Protein AF-0000000084525737 (afdb_homodimer)

InterPro domains:
  IPR001509 NAD-dependent epimerase/dehydratase [PF01370] (5-163)
  IPR036291 NAD(P)-binding domain superfamily [SSF51735] (1-234)

Radius of gyration: 24.28 Å; Cα contacts (8 Å, |Δi|>4): 1294; chains: 2; bounding box: 66×69×58 Å

Secondary structure (DSSP, 8-state):
-EEEEEEESTTSHHHHHHHHHHHHHEEEEEEEESSPPPS---TTEEEEE--TT-HHHHGGGGTT-SEEEE--S--S---HHHHIIIIIIHHHHHHHHHHHHT--EEEE---GGGGTTSBGGG-B-TTPPP---SHHHHHHHHHHHHHHHHHHHH--EEEEEEE-EE-SS--STTHHHHEE-HHHHHHHHHHHHHSS--SEEEEEE--S-TT-SB--GGGGGG-------GGGGHHHHHHHSPPPPTT-HHHHBTTTHHHHSPTTS-HHHHHHHHHHH-/-EEEEEEESTTSHHHHHHHHHHHHHEEEEEEEESSPPPS---TTEEEEE--TT-HHHHGGGGTT-SEEEE--S--S---HHHHIIIIIIHHHHHHHHHHHHT--EEEE---GGGGTTSBGGG-B-TTPPP---SHHHHHHHHHHHHHHHHHHHH--EEEEEEE-EE-SS--STTHHHHEE-HHHHHHHHHHHHHSS--SEEEEEE--S-TT-SB--GGGGGG-------GGGGHHHHHHHSPPPPTT-HHHHBTTTHHHHSPTTS-HHHHHHHHHHH-

Organism: NCBI:txid1123501

pLDDT: mean 96.66, std 5.97, range [50.12, 99.0]

Structure (mmCIF, N/CA/C/O backbone):
data_AF-0000000084525737-model_v1
#
loop_
_entity.id
_entity.type
_entity.pdbx_description
1 polymer 'Wenxma_13, whole genome shotgun sequence'
#
loop_
_atom_site.group_PDB
_atom_site.id
_atom_site.type_symbol
_atom_site.label_atom_id
_atom_site.label_alt_id
_atom_site.label_comp_id
_atom_site.label_asym_id
_atom_site.label_entity_id
_atom_site.label_seq_id
_atom_site.pdbx_PDB_ins_code
_atom_site.Cartn_x
_atom_site.Cartn_y
_atom_site.Cartn_z
_atom_site.occupancy
_atom_site.B_iso_or_equiv
_atom_site.auth_seq_id
_atom_site.auth_comp_id
_atom_site.auth_asym_id
_atom_site.auth_atom_id
_atom_site.pdbx_PDB_model_num
ATOM 1 N N . MET A 1 1 ? 12.781 29.469 13.562 1 92.62 1 MET A N 1
ATOM 2 C CA . MET A 1 1 ? 11.727 29.531 12.555 1 92.62 1 MET A CA 1
ATOM 3 C C . MET A 1 1 ? 12.133 28.781 11.289 1 92.62 1 MET A C 1
ATOM 5 O O . MET A 1 1 ? 13.273 28.906 10.828 1 92.62 1 MET A O 1
ATOM 9 N N . LEU A 1 2 ? 11.195 28 10.727 1 97.19 2 LEU A N 1
ATOM 10 C CA . LEU A 1 2 ? 11.484 27.234 9.523 1 97.19 2 LEU A CA 1
ATOM 11 C C . LEU A 1 2 ? 11.594 28.141 8.305 1 97.19 2 LEU A C 1
ATOM 13 O O . LEU A 1 2 ? 10.961 29.188 8.25 1 97.19 2 LEU A O 1
ATOM 17 N N . LYS A 1 3 ? 12.367 27.766 7.348 1 98.06 3 LYS A N 1
ATOM 18 C CA . LYS A 1 3 ? 12.633 28.641 6.203 1 98.06 3 LYS A CA 1
ATOM 19 C C . LYS A 1 3 ? 11.445 28.656 5.242 1 98.06 3 LYS A C 1
ATOM 21 O O . LYS A 1 3 ? 10.953 29.734 4.871 1 98.06 3 LYS A O 1
ATOM 26 N N . LYS A 1 4 ? 10.992 27.5 4.84 1 98.75 4 LYS A N 1
ATOM 27 C CA . LYS A 1 4 ? 9.891 27.422 3.883 1 98.75 4 LYS A CA 1
ATOM 28 C C . LYS A 1 4 ? 9.078 26.141 4.102 1 98.75 4 LYS A C 1
ATOM 30 O O . LYS A 1 4 ? 9.633 25.047 4.129 1 98.75 4 LYS A O 1
ATOM 35 N N . ILE A 1 5 ? 7.809 26.297 4.277 1 98.94 5 ILE A N 1
ATOM 36 C CA . ILE A 1 5 ? 6.855 25.188 4.332 1 98.94 5 ILE A CA 1
ATOM 37 C C . ILE A 1 5 ? 5.953 25.234 3.1 1 98.94 5 ILE A C 1
ATOM 39 O O . ILE A 1 5 ? 5.5 26.297 2.689 1 98.94 5 ILE A O 1
ATOM 43 N N . VAL A 1 6 ? 5.789 24.125 2.42 1 99 6 VAL A N 1
ATOM 44 C CA . VAL A 1 6 ? 4.781 23.984 1.373 1 99 6 VAL A CA 1
ATOM 45 C C . VAL A 1 6 ? 3.582 23.203 1.913 1 99 6 VAL A C 1
ATOM 47 O O . VAL A 1 6 ? 3.74 22.109 2.469 1 99 6 VAL A O 1
ATOM 50 N N . LEU A 1 7 ? 2.4 23.766 1.829 1 99 7 LEU A N 1
ATOM 51 C CA . LEU A 1 7 ? 1.149 23.141 2.24 1 99 7 LEU A CA 1
ATOM 52 C C . LEU A 1 7 ? 0.278 22.812 1.029 1 99 7 LEU A C 1
ATOM 54 O O . LEU A 1 7 ? -0.139 23.719 0.303 1 99 7 LEU A O 1
ATOM 58 N N . THR A 1 8 ? 0.069 21.531 0.752 1 98.94 8 THR A N 1
ATOM 59 C CA . THR A 1 8 ? -0.924 21.156 -0.249 1 98.94 8 THR A CA 1
ATOM 60 C C . THR A 1 8 ? -2.293 20.969 0.395 1 98.94 8 THR A C 1
ATOM 62 O O . THR A 1 8 ? -2.387 20.609 1.574 1 98.94 8 THR A O 1
ATOM 65 N N . GLY A 1 9 ? -3.365 21.109 -0.444 1 98.81 9 GLY A N 1
ATOM 66 C CA . GLY A 1 9 ? -4.707 21.031 0.108 1 98.81 9 GLY A CA 1
ATOM 67 C C . GLY A 1 9 ? -5.059 22.219 0.996 1 98.81 9 GLY A C 1
ATOM 68 O O . GLY A 1 9 ? -5.773 22.062 1.988 1 98.81 9 GLY A O 1
ATOM 69 N N . ALA A 1 10 ? -4.594 23.375 0.689 1 98.88 10 ALA A N 1
ATOM 70 C CA . ALA A 1 10 ? -4.656 24.547 1.548 1 98.88 10 ALA A CA 1
ATOM 71 C C . ALA A 1 10 ? -6.078 25.109 1.615 1 98.88 10 ALA A C 1
ATOM 73 O O . ALA A 1 10 ? -6.402 25.906 2.498 1 98.88 10 ALA A O 1
ATOM 74 N N . ARG A 1 11 ? -6.922 24.703 0.658 1 98.56 11 ARG A N 1
ATOM 75 C CA . ARG A 1 11 ? -8.289 25.219 0.625 1 98.56 11 ARG A CA 1
ATOM 76 C C . ARG A 1 11 ? -9.273 24.172 1.143 1 98.56 11 ARG A C 1
ATOM 78 O O . ARG A 1 11 ? -10.484 24.422 1.162 1 98.56 11 ARG A O 1
ATOM 85 N N . GLY A 1 12 ? -8.781 23.016 1.519 1 98 12 GLY A N 1
ATOM 86 C CA . GLY A 1 12 ? -9.641 22.047 2.193 1 98 12 GLY A CA 1
ATOM 87 C C . GLY A 1 12 ? -9.977 22.438 3.619 1 98 12 GLY A C 1
ATOM 88 O O . GLY A 1 12 ? -9.445 23.422 4.137 1 98 12 GLY A O 1
ATOM 89 N N . ALA A 1 13 ? -10.797 21.625 4.262 1 96.62 13 ALA A N 1
ATOM 90 C CA . ALA A 1 13 ? -11.25 21.922 5.617 1 96.62 13 ALA A CA 1
ATOM 91 C C . ALA A 1 13 ? -10.062 22.031 6.578 1 96.62 13 ALA A C 1
ATOM 93 O O . ALA A 1 13 ? -9.945 23.016 7.312 1 96.62 13 ALA A O 1
ATOM 94 N N . LEU A 1 14 ? -9.18 21.047 6.508 1 98.5 14 LEU A N 1
ATOM 95 C CA . LEU A 1 14 ? -8.07 21.031 7.461 1 98.5 14 LEU A CA 1
ATOM 96 C C . LEU A 1 14 ? -6.969 22 7.023 1 98.5 14 LEU A C 1
ATOM 98 O O . LEU A 1 14 ? -6.309 22.609 7.863 1 98.5 14 LEU A O 1
ATOM 102 N N . GLY A 1 15 ? -6.715 22.078 5.688 1 98.62 15 GLY A N 1
ATOM 103 C CA . GLY A 1 15 ? -5.75 23.047 5.191 1 98.62 15 GLY A CA 1
ATOM 104 C C . GLY A 1 15 ? -6.059 24.469 5.613 1 98.62 15 GLY A C 1
ATOM 105 O O . GLY A 1 15 ? -5.16 25.219 5.992 1 98.62 15 GLY A O 1
ATOM 106 N N . THR A 1 16 ? -7.34 24.797 5.535 1 98.19 16 THR A N 1
ATOM 107 C CA . THR A 1 16 ? -7.789 26.125 5.938 1 98.19 16 THR A CA 1
ATOM 108 C C . THR A 1 16 ? -7.445 26.391 7.402 1 98.19 16 THR A C 1
ATOM 110 O O . THR A 1 16 ? -6.988 27.484 7.75 1 98.19 16 THR A O 1
ATOM 113 N N . GLU A 1 17 ? -7.621 25.391 8.258 1 98.12 17 GLU A N 1
ATOM 114 C CA . GLU A 1 17 ? -7.355 25.531 9.68 1 98.12 17 GLU A CA 1
ATOM 115 C C . GLU A 1 17 ? -5.855 25.578 9.961 1 98.12 17 GLU A C 1
ATOM 117 O O . GLU A 1 17 ? -5.426 26.172 10.961 1 98.12 17 GLU A O 1
ATOM 122 N N . LEU A 1 18 ? -5.039 25.062 9.094 1 98.81 18 LEU A N 1
ATOM 123 C CA . LEU A 1 18 ? -3.607 24.922 9.328 1 98.81 18 LEU A CA 1
ATOM 124 C C . LEU A 1 18 ? -2.859 26.172 8.891 1 98.81 18 LEU A C 1
ATOM 126 O O . LEU A 1 18 ? -1.801 26.5 9.438 1 98.81 18 LEU A O 1
ATOM 130 N N . ARG A 1 19 ? -3.348 26.891 7.898 1 98.75 19 ARG A N 1
ATOM 131 C CA . ARG A 1 19 ? -2.633 27.969 7.219 1 98.75 19 ARG A CA 1
ATOM 132 C C . ARG A 1 19 ? -2.141 29.016 8.211 1 98.75 19 ARG A C 1
ATOM 134 O O . ARG A 1 19 ? -0.956 29.344 8.234 1 98.75 19 ARG A O 1
ATOM 141 N N . PRO A 1 20 ? -3.012 29.531 9.125 1 98.62 20 PRO A N 1
ATOM 142 C CA . PRO A 1 20 ? -2.52 30.562 10.047 1 98.62 20 PRO A CA 1
ATOM 143 C C . PRO A 1 20 ? -1.392 30.062 10.945 1 98.62 20 PRO A C 1
ATOM 145 O O . PRO A 1 20 ? -0.415 30.781 11.172 1 98.62 20 PRO A O 1
ATOM 148 N N . ALA A 1 21 ? -1.524 28.875 11.477 1 98.62 21 ALA A N 1
ATOM 149 C CA . ALA A 1 21 ? -0.503 28.312 12.352 1 98.62 21 ALA A CA 1
ATOM 150 C C . ALA A 1 21 ? 0.812 28.109 11.609 1 98.62 21 ALA A C 1
ATOM 152 O O . ALA A 1 21 ? 1.887 28.391 12.141 1 98.62 21 ALA A O 1
ATOM 153 N N . LEU A 1 22 ? 0.75 27.594 10.375 1 98.88 22 LEU A N 1
ATOM 154 C CA . LEU A 1 22 ? 1.946 27.344 9.578 1 98.88 22 LEU A CA 1
ATOM 155 C C . LEU A 1 22 ? 2.639 28.656 9.203 1 98.88 22 LEU A C 1
ATOM 157 O O . LEU A 1 22 ? 3.869 28.719 9.164 1 98.88 22 LEU A O 1
ATOM 161 N N . ALA A 1 23 ? 1.876 29.656 8.898 1 98.75 23 ALA A N 1
ATOM 162 C CA . ALA A 1 23 ? 2.441 30.953 8.562 1 98.75 23 ALA A CA 1
ATOM 163 C C . ALA A 1 23 ? 3.295 31.5 9.703 1 98.75 23 ALA A C 1
ATOM 165 O O . ALA A 1 23 ? 4.312 32.156 9.469 1 98.75 23 ALA A O 1
ATOM 166 N N . LYS A 1 24 ? 2.873 31.203 10.914 1 98.56 24 LYS A N 1
ATOM 167 C CA . LYS A 1 24 ? 3.605 31.672 12.086 1 98.56 24 LYS A CA 1
ATOM 168 C C . LYS A 1 24 ? 4.875 30.859 12.305 1 98.56 24 LYS A C 1
ATOM 170 O O . LYS A 1 24 ? 5.812 31.312 12.961 1 98.56 24 LYS A O 1
ATOM 175 N N . LEU A 1 25 ? 4.969 29.688 11.734 1 98.5 25 LEU A N 1
ATOM 176 C CA . LEU A 1 25 ? 6.043 28.734 12.023 1 98.5 25 LEU A CA 1
ATOM 177 C C . LEU A 1 25 ? 7.16 28.859 10.992 1 98.5 25 LEU A C 1
ATOM 179 O O . LEU A 1 25 ? 8.219 28.234 11.141 1 98.5 25 LEU A O 1
ATOM 183 N N . THR A 1 26 ? 6.969 29.641 9.922 1 98.81 26 THR A N 1
ATOM 184 C CA . THR A 1 26 ? 7.914 29.641 8.812 1 98.81 26 THR A CA 1
ATOM 185 C C . THR A 1 26 ? 8.172 31.047 8.297 1 98.81 26 THR A C 1
ATOM 187 O O . THR A 1 26 ? 7.371 31.953 8.547 1 98.81 26 THR A O 1
ATOM 190 N N . GLU A 1 27 ? 9.289 31.234 7.621 1 98.81 27 GLU A N 1
ATOM 191 C CA . GLU A 1 27 ? 9.586 32.5 6.961 1 98.81 27 GLU A CA 1
ATOM 192 C C . GLU A 1 27 ? 8.734 32.688 5.703 1 98.81 27 GLU A C 1
ATOM 194 O O . GLU A 1 27 ? 8.297 33.781 5.391 1 98.81 27 GLU A O 1
ATOM 199 N N . ALA A 1 28 ? 8.508 31.609 4.992 1 98.81 28 ALA A N 1
ATOM 200 C CA . ALA A 1 28 ? 7.727 31.625 3.76 1 98.81 28 ALA A CA 1
ATOM 201 C C . ALA A 1 28 ? 6.801 30.406 3.686 1 98.81 28 ALA A C 1
ATOM 203 O O . ALA A 1 28 ? 7.25 29.266 3.799 1 98.81 28 ALA A O 1
ATOM 204 N N . LEU A 1 29 ? 5.566 30.672 3.572 1 98.88 29 LEU A N 1
ATOM 205 C CA . LEU A 1 29 ? 4.57 29.609 3.383 1 98.88 29 LEU A CA 1
ATOM 206 C C . LEU A 1 29 ? 4.066 29.594 1.944 1 98.88 29 LEU A C 1
ATOM 208 O O . LEU A 1 29 ? 3.609 30.609 1.429 1 98.88 29 LEU A O 1
ATOM 212 N N . VAL A 1 30 ? 4.223 28.469 1.237 1 98.94 30 VAL A N 1
ATOM 213 C CA . VAL A 1 30 ? 3.594 28.266 -0.061 1 98.94 30 VAL A CA 1
ATOM 214 C C . VAL A 1 30 ? 2.396 27.328 0.094 1 98.94 30 VAL A C 1
ATOM 216 O O . VAL A 1 30 ? 2.551 26.172 0.5 1 98.94 30 VAL A O 1
ATOM 219 N N . SER A 1 31 ? 1.251 27.859 -0.165 1 98.94 31 SER A N 1
ATOM 220 C CA . SER A 1 31 ? 0.006 27.094 -0.122 1 98.94 31 SER A CA 1
ATOM 221 C C . SER A 1 31 ? -0.49 26.766 -1.526 1 98.94 31 SER A C 1
ATOM 223 O O . SER A 1 31 ? -0.359 27.578 -2.441 1 98.94 31 SER A O 1
ATOM 225 N N . THR A 1 32 ? -1.014 25.547 -1.711 1 98.94 32 THR A N 1
ATOM 226 C CA . THR A 1 32 ? -1.535 25.156 -3.016 1 98.94 32 THR A CA 1
ATOM 227 C C . THR A 1 32 ? -2.82 24.359 -2.867 1 98.94 32 THR A C 1
ATOM 229 O O . THR A 1 32 ? -3.039 23.703 -1.84 1 98.94 32 THR A O 1
ATOM 232 N N . ASP A 1 33 ? -3.641 24.453 -3.805 1 98.81 33 ASP A N 1
ATOM 233 C CA . ASP A 1 33 ? -4.879 23.688 -3.953 1 98.81 33 ASP A CA 1
ATOM 234 C C . ASP A 1 33 ? -5.328 23.656 -5.414 1 98.81 33 ASP A C 1
ATOM 236 O O . ASP A 1 33 ? -4.781 24.375 -6.254 1 98.81 33 ASP A O 1
ATOM 240 N N . ILE A 1 34 ? -6.277 22.719 -5.637 1 98.69 34 ILE A N 1
ATOM 241 C CA . ILE A 1 34 ? -6.805 22.594 -6.992 1 98.69 34 ILE A CA 1
ATOM 242 C C . ILE A 1 34 ? -7.762 23.75 -7.281 1 98.69 34 ILE A C 1
ATOM 244 O O . ILE A 1 34 ? -8 24.078 -8.445 1 98.69 34 ILE A O 1
ATOM 248 N N . VAL A 1 35 ? -8.266 24.453 -6.273 1 98.44 35 VAL A N 1
ATOM 249 C CA . VAL A 1 35 ? -9.195 25.562 -6.441 1 98.44 35 VAL A CA 1
ATOM 250 C C . VAL A 1 35 ? -8.469 26.891 -6.238 1 98.44 35 VAL A C 1
ATOM 252 O O . VAL A 1 35 ? -7.273 26.906 -5.926 1 98.44 35 VAL A O 1
ATOM 255 N N . ASP A 1 36 ? -9.164 27.984 -6.324 1 98.06 36 ASP A N 1
ATOM 256 C CA . ASP A 1 36 ? -8.578 29.312 -6.316 1 98.06 36 ASP A CA 1
ATOM 257 C C . ASP A 1 36 ? -8.148 29.719 -4.91 1 98.06 36 ASP A C 1
ATOM 259 O O . ASP A 1 36 ? -8.617 29.141 -3.924 1 98.06 36 ASP A O 1
ATOM 263 N N . ALA A 1 37 ? -7.344 30.734 -4.832 1 98.31 37 ALA A N 1
ATOM 264 C CA . ALA A 1 37 ? -6.781 31.25 -3.588 1 98.31 37 ALA A CA 1
ATOM 265 C C . ALA A 1 37 ? -7.875 31.781 -2.672 1 98.31 37 ALA A C 1
ATOM 267 O O . ALA A 1 37 ? -8.906 32.25 -3.145 1 98.31 37 ALA A O 1
ATOM 268 N N . PRO A 1 38 ? -7.633 31.656 -1.376 1 98 38 PRO A N 1
ATOM 269 C CA . PRO A 1 38 ? -8.516 32.375 -0.452 1 98 38 PRO A CA 1
ATOM 270 C C . PRO A 1 38 ? -8.242 33.875 -0.409 1 98 38 PRO A C 1
ATOM 272 O O . PRO A 1 38 ? -7.254 34.344 -0.98 1 98 38 PRO A O 1
ATOM 275 N N . ASP A 1 39 ? -9.07 34.594 0.275 1 96.94 39 ASP A N 1
ATOM 276 C CA . ASP A 1 39 ? -8.953 36.062 0.346 1 96.94 39 ASP A CA 1
ATOM 277 C C . ASP A 1 39 ? -8.078 36.469 1.521 1 96.94 39 ASP A C 1
ATOM 279 O O . ASP A 1 39 ? -7.676 37.656 1.616 1 96.94 39 ASP A O 1
ATOM 283 N N . ASP A 1 40 ? -7.688 35.562 2.352 1 97.69 40 ASP A N 1
ATOM 284 C CA . ASP A 1 40 ? -7.074 35.938 3.623 1 97.69 40 ASP A CA 1
ATOM 285 C C . ASP A 1 40 ? -5.641 35.438 3.715 1 97.69 40 ASP A C 1
ATOM 287 O O . ASP A 1 40 ? -5.227 34.906 4.758 1 97.69 40 ASP A O 1
ATOM 291 N N . LEU A 1 41 ? -4.871 35.594 2.707 1 98.5 41 LEU A N 1
ATOM 292 C CA . LEU A 1 41 ? -3.475 35.156 2.729 1 98.5 41 LEU A CA 1
ATOM 293 C C . LEU A 1 41 ? -2.67 35.969 3.729 1 98.5 41 LEU A C 1
ATOM 295 O O . LEU A 1 41 ? -2.846 37.188 3.824 1 98.5 41 LEU A O 1
ATOM 299 N N . ALA A 1 42 ? -1.827 35.312 4.516 1 98.69 42 ALA A N 1
ATOM 300 C CA . ALA A 1 42 ? -0.876 36 5.391 1 98.69 42 ALA A CA 1
ATOM 301 C C . ALA A 1 42 ? 0.189 36.719 4.574 1 98.69 42 ALA A C 1
ATOM 303 O O . ALA A 1 42 ? 0.402 36.406 3.4 1 98.69 42 ALA A O 1
ATOM 304 N N . PRO A 1 43 ? 0.902 37.75 5.16 1 98.5 43 PRO A N 1
ATOM 305 C CA . PRO A 1 43 ? 1.913 38.5 4.438 1 98.5 43 PRO A CA 1
ATOM 306 C C . PRO A 1 43 ? 3.035 37.656 3.877 1 98.5 43 PRO A C 1
ATOM 308 O O . PRO A 1 43 ? 3.602 37.969 2.828 1 98.5 43 PRO A O 1
ATOM 311 N N . ASN A 1 44 ? 3.355 36.594 4.578 1 98.75 44 ASN A N 1
ATOM 312 C CA . ASN A 1 44 ? 4.453 35.75 4.141 1 98.75 44 ASN A CA 1
ATOM 313 C C . ASN A 1 44 ? 3.941 34.5 3.412 1 98.75 44 ASN A C 1
ATOM 315 O O . ASN A 1 44 ? 4.668 33.531 3.264 1 98.75 44 ASN A O 1
ATOM 319 N N . GLU A 1 45 ? 2.652 34.469 3.027 1 98.81 45 GLU A N 1
ATOM 320 C CA . GLU A 1 45 ? 2.02 33.344 2.373 1 98.81 45 GLU A CA 1
ATOM 321 C C . GLU A 1 45 ? 1.792 33.594 0.889 1 98.81 45 GLU A C 1
ATOM 323 O O . GLU A 1 45 ? 1.242 34.656 0.52 1 98.81 45 GLU A O 1
ATOM 328 N N . THR A 1 46 ? 2.293 32.719 0.035 1 98.75 46 THR A N 1
ATOM 329 C CA . THR A 1 46 ? 1.992 32.719 -1.393 1 98.75 46 THR A CA 1
ATOM 330 C C . THR A 1 46 ? 1.097 31.531 -1.747 1 98.75 46 THR A C 1
ATOM 332 O O . THR A 1 46 ? 1.279 30.422 -1.227 1 98.75 46 THR A O 1
ATOM 335 N N . PHE A 1 47 ? 0.147 31.812 -2.629 1 98.75 47 PHE A N 1
ATOM 336 C CA . PHE A 1 47 ? -0.766 30.75 -3.061 1 98.75 47 PHE A CA 1
ATOM 337 C C . PHE A 1 47 ? -0.58 30.453 -4.543 1 98.75 47 PHE A C 1
ATOM 339 O O . PHE A 1 47 ? -0.508 31.359 -5.367 1 98.75 47 PHE A O 1
ATOM 346 N N . VAL A 1 48 ? -0.423 29.188 -4.895 1 98.81 48 VAL A N 1
ATOM 347 C CA . VAL A 1 48 ? -0.308 28.734 -6.277 1 98.81 48 VAL A CA 1
ATOM 348 C C . VAL A 1 48 ? -1.324 27.641 -6.547 1 98.81 48 VAL A C 1
ATOM 350 O O . VAL A 1 48 ? -1.288 26.578 -5.906 1 98.81 48 VAL A O 1
ATOM 353 N N . ARG A 1 49 ? -2.273 27.891 -7.43 1 98.75 49 ARG A N 1
ATOM 354 C CA . ARG A 1 49 ? -3.18 26.828 -7.832 1 98.75 49 ARG A CA 1
ATOM 355 C C . ARG A 1 49 ? -2.439 25.75 -8.617 1 98.75 49 ARG A C 1
ATOM 357 O O . ARG A 1 49 ? -1.688 26.047 -9.547 1 98.75 49 ARG A O 1
ATOM 364 N N . ALA A 1 50 ? -2.586 24.469 -8.227 1 98.81 50 ALA A N 1
ATOM 365 C CA . ALA A 1 50 ? -1.888 23.375 -8.906 1 98.81 50 ALA A CA 1
ATOM 366 C C . ALA A 1 50 ? -2.668 22.062 -8.789 1 98.81 50 ALA A C 1
ATOM 368 O O . ALA A 1 50 ? -3.443 21.891 -7.852 1 98.81 50 ALA A O 1
ATOM 369 N N . ASP A 1 51 ? -2.568 21.281 -9.766 1 98.88 51 ASP A N 1
ATOM 370 C CA . ASP A 1 51 ? -3.068 19.922 -9.781 1 98.88 51 ASP A CA 1
ATOM 371 C C . ASP A 1 51 ? -1.988 18.938 -9.336 1 98.88 51 ASP A C 1
ATOM 373 O O . ASP A 1 51 ? -0.998 18.734 -10.047 1 98.88 51 ASP A O 1
ATOM 377 N N . LEU A 1 52 ? -2.199 18.297 -8.219 1 98.81 52 LEU A N 1
ATOM 378 C CA . LEU A 1 52 ? -1.191 17.422 -7.641 1 98.81 52 LEU A CA 1
ATOM 379 C C . LEU A 1 52 ? -0.875 16.25 -8.578 1 98.81 52 LEU A C 1
ATOM 381 O O . LEU A 1 52 ? 0.165 15.609 -8.445 1 98.81 52 LEU A O 1
ATOM 385 N N . ALA A 1 53 ? -1.782 15.922 -9.523 1 98.75 53 ALA A N 1
ATOM 386 C CA . ALA A 1 53 ? -1.574 14.805 -10.445 1 98.75 53 ALA A CA 1
ATOM 387 C C . ALA A 1 53 ? -0.546 15.164 -11.516 1 98.75 53 ALA A C 1
ATOM 389 O O . ALA A 1 53 ? -0.125 14.305 -12.289 1 98.75 53 ALA A O 1
ATOM 390 N N . LYS A 1 54 ? -0.181 16.391 -11.547 1 98.81 54 LYS A N 1
ATOM 391 C CA . LYS A 1 54 ? 0.732 16.875 -12.578 1 98.81 54 LYS A CA 1
ATOM 392 C C . LYS A 1 54 ? 2.082 17.266 -11.977 1 98.81 54 LYS A C 1
ATOM 394 O O . LYS A 1 54 ? 2.215 18.328 -11.375 1 98.81 54 LYS A O 1
ATOM 399 N N . MET A 1 55 ? 3.105 16.5 -12.289 1 98.75 55 MET A N 1
ATOM 400 C CA . MET A 1 55 ? 4.438 16.719 -11.727 1 98.75 55 MET A CA 1
ATOM 401 C C . MET A 1 55 ? 4.961 18.109 -12.07 1 98.75 55 MET A C 1
ATOM 403 O O . MET A 1 55 ? 5.594 18.766 -11.242 1 98.75 55 MET A O 1
ATOM 407 N N . ASP A 1 56 ? 4.723 18.516 -13.266 1 98.75 56 ASP A N 1
ATOM 408 C CA . ASP A 1 56 ? 5.27 19.797 -13.727 1 98.75 56 ASP A CA 1
ATOM 409 C C . ASP A 1 56 ? 4.637 20.969 -12.984 1 98.75 56 ASP A C 1
ATOM 411 O O . ASP A 1 56 ? 5.188 22.062 -12.969 1 98.75 56 ASP A O 1
ATOM 415 N N . GLU A 1 57 ? 3.467 20.781 -12.352 1 98.88 57 GLU A N 1
ATOM 416 C CA . GLU A 1 57 ? 2.846 21.828 -11.539 1 98.88 57 GLU A CA 1
ATOM 417 C C . GLU A 1 57 ? 3.279 21.703 -10.078 1 98.88 57 GLU A C 1
ATOM 419 O O . GLU A 1 57 ? 3.299 22.703 -9.352 1 98.88 57 GLU A O 1
ATOM 424 N N . VAL A 1 58 ? 3.686 20.547 -9.633 1 98.88 58 VAL A N 1
ATOM 425 C CA . VAL A 1 58 ? 4.016 20.281 -8.234 1 98.88 58 VAL A CA 1
ATOM 426 C C . VAL A 1 58 ? 5.484 20.609 -7.98 1 98.88 58 VAL A C 1
ATOM 428 O O . VAL A 1 58 ? 5.824 21.219 -6.961 1 98.88 58 VAL A O 1
ATOM 431 N N . ALA A 1 59 ? 6.34 20.25 -8.914 1 98.81 59 ALA A N 1
ATOM 432 C CA . ALA A 1 59 ? 7.789 20.328 -8.719 1 98.81 59 ALA A CA 1
ATOM 433 C C . ALA A 1 59 ? 8.227 21.75 -8.391 1 98.81 59 ALA A C 1
ATOM 435 O O . ALA A 1 59 ? 8.977 21.969 -7.434 1 98.81 59 ALA A O 1
ATOM 436 N N . PRO A 1 60 ? 7.738 22.781 -9.109 1 98.81 60 PRO A N 1
ATOM 437 C CA . PRO A 1 60 ? 8.203 24.141 -8.805 1 98.81 60 PRO A CA 1
ATOM 438 C C . PRO A 1 60 ? 7.785 24.609 -7.414 1 98.81 60 PRO A C 1
ATOM 440 O O . PRO A 1 60 ? 8.461 25.453 -6.816 1 98.81 60 PRO A O 1
ATOM 443 N N . LEU A 1 61 ? 6.652 24.094 -6.883 1 98.75 61 LEU A N 1
ATOM 444 C CA . LEU A 1 61 ? 6.188 24.469 -5.551 1 98.75 61 LEU A CA 1
ATOM 445 C C . LEU A 1 61 ? 7.234 24.125 -4.496 1 98.75 61 LEU A C 1
ATOM 447 O O . LEU A 1 61 ? 7.309 24.781 -3.453 1 98.75 61 LEU A O 1
ATOM 451 N N . MET A 1 62 ? 8.07 23.109 -4.754 1 98.81 62 MET A N 1
ATOM 452 C CA . MET A 1 62 ? 8.93 22.5 -3.738 1 98.81 62 MET A CA 1
ATOM 453 C C . MET A 1 62 ? 10.289 23.188 -3.709 1 98.81 62 MET A C 1
ATOM 455 O O . MET A 1 62 ? 11.109 22.922 -2.822 1 98.81 62 MET A O 1
ATOM 459 N N . ASP A 1 63 ? 10.562 24.047 -4.699 1 98.44 63 ASP A N 1
ATOM 460 C CA . ASP A 1 63 ? 11.859 24.719 -4.738 1 98.44 63 ASP A CA 1
ATOM 461 C C . ASP A 1 63 ? 12.156 25.406 -3.41 1 98.44 63 ASP A C 1
ATOM 463 O O . ASP A 1 63 ? 11.406 26.281 -2.982 1 98.44 63 ASP A O 1
ATOM 467 N N . GLY A 1 64 ? 13.219 24.938 -2.695 1 98.31 64 GLY A N 1
ATOM 468 C CA . GLY A 1 64 ? 13.656 25.547 -1.448 1 98.31 64 GLY A CA 1
ATOM 469 C C . GLY A 1 64 ? 12.852 25.094 -0.247 1 98.31 64 GLY A C 1
ATOM 470 O O . GLY A 1 64 ? 13.055 25.578 0.868 1 98.31 64 GLY A O 1
ATOM 471 N N . ALA A 1 65 ? 11.945 24.188 -0.428 1 98.69 65 ALA A N 1
ATOM 472 C CA . ALA A 1 65 ? 11.109 23.703 0.673 1 98.69 65 ALA A CA 1
ATOM 473 C C . ALA A 1 65 ? 11.945 22.984 1.727 1 98.69 65 ALA A C 1
ATOM 475 O O . ALA A 1 65 ? 12.703 22.078 1.404 1 98.69 65 ALA A O 1
ATOM 476 N N . GLU A 1 66 ? 11.836 23.438 2.914 1 98.75 66 GLU A N 1
ATOM 477 C CA . GLU A 1 66 ? 12.43 22.719 4.035 1 98.75 66 GLU A CA 1
ATOM 478 C C . GLU A 1 66 ? 11.508 21.609 4.535 1 98.75 66 GLU A C 1
ATOM 480 O O . GLU A 1 66 ? 11.961 20.5 4.82 1 98.75 66 GLU A O 1
ATOM 485 N N . MET A 1 67 ? 10.242 21.906 4.668 1 98.88 67 MET A N 1
ATOM 486 C CA . MET A 1 67 ? 9.188 21 5.117 1 98.88 67 MET A CA 1
ATOM 487 C C . MET A 1 67 ? 7.996 21.031 4.168 1 98.88 67 MET A C 1
ATOM 489 O O . MET A 1 67 ? 7.711 22.062 3.559 1 98.88 67 MET A O 1
ATOM 493 N N . VAL A 1 68 ? 7.375 19.906 4.066 1 99 68 VAL A N 1
ATOM 494 C CA . VAL A 1 68 ? 6.141 19.812 3.293 1 99 68 VAL A CA 1
ATOM 495 C C . VAL A 1 68 ? 5.016 19.266 4.176 1 99 68 VAL A C 1
ATOM 497 O O . VAL A 1 68 ? 5.203 18.297 4.906 1 99 68 VAL A O 1
ATOM 500 N N . VAL A 1 69 ? 3.938 19.922 4.254 1 99 69 VAL A N 1
ATOM 501 C CA . VAL A 1 69 ? 2.688 19.469 4.852 1 99 69 VAL A CA 1
ATOM 502 C C . VAL A 1 69 ? 1.699 19.094 3.752 1 99 69 VAL A C 1
ATOM 504 O O . VAL A 1 69 ? 1.125 19.953 3.092 1 99 69 VAL A O 1
ATOM 507 N N . HIS A 1 70 ? 1.53 17.797 3.553 1 99 70 HIS A N 1
ATOM 508 C CA . HIS A 1 70 ? 0.747 17.281 2.436 1 99 70 HIS A CA 1
ATOM 509 C C . HIS A 1 70 ? -0.653 16.875 2.883 1 99 70 HIS A C 1
ATOM 511 O O . HIS A 1 70 ? -0.877 15.734 3.27 1 99 70 HIS A O 1
ATOM 517 N N . PHE A 1 71 ? -1.603 17.766 2.693 1 98.94 71 PHE A N 1
ATOM 518 C CA . PHE A 1 71 ? -2.992 17.547 3.074 1 98.94 71 PHE A CA 1
ATOM 519 C C . PHE A 1 71 ? -3.898 17.547 1.849 1 98.94 71 PHE A C 1
ATOM 521 O O . PHE A 1 71 ? -5.121 17.484 1.975 1 98.94 71 PHE A O 1
ATOM 528 N N . GLY A 1 72 ? -3.281 17.641 0.644 1 98.75 72 GLY A N 1
ATOM 529 C CA . GLY A 1 72 ? -4.047 17.641 -0.592 1 98.75 72 GLY A CA 1
ATOM 530 C C . GLY A 1 72 ? -4.43 16.25 -1.065 1 98.75 72 GLY A C 1
ATOM 531 O O . GLY A 1 72 ? -3.566 15.383 -1.206 1 98.75 72 GLY A O 1
ATOM 532 N N . ALA A 1 73 ? -5.684 16.078 -1.338 1 98.38 73 ALA A N 1
ATOM 533 C CA . ALA A 1 73 ? -6.285 14.859 -1.887 1 98.38 73 ALA A CA 1
ATOM 534 C C . ALA A 1 73 ? -7.793 15.031 -2.064 1 98.38 73 ALA A C 1
ATOM 536 O O . ALA A 1 73 ? -8.367 16.016 -1.604 1 98.38 73 ALA A O 1
ATOM 537 N N . ILE A 1 74 ? -8.453 14.141 -2.812 1 98.31 74 ILE A N 1
ATOM 538 C CA . ILE A 1 74 ? -9.891 13.945 -2.641 1 98.31 74 ILE A CA 1
ATOM 539 C C . ILE A 1 74 ? -10.156 13.195 -1.338 1 98.31 74 ILE A C 1
ATOM 541 O O . ILE A 1 74 ? -9.812 12.016 -1.21 1 98.31 74 ILE A O 1
ATOM 545 N N . PRO A 1 75 ? -10.656 13.883 -0.339 1 97 75 PRO A N 1
ATOM 546 C CA . PRO A 1 75 ? -10.82 13.281 0.987 1 97 75 PRO A CA 1
ATOM 547 C C . PRO A 1 75 ? -12.133 12.508 1.127 1 97 75 PRO A C 1
ATOM 549 O O . PRO A 1 75 ? -12.883 12.719 2.082 1 97 75 PRO A O 1
ATOM 552 N N . ASP A 1 76 ? -12.477 11.719 0.159 1 97.69 76 ASP A N 1
ATOM 553 C CA . ASP A 1 76 ? -13.68 10.883 0.115 1 97.69 76 ASP A CA 1
ATOM 554 C C . ASP A 1 76 ? -13.438 9.617 -0.708 1 97.69 76 ASP A C 1
ATOM 556 O O . ASP A 1 76 ? -12.414 9.492 -1.38 1 97.69 76 ASP A O 1
ATOM 560 N N . GLU A 1 77 ? -14.352 8.688 -0.468 1 98.19 77 GLU A N 1
ATOM 561 C CA . GLU A 1 77 ? -14.359 7.492 -1.307 1 98.19 77 GLU A CA 1
ATOM 562 C C . GLU A 1 77 ? -15.023 7.762 -2.65 1 98.19 77 GLU A C 1
ATOM 564 O O . GLU A 1 77 ? -15.953 8.57 -2.736 1 98.19 77 GLU A O 1
ATOM 569 N N . GLY A 1 78 ? -14.531 7.141 -3.646 1 98.12 78 GLY A N 1
ATOM 570 C CA . GLY A 1 78 ? -15.055 7.168 -5 1 98.12 78 GLY A CA 1
ATOM 571 C C . GLY A 1 78 ? -14.414 6.145 -5.914 1 98.12 78 GLY A C 1
ATOM 572 O O . GLY A 1 78 ? -13.586 5.344 -5.473 1 98.12 78 GLY A O 1
ATOM 573 N N . PRO A 1 79 ? -14.898 6.184 -7.191 1 98.38 79 PRO A N 1
ATOM 574 C CA . PRO A 1 79 ? -14.273 5.254 -8.133 1 98.38 79 PRO A CA 1
ATOM 575 C C . PRO A 1 79 ? -12.75 5.359 -8.148 1 98.38 79 PRO A C 1
ATOM 577 O O . PRO A 1 79 ? -12.203 6.457 -8.031 1 98.38 79 PRO A O 1
ATOM 580 N N . PHE A 1 80 ? -12.062 4.211 -8.312 1 98.69 80 PHE A N 1
ATOM 581 C CA . PHE A 1 80 ? -10.609 4.148 -8.312 1 98.69 80 PHE A CA 1
ATOM 582 C C . PHE A 1 80 ? -10.023 5.152 -9.297 1 98.69 80 PHE A C 1
ATOM 584 O O . PHE A 1 80 ? -9.07 5.867 -8.977 1 98.69 80 PHE A O 1
ATOM 591 N N . GLU A 1 81 ? -10.617 5.258 -10.484 1 98.12 81 GLU A N 1
ATOM 592 C CA . GLU A 1 81 ? -10.125 6.109 -11.562 1 98.12 81 GLU A CA 1
ATOM 593 C C . GLU A 1 81 ? -10.148 7.582 -11.156 1 98.12 81 GLU A C 1
ATOM 595 O O . GLU A 1 81 ? -9.273 8.352 -11.555 1 98.12 81 GLU A O 1
ATOM 600 N N . THR A 1 82 ? -11.156 7.918 -10.367 1 98.38 82 THR A N 1
ATOM 601 C CA . THR A 1 82 ? -11.305 9.289 -9.898 1 98.38 82 THR A CA 1
ATOM 602 C C . THR A 1 82 ? -10.195 9.641 -8.914 1 98.38 82 THR A C 1
ATOM 604 O O . THR A 1 82 ? -9.695 10.773 -8.906 1 98.38 82 THR A O 1
ATOM 607 N N . LEU A 1 83 ? -9.773 8.703 -8.125 1 98.81 83 LEU A N 1
ATOM 608 C CA . LEU A 1 83 ? -8.812 8.938 -7.051 1 98.81 83 LEU A CA 1
ATOM 609 C C . LEU A 1 83 ? -7.387 8.742 -7.547 1 98.81 83 LEU A C 1
ATOM 611 O O . LEU A 1 83 ? -6.434 9.195 -6.902 1 98.81 83 LEU A O 1
ATOM 615 N N . LEU A 1 84 ? -7.172 8.086 -8.703 1 98.81 84 LEU A N 1
ATOM 616 C CA . LEU A 1 84 ? -5.852 7.723 -9.203 1 98.81 84 LEU A CA 1
ATOM 617 C C . LEU A 1 84 ? -4.957 8.953 -9.312 1 98.81 84 LEU A C 1
ATOM 619 O O . LEU A 1 84 ? -3.828 8.953 -8.82 1 98.81 84 LEU A O 1
ATOM 623 N N . GLY A 1 85 ? -5.414 9.969 -9.906 1 98.62 85 GLY A N 1
ATOM 624 C CA . GLY A 1 85 ? -4.637 11.18 -10.117 1 98.62 85 GLY A CA 1
ATOM 625 C C . GLY A 1 85 ? -4.336 11.93 -8.836 1 98.62 85 GLY A C 1
ATOM 626 O O . GLY A 1 85 ? -3.184 12.016 -8.406 1 98.62 85 GLY A O 1
ATOM 627 N N . PRO A 1 86 ? -5.348 12.375 -8.156 1 98.75 86 PRO A N 1
ATOM 628 C CA . PRO A 1 86 ? -5.129 13.266 -7.008 1 98.75 86 PRO A CA 1
ATOM 629 C C . PRO A 1 86 ? -4.527 12.539 -5.805 1 98.75 86 PRO A C 1
ATOM 631 O O . PRO A 1 86 ? -3.678 13.094 -5.105 1 98.75 86 PRO A O 1
ATOM 634 N N . ASN A 1 87 ? -4.902 11.297 -5.582 1 98.88 87 ASN A N 1
ATOM 635 C CA . ASN A 1 87 ? -4.555 10.656 -4.316 1 98.88 87 ASN A CA 1
ATOM 636 C C . ASN A 1 87 ? -3.326 9.766 -4.461 1 98.88 87 ASN A C 1
ATOM 638 O O . ASN A 1 87 ? -2.521 9.648 -3.537 1 98.88 87 ASN A O 1
ATOM 642 N N . TYR A 1 88 ? -3.176 9.016 -5.617 1 98.88 88 TYR A N 1
ATOM 643 C CA . TYR A 1 88 ? -2.068 8.086 -5.809 1 98.88 88 TYR A CA 1
ATOM 644 C C . TYR A 1 88 ? -0.897 8.766 -6.508 1 98.88 88 TYR A C 1
ATOM 646 O O . TYR A 1 88 ? 0.152 8.992 -5.898 1 98.88 88 TYR A O 1
ATOM 654 N N . VAL A 1 89 ? -1.13 9.211 -7.727 1 98.88 89 VAL A N 1
ATOM 655 C CA . VAL A 1 89 ? -0.09 9.883 -8.5 1 98.88 89 VAL A CA 1
ATOM 656 C C . VAL A 1 89 ? 0.318 11.18 -7.805 1 98.88 89 VAL A C 1
ATOM 658 O O . VAL A 1 89 ? 1.501 11.523 -7.762 1 98.88 89 VAL A O 1
ATOM 661 N N . GLY A 1 90 ? -0.675 11.898 -7.281 1 98.94 90 GLY A N 1
ATOM 662 C CA . GLY A 1 90 ? -0.402 13.125 -6.555 1 98.94 90 GLY A CA 1
ATOM 663 C C . GLY A 1 90 ? 0.525 12.922 -5.371 1 98.94 90 GLY A C 1
ATOM 664 O O . GLY A 1 90 ? 1.414 13.742 -5.125 1 98.94 90 GLY A O 1
ATOM 665 N N . ALA A 1 91 ? 0.323 11.844 -4.594 1 98.88 91 ALA A N 1
ATOM 666 C CA . ALA A 1 91 ? 1.223 11.531 -3.486 1 98.88 91 ALA A CA 1
ATOM 667 C C . ALA A 1 91 ? 2.646 11.305 -3.984 1 98.88 91 ALA A C 1
ATOM 669 O O . ALA A 1 91 ? 3.6 11.867 -3.438 1 98.88 91 ALA A O 1
ATOM 670 N N . TYR A 1 92 ? 2.781 10.477 -5.043 1 98.94 92 TYR A N 1
ATOM 671 C CA . TYR A 1 92 ? 4.102 10.25 -5.621 1 98.94 92 TYR A CA 1
ATOM 672 C C . TYR A 1 92 ? 4.754 11.562 -6.027 1 98.94 92 TYR A C 1
ATOM 674 O O . TYR A 1 92 ? 5.926 11.805 -5.727 1 98.94 92 TYR A O 1
ATOM 682 N N . ASN A 1 93 ? 4.004 12.406 -6.73 1 98.94 93 ASN A N 1
ATOM 683 C CA . ASN A 1 93 ? 4.539 13.68 -7.211 1 98.94 93 ASN A CA 1
ATOM 684 C C . ASN A 1 93 ? 5.062 14.531 -6.059 1 98.94 93 ASN A C 1
ATOM 686 O O . ASN A 1 93 ? 6.133 15.133 -6.164 1 98.94 93 ASN A O 1
ATOM 690 N N . VAL A 1 94 ? 4.328 14.578 -4.996 1 98.94 94 VAL A N 1
ATOM 691 C CA . VAL A 1 94 ? 4.719 15.391 -3.85 1 98.94 94 VAL A CA 1
ATOM 692 C C . VAL A 1 94 ? 5.996 14.828 -3.23 1 98.94 94 VAL A C 1
ATOM 694 O O . VAL A 1 94 ? 6.949 15.57 -2.977 1 98.94 94 VAL A O 1
ATOM 697 N N . TRP A 1 95 ? 6.066 13.508 -2.99 1 98.94 95 TRP A N 1
ATOM 698 C CA . TRP A 1 95 ? 7.242 12.898 -2.375 1 98.94 95 TRP A CA 1
ATOM 699 C C . TRP A 1 95 ? 8.469 13.078 -3.258 1 98.94 95 TRP A C 1
ATOM 701 O O . TRP A 1 95 ? 9.539 13.469 -2.777 1 98.94 95 TRP A O 1
ATOM 711 N N . GLU A 1 96 ? 8.273 12.773 -4.551 1 98.88 96 GLU A N 1
ATOM 712 C CA . GLU A 1 96 ? 9.414 12.844 -5.465 1 98.88 96 GLU A CA 1
ATOM 713 C C . GLU A 1 96 ? 9.906 14.281 -5.625 1 98.88 96 GLU A C 1
ATOM 715 O O . GLU A 1 96 ? 11.117 14.531 -5.586 1 98.88 96 GLU A O 1
ATOM 720 N N . ALA A 1 97 ? 8.984 15.211 -5.793 1 98.94 97 ALA A N 1
ATOM 721 C CA . ALA A 1 97 ? 9.359 16.609 -5.934 1 98.94 97 ALA A CA 1
ATOM 722 C C . ALA A 1 97 ? 10.055 17.125 -4.672 1 98.94 97 ALA A C 1
ATOM 724 O O . ALA A 1 97 ? 11.039 17.859 -4.754 1 98.94 97 ALA A O 1
ATOM 725 N N . ALA A 1 98 ? 9.5 16.797 -3.49 1 98.94 98 ALA A N 1
ATOM 726 C CA . ALA A 1 98 ? 10.102 17.188 -2.221 1 98.94 98 ALA A CA 1
ATOM 727 C C . ALA A 1 98 ? 11.523 16.656 -2.105 1 98.94 98 ALA A C 1
ATOM 729 O O . ALA A 1 98 ? 12.445 17.391 -1.731 1 98.94 98 ALA A O 1
ATOM 730 N N . TYR A 1 99 ? 11.695 15.367 -2.443 1 98.81 99 TYR A N 1
ATOM 731 C CA . TYR A 1 99 ? 13.016 14.75 -2.406 1 98.81 99 TYR A CA 1
ATOM 732 C C . TYR A 1 99 ? 13.992 15.492 -3.307 1 98.81 99 TYR A C 1
ATOM 734 O O . TYR A 1 99 ? 15.094 15.844 -2.881 1 98.81 99 TYR A O 1
ATOM 742 N N . ARG A 1 100 ? 13.539 15.75 -4.543 1 98.69 100 ARG A N 1
ATOM 743 C CA . ARG A 1 100 ? 14.398 16.422 -5.516 1 98.69 100 ARG A CA 1
ATOM 744 C C . ARG A 1 100 ? 14.797 17.812 -5.035 1 98.69 100 ARG A C 1
ATOM 746 O O . ARG A 1 100 ? 15.891 18.281 -5.328 1 98.69 100 ARG A O 1
ATOM 753 N N . ALA A 1 101 ? 13.945 18.406 -4.289 1 98.75 101 ALA A N 1
ATOM 754 C CA . ALA A 1 101 ? 14.164 19.766 -3.818 1 98.75 101 ALA A CA 1
ATOM 755 C C . ALA A 1 101 ? 15.016 19.781 -2.549 1 98.75 101 ALA A C 1
ATOM 757 O O . ALA A 1 101 ? 15.422 20.844 -2.078 1 98.75 101 ALA A O 1
ATOM 758 N N . GLY A 1 102 ? 15.219 18.609 -1.951 1 98.69 102 GLY A N 1
ATOM 759 C CA . GLY A 1 102 ? 16.062 18.516 -0.764 1 98.69 102 GLY A CA 1
ATOM 760 C C . GLY A 1 102 ? 15.289 18.75 0.523 1 98.69 102 GLY A C 1
ATOM 761 O O . GLY A 1 102 ? 15.883 19.125 1.54 1 98.69 102 GLY A O 1
ATOM 762 N N . ALA A 1 103 ? 13.977 18.656 0.49 1 98.88 103 ALA A N 1
ATOM 763 C CA . ALA A 1 103 ? 13.18 18.797 1.706 1 98.88 103 ALA A CA 1
ATOM 764 C C . ALA A 1 103 ? 13.625 17.797 2.773 1 98.88 103 ALA A C 1
ATOM 766 O O . ALA A 1 103 ? 14.094 16.703 2.455 1 98.88 103 ALA A O 1
ATOM 767 N N . ARG A 1 104 ? 13.43 18.172 3.965 1 98.69 104 ARG A N 1
ATOM 768 C CA . ARG A 1 104 ? 13.836 17.359 5.098 1 98.69 104 ARG A CA 1
ATOM 769 C C . ARG A 1 104 ? 12.742 16.359 5.477 1 98.69 104 ARG A C 1
ATOM 771 O O . ARG A 1 104 ? 13.031 15.234 5.879 1 98.69 104 ARG A O 1
ATOM 778 N N . ARG A 1 105 ? 11.461 16.828 5.418 1 98.94 105 ARG A N 1
ATOM 779 C CA . ARG A 1 105 ? 10.383 16.016 5.996 1 98.94 105 ARG A CA 1
ATOM 780 C C . ARG A 1 105 ? 9.047 16.344 5.344 1 98.94 105 ARG A C 1
ATOM 782 O O . ARG A 1 105 ? 8.781 17.5 5.012 1 98.94 105 ARG A O 1
ATOM 789 N N . ILE A 1 106 ? 8.266 15.305 5.188 1 98.94 106 ILE A N 1
ATOM 790 C CA . ILE A 1 106 ? 6.867 15.469 4.809 1 98.94 106 ILE A CA 1
ATOM 791 C C . ILE A 1 106 ? 5.969 15.07 5.977 1 98.94 106 ILE A C 1
ATOM 793 O O . ILE A 1 106 ? 6.105 13.984 6.535 1 98.94 106 ILE A O 1
ATOM 797 N N . VAL A 1 107 ? 5.141 15.953 6.453 1 99 107 VAL A N 1
ATOM 798 C CA . VAL A 1 107 ? 4.012 15.625 7.316 1 99 107 VAL A CA 1
ATOM 799 C C . VAL A 1 107 ? 2.768 15.375 6.465 1 99 107 VAL A C 1
ATOM 801 O O . VAL A 1 107 ? 2.281 16.281 5.789 1 99 107 VAL A O 1
ATOM 804 N N . TYR A 1 108 ? 2.27 14.172 6.5 1 98.94 108 TYR A N 1
ATOM 805 C CA . TYR A 1 108 ? 1.261 13.695 5.562 1 98.94 108 TYR A CA 1
ATOM 806 C C . TYR A 1 108 ? -0.059 13.422 6.273 1 98.94 108 TYR A C 1
ATOM 808 O O . TYR A 1 108 ? -0.088 12.727 7.297 1 98.94 108 TYR A O 1
ATOM 816 N N . ALA A 1 109 ? -1.115 14.039 5.699 1 98.88 109 ALA A N 1
ATOM 817 C CA . ALA A 1 109 ? -2.453 13.68 6.164 1 98.88 109 ALA A CA 1
ATOM 818 C C . ALA A 1 109 ? -2.844 12.281 5.684 1 98.88 109 ALA A C 1
ATOM 820 O O . ALA A 1 109 ? -3.584 12.141 4.711 1 98.88 109 ALA A O 1
ATOM 821 N N . SER A 1 110 ? -2.33 11.297 6.387 1 98.81 110 SER A N 1
ATOM 822 C CA . SER A 1 110 ? -2.904 9.977 6.16 1 98.81 110 SER A CA 1
ATOM 823 C C . SER A 1 110 ? -4.355 9.914 6.625 1 98.81 110 SER A C 1
ATOM 825 O O . SER A 1 110 ? -5.113 10.875 6.441 1 98.81 110 SER A O 1
ATOM 827 N N . SER A 1 111 ? -4.832 8.805 7.008 1 98.75 111 SER A N 1
ATOM 828 C CA . SER A 1 111 ? -6.227 8.641 7.41 1 98.75 111 SER A CA 1
ATOM 829 C C . SER A 1 111 ? -6.43 7.332 8.172 1 98.75 111 SER A C 1
ATOM 831 O O . SER A 1 111 ? -5.75 6.34 7.91 1 98.75 111 SER A O 1
ATOM 833 N N . ILE A 1 112 ? -7.43 7.391 9.094 1 98.62 112 ILE A N 1
ATOM 834 C CA . ILE A 1 112 ? -7.793 6.156 9.781 1 98.62 112 ILE A CA 1
ATOM 835 C C . ILE A 1 112 ? -8.273 5.125 8.758 1 98.62 112 ILE A C 1
ATOM 837 O O . ILE A 1 112 ? -8.297 3.926 9.039 1 98.62 112 ILE A O 1
ATOM 841 N N . HIS A 1 113 ? -8.609 5.551 7.562 1 98.69 113 HIS A N 1
ATOM 842 C CA . HIS A 1 113 ? -9.125 4.66 6.531 1 98.69 113 HIS A CA 1
ATOM 843 C C . HIS A 1 113 ? -8.016 3.77 5.973 1 98.69 113 HIS A C 1
ATOM 845 O O . HIS A 1 113 ? -8.297 2.773 5.301 1 98.69 113 HIS A O 1
ATOM 851 N N . ALA A 1 114 ? -6.73 4.07 6.238 1 98.81 114 ALA A N 1
ATOM 852 C CA . ALA A 1 114 ? -5.652 3.121 5.98 1 98.81 114 ALA A CA 1
ATOM 853 C C . ALA A 1 114 ? -5.793 1.88 6.855 1 98.81 114 ALA A C 1
ATOM 855 O O . ALA A 1 114 ? -5.234 0.826 6.543 1 98.81 114 ALA A O 1
ATOM 856 N N . LEU A 1 115 ? -6.531 2.027 7.898 1 98.69 115 LEU A N 1
ATOM 857 C CA . LEU A 1 115 ? -6.832 0.975 8.867 1 98.69 115 LEU A CA 1
ATOM 858 C C . LEU A 1 115 ? -8.336 0.878 9.117 1 98.69 115 LEU A C 1
ATOM 860 O O . LEU A 1 115 ? -8.766 0.53 10.219 1 98.69 115 LEU A O 1
ATOM 864 N N . GLY A 1 116 ? -9.078 1.231 8.18 1 98.62 116 GLY A N 1
ATOM 865 C CA . GLY A 1 116 ? -10.516 1.418 8.336 1 98.62 116 GLY A CA 1
ATOM 866 C C . GLY A 1 116 ? -11.234 0.151 8.75 1 98.62 116 GLY A C 1
ATOM 867 O O . GLY A 1 116 ? -12.273 0.211 9.422 1 98.62 116 GLY A O 1
ATOM 868 N N . LEU A 1 117 ? -10.773 -1.034 8.375 1 98.62 117 LEU A N 1
ATOM 869 C CA . LEU A 1 117 ? -11.461 -2.281 8.711 1 98.62 117 LEU A CA 1
ATOM 870 C C . LEU A 1 117 ? -10.898 -2.883 9.992 1 98.62 117 LEU A C 1
ATOM 872 O O . LEU A 1 117 ? -11.297 -3.975 10.398 1 98.62 117 LEU A O 1
ATOM 876 N N . GLY A 1 118 ? -9.914 -2.227 10.602 1 98.31 118 GLY A N 1
ATOM 877 C CA . GLY A 1 118 ? -9.5 -2.637 11.938 1 98.31 118 GLY A CA 1
ATOM 878 C C . GLY A 1 118 ? -10.625 -2.564 12.953 1 98.31 118 GLY A C 1
ATOM 879 O O . GLY A 1 118 ? -11.516 -1.716 12.852 1 98.31 118 GLY A O 1
ATOM 880 N N . GLU A 1 119 ? -10.5 -3.369 13.961 1 97.69 119 GLU A N 1
ATOM 881 C CA . GLU A 1 119 ? -11.539 -3.414 14.984 1 97.69 119 GLU A CA 1
ATOM 882 C C . GLU A 1 119 ? -11.391 -2.26 15.969 1 97.69 119 GLU A C 1
ATOM 884 O O . GLU A 1 119 ? -10.312 -2.029 16.5 1 97.69 119 GLU A O 1
ATOM 889 N N . THR A 1 120 ? -12.484 -1.59 16.203 1 96.38 120 THR A N 1
ATOM 890 C CA . THR A 1 120 ? -12.516 -0.44 17.109 1 96.38 120 THR A CA 1
ATOM 891 C C . THR A 1 120 ? -12.094 -0.844 18.516 1 96.38 120 THR A C 1
ATOM 893 O O . THR A 1 120 ? -11.359 -0.111 19.188 1 96.38 120 THR A O 1
ATOM 896 N N . ALA A 1 121 ? -12.453 -2.008 18.984 1 95.81 121 ALA A N 1
ATOM 897 C CA . ALA A 1 121 ? -12.242 -2.422 20.359 1 95.81 121 ALA A CA 1
ATOM 898 C C . ALA A 1 121 ? -10.906 -3.141 20.531 1 95.81 121 ALA A C 1
ATOM 900 O O . ALA A 1 121 ? -10.609 -3.682 21.594 1 95.81 121 ALA A O 1
ATOM 901 N N . ALA A 1 122 ? -10.07 -3.158 19.516 1 96.56 122 ALA A N 1
ATOM 902 C CA . ALA A 1 122 ? -8.828 -3.932 19.562 1 96.56 122 ALA A CA 1
ATOM 903 C C . ALA A 1 122 ? -7.723 -3.158 20.281 1 96.56 122 ALA A C 1
ATOM 905 O O . ALA A 1 122 ? -6.68 -3.723 20.625 1 96.56 122 ALA A O 1
ATOM 906 N N . GLY A 1 123 ? -7.973 -1.871 20.562 1 96.12 123 GLY A N 1
ATOM 907 C CA . GLY A 1 123 ? -6.949 -1.074 21.219 1 96.12 123 GLY A CA 1
ATOM 908 C C . GLY A 1 123 ? -5.66 -0.984 20.422 1 96.12 123 GLY A C 1
ATOM 909 O O . GLY A 1 123 ? -4.57 -1.183 20.953 1 96.12 123 GLY A O 1
ATOM 910 N N . LEU A 1 124 ? -5.73 -0.653 19.141 1 97.38 124 LEU A N 1
ATOM 911 C CA . LEU A 1 124 ? -4.609 -0.701 18.219 1 97.38 124 LEU A CA 1
ATOM 912 C C . LEU A 1 124 ? -3.648 0.457 18.453 1 97.38 124 LEU A C 1
ATOM 914 O O . LEU A 1 124 ? -4.078 1.581 18.734 1 97.38 124 LEU A O 1
ATOM 918 N N . ASP A 1 125 ? -2.393 0.131 18.438 1 98 125 ASP A N 1
ATOM 919 C CA . ASP A 1 125 ? -1.329 1.13 18.484 1 98 125 ASP A CA 1
ATOM 920 C C . ASP A 1 125 ? -0.779 1.405 17.078 1 98 125 ASP A C 1
ATOM 922 O O . ASP A 1 125 ? -1.319 0.915 16.094 1 98 125 ASP A O 1
ATOM 926 N N . THR A 1 126 ? 0.249 2.254 16.969 1 97.81 126 THR A N 1
ATOM 927 C CA . THR A 1 126 ? 0.698 2.781 15.695 1 97.81 126 THR A CA 1
ATOM 928 C C . THR A 1 126 ? 1.451 1.713 14.906 1 97.81 126 THR A C 1
ATOM 930 O O . THR A 1 126 ? 1.767 1.908 13.727 1 97.81 126 THR A O 1
ATOM 933 N N . ASP A 1 127 ? 1.68 0.524 15.445 1 95.19 127 ASP A N 1
ATOM 934 C CA . ASP A 1 127 ? 2.33 -0.568 14.727 1 95.19 127 ASP A CA 1
ATOM 935 C C . ASP A 1 127 ? 1.309 -1.42 13.977 1 95.19 127 ASP A C 1
ATOM 937 O O . ASP A 1 127 ? 1.674 -2.377 13.297 1 95.19 127 ASP A O 1
ATOM 941 N N . ALA A 1 128 ? 0.02 -1.071 14.172 1 96.56 128 ALA A N 1
ATOM 942 C CA . ALA A 1 128 ? -1.021 -1.804 13.453 1 96.56 128 ALA A CA 1
ATOM 943 C C . ALA A 1 128 ? -0.807 -1.723 11.945 1 96.56 128 ALA A C 1
ATOM 945 O O . ALA A 1 128 ? -0.551 -0.644 11.406 1 96.56 128 ALA A O 1
ATOM 946 N N . GLY A 1 129 ? -0.889 -2.857 11.281 1 96.75 129 GLY A N 1
ATOM 947 C CA . GLY A 1 129 ? -0.697 -2.914 9.836 1 96.75 129 GLY A CA 1
ATOM 948 C C . GLY A 1 129 ? -1.872 -2.359 9.055 1 96.75 129 GLY A C 1
ATOM 949 O O . GLY A 1 129 ? -2.904 -2.016 9.633 1 96.75 129 GLY A O 1
ATOM 950 N N . HIS A 1 130 ? -1.686 -2.242 7.785 1 98.62 130 HIS A N 1
ATOM 951 C CA . HIS A 1 130 ? -2.705 -1.744 6.867 1 98.62 130 HIS A CA 1
ATOM 952 C C . HIS A 1 130 ? -3.926 -2.656 6.852 1 98.62 130 HIS A C 1
ATOM 954 O O . HIS A 1 130 ? -3.793 -3.879 6.938 1 98.62 130 HIS A O 1
ATOM 960 N N . ARG A 1 131 ? -5.043 -2.107 6.75 1 98.75 131 ARG A N 1
ATOM 961 C CA . ARG A 1 131 ? -6.316 -2.785 6.527 1 98.75 131 ARG A CA 1
ATOM 962 C C . ARG A 1 131 ? -7.352 -1.829 5.945 1 98.75 131 ARG A C 1
ATOM 964 O O . ARG A 1 131 ? -8.352 -1.514 6.594 1 98.75 131 ARG A O 1
ATOM 971 N N . PRO A 1 132 ? -7.109 -1.311 4.723 1 98.88 132 PRO A N 1
ATOM 972 C CA . PRO A 1 132 ? -7.922 -0.242 4.137 1 98.88 132 PRO A CA 1
ATOM 973 C C . PRO A 1 132 ? -9.375 -0.661 3.916 1 98.88 132 PRO A C 1
ATOM 975 O O . PRO A 1 132 ? -9.648 -1.827 3.619 1 98.88 132 PRO A O 1
ATOM 978 N N . ASP A 1 133 ? -10.289 0.335 3.92 1 98.69 133 ASP A N 1
ATOM 979 C CA . ASP A 1 133 ? -11.719 0.037 3.822 1 98.69 133 ASP A CA 1
ATOM 980 C C . ASP A 1 133 ? -12.297 0.568 2.514 1 98.69 133 ASP A C 1
ATOM 982 O O . ASP A 1 133 ? -13.453 0.289 2.184 1 98.69 133 ASP A O 1
ATOM 986 N N . THR A 1 134 ? -11.586 1.363 1.78 1 98.69 134 THR A N 1
ATOM 987 C CA . THR A 1 134 ? -12.023 2.033 0.559 1 98.69 134 THR A CA 1
ATOM 988 C C . THR A 1 134 ? -10.844 2.254 -0.384 1 98.69 134 THR A C 1
ATOM 990 O O . THR A 1 134 ? -9.688 2.072 0.006 1 98.69 134 THR A O 1
ATOM 993 N N . PHE A 1 135 ? -11.133 2.658 -1.656 1 98.88 135 PHE A N 1
ATOM 994 C CA . PHE A 1 135 ? -10.062 3.074 -2.559 1 98.88 135 PHE A CA 1
ATOM 995 C C . PHE A 1 135 ? -9.336 4.293 -2.008 1 98.88 135 PHE A C 1
ATOM 997 O O . PHE A 1 135 ? -8.133 4.445 -2.207 1 98.88 135 PHE A O 1
ATOM 1004 N N . TYR A 1 136 ? -10.055 5.129 -1.332 1 98.75 136 TYR A N 1
ATOM 1005 C CA . TYR A 1 136 ? -9.445 6.254 -0.629 1 98.75 136 TYR A CA 1
ATOM 1006 C C . TYR A 1 136 ? -8.469 5.766 0.432 1 98.75 136 TYR A C 1
ATOM 1008 O O . TYR A 1 136 ? -7.305 6.18 0.448 1 98.75 136 TYR A O 1
ATOM 1016 N N . GLY A 1 137 ? -8.914 4.852 1.351 1 98.88 137 GLY A N 1
ATOM 1017 C CA . GLY A 1 137 ? -8.023 4.266 2.344 1 98.88 137 GLY A CA 1
ATOM 1018 C C . GLY A 1 137 ? -6.832 3.561 1.734 1 98.88 137 GLY A C 1
ATOM 1019 O O . GLY A 1 137 ? -5.723 3.631 2.268 1 98.88 137 GLY A O 1
ATOM 1020 N N . LEU A 1 138 ? -7.039 2.902 0.627 1 98.94 138 LEU A N 1
ATOM 1021 C CA . LEU A 1 138 ? -5.973 2.223 -0.098 1 98.94 138 LEU A CA 1
ATOM 1022 C C . LEU A 1 138 ? -4.914 3.217 -0.569 1 98.94 138 LEU A C 1
ATOM 1024 O O . LEU A 1 138 ? -3.719 2.92 -0.534 1 98.94 138 LEU A O 1
ATOM 1028 N N . SER A 1 139 ? -5.332 4.398 -1.02 1 98.94 139 SER A N 1
ATOM 1029 C CA . SER A 1 139 ? -4.383 5.43 -1.436 1 98.94 139 SER A CA 1
ATOM 1030 C C . SER A 1 139 ? -3.514 5.883 -0.269 1 98.94 139 SER A C 1
ATOM 1032 O O . SER A 1 139 ? -2.34 6.211 -0.453 1 98.94 139 SER A O 1
ATOM 1034 N N . LYS A 1 140 ? -4.121 5.93 0.892 1 98.94 140 LYS A N 1
ATOM 1035 C CA . LYS A 1 140 ? -3.354 6.305 2.074 1 98.94 140 LYS A CA 1
ATOM 1036 C C . LYS A 1 140 ? -2.35 5.219 2.445 1 98.94 140 LYS A C 1
ATOM 1038 O O . LYS A 1 140 ? -1.213 5.516 2.818 1 98.94 140 LYS A O 1
ATOM 1043 N N . CYS A 1 141 ? -2.732 3.93 2.35 1 98.94 141 CYS A N 1
ATOM 1044 C CA . CYS A 1 141 ? -1.798 2.826 2.541 1 98.94 141 CYS A CA 1
ATOM 1045 C C . CYS A 1 141 ? -0.623 2.932 1.576 1 98.94 141 CYS A C 1
ATOM 1047 O O . CYS A 1 141 ? 0.532 2.785 1.979 1 98.94 141 CYS A O 1
ATOM 1049 N N . PHE A 1 142 ? -0.924 3.229 0.336 1 98.94 142 PHE A N 1
ATOM 1050 C CA . PHE A 1 142 ? 0.089 3.4 -0.699 1 98.94 142 PHE A CA 1
ATOM 1051 C C . PHE A 1 142 ? 1.08 4.492 -0.312 1 98.94 142 PHE A C 1
ATOM 1053 O O . PHE A 1 142 ? 2.293 4.285 -0.376 1 98.94 142 PHE A O 1
ATOM 1060 N N . ALA A 1 143 ? 0.604 5.602 0.097 1 98.94 143 ALA A N 1
ATOM 1061 C CA . ALA A 1 143 ? 1.454 6.738 0.438 1 98.94 143 ALA A CA 1
ATOM 1062 C C . ALA A 1 143 ? 2.293 6.441 1.679 1 98.94 143 ALA A C 1
ATOM 1064 O O . ALA A 1 143 ? 3.443 6.875 1.774 1 98.94 143 ALA A O 1
ATOM 1065 N N . GLU A 1 144 ? 1.731 5.738 2.66 1 98.94 144 GLU A N 1
ATOM 1066 C CA . GLU A 1 144 ? 2.502 5.355 3.84 1 98.94 144 GLU A CA 1
ATOM 1067 C C . GLU A 1 144 ? 3.666 4.441 3.463 1 98.94 144 GLU A C 1
ATOM 1069 O O . GLU A 1 144 ? 4.801 4.668 3.883 1 98.94 144 GLU A O 1
ATOM 1074 N N . ASP A 1 145 ? 3.365 3.383 2.652 1 98.94 145 ASP A N 1
ATOM 1075 C CA . ASP A 1 145 ? 4.43 2.49 2.205 1 98.94 145 ASP A CA 1
ATOM 1076 C C . ASP A 1 145 ? 5.5 3.258 1.429 1 98.94 145 ASP A C 1
ATOM 1078 O O . ASP A 1 145 ? 6.695 3.006 1.592 1 98.94 145 ASP A O 1
ATOM 1082 N N . MET A 1 146 ? 5.059 4.176 0.615 1 98.94 146 MET A N 1
ATOM 1083 C CA . MET A 1 146 ? 5.977 5.008 -0.157 1 98.94 146 MET A CA 1
ATOM 1084 C C . MET A 1 146 ? 6.824 5.879 0.764 1 98.94 146 MET A C 1
ATOM 1086 O O . MET A 1 146 ? 8.031 6.016 0.558 1 98.94 146 MET A O 1
ATOM 1090 N N . GLY A 1 147 ? 6.184 6.5 1.755 1 98.94 147 GLY A N 1
ATOM 1091 C CA . GLY A 1 147 ? 6.926 7.305 2.713 1 98.94 147 GLY A CA 1
ATOM 1092 C C . GLY A 1 147 ? 8.023 6.531 3.418 1 98.94 147 GLY A C 1
ATOM 1093 O O . GLY A 1 147 ? 9.141 7.035 3.58 1 98.94 147 GLY A O 1
ATOM 1094 N N . ARG A 1 148 ? 7.703 5.336 3.855 1 98.81 148 ARG A N 1
ATOM 1095 C CA . ARG A 1 148 ? 8.719 4.492 4.48 1 98.81 148 ARG A CA 1
ATOM 1096 C C . ARG A 1 148 ? 9.875 4.23 3.525 1 98.81 148 ARG A C 1
ATOM 1098 O O . ARG A 1 148 ? 11.039 4.324 3.918 1 98.81 148 ARG A O 1
ATOM 1105 N N . MET A 1 149 ? 9.539 3.91 2.309 1 98.88 149 MET A N 1
ATOM 1106 C CA . MET A 1 149 ? 10.547 3.621 1.292 1 98.88 149 MET A CA 1
ATOM 1107 C C . MET A 1 149 ? 11.445 4.832 1.055 1 98.88 149 MET A C 1
ATOM 1109 O O . MET A 1 149 ? 12.672 4.699 0.987 1 98.88 149 MET A O 1
ATOM 1113 N N . TYR A 1 150 ? 10.875 6.031 0.929 1 98.88 150 TYR A N 1
ATOM 1114 C CA . TYR A 1 150 ? 11.656 7.238 0.685 1 98.88 150 TYR A CA 1
ATOM 1115 C C . TYR A 1 150 ? 12.57 7.543 1.868 1 98.88 150 TYR A C 1
ATOM 1117 O O . TYR A 1 150 ? 13.68 8.047 1.69 1 98.88 150 TYR A O 1
ATOM 1125 N N . TRP A 1 151 ? 12.102 7.27 3.068 1 98.81 151 TRP A N 1
ATOM 1126 C CA . TRP A 1 151 ? 12.961 7.438 4.234 1 98.81 151 TRP A CA 1
ATOM 1127 C C . TRP A 1 151 ? 14.164 6.504 4.16 1 98.81 151 TRP A C 1
ATOM 1129 O O . TRP A 1 151 ? 15.312 6.945 4.258 1 98.81 151 TRP A O 1
ATOM 1139 N N . GLU A 1 152 ? 13.898 5.277 3.895 1 98.31 152 GLU A N 1
ATOM 1140 C CA . GLU A 1 152 ? 14.945 4.262 4.008 1 98.31 152 GLU A CA 1
ATOM 1141 C C . GLU A 1 152 ? 15.875 4.289 2.797 1 98.31 152 GLU A C 1
ATOM 1143 O O . GLU A 1 152 ? 17.062 3.961 2.908 1 98.31 152 GLU A O 1
ATOM 1148 N N 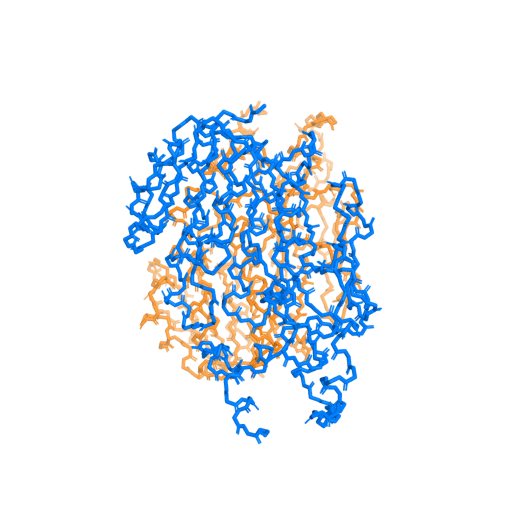. LYS A 1 153 ? 15.312 4.734 1.63 1 98.25 153 LYS A N 1
ATOM 1149 C CA . LYS A 1 153 ? 16.094 4.688 0.401 1 98.25 153 LYS A CA 1
ATOM 1150 C C . LYS A 1 153 ? 16.688 6.055 0.081 1 98.25 153 LYS A C 1
ATOM 1152 O O . LYS A 1 153 ? 17.719 6.145 -0.603 1 98.25 153 LYS A O 1
ATOM 1157 N N . ARG A 1 154 ? 16.094 7.172 0.617 1 98.25 154 ARG A N 1
ATOM 1158 C CA . ARG A 1 154 ? 16.5 8.492 0.144 1 98.25 154 ARG A CA 1
ATOM 1159 C C . ARG A 1 154 ? 16.688 9.453 1.31 1 98.25 154 ARG A C 1
ATOM 1161 O O . ARG A 1 154 ? 17.062 10.609 1.109 1 98.25 154 ARG A O 1
ATOM 1168 N N . GLY A 1 155 ? 16.406 9.047 2.521 1 98.44 155 GLY A N 1
ATOM 1169 C CA . GLY A 1 155 ? 16.641 9.859 3.705 1 98.44 155 GLY A CA 1
ATOM 1170 C C . GLY A 1 155 ? 15.586 10.938 3.904 1 98.44 155 GLY A C 1
ATOM 1171 O O . GLY A 1 155 ? 15.781 11.859 4.695 1 98.44 155 GLY A O 1
ATOM 1172 N N . LEU A 1 156 ? 14.469 10.93 3.182 1 98.81 156 LEU A N 1
ATOM 1173 C CA . LEU A 1 156 ? 13.359 11.867 3.344 1 98.81 156 LEU A CA 1
ATOM 1174 C C . LEU A 1 156 ? 12.422 11.406 4.453 1 98.81 156 LEU A C 1
ATOM 1176 O O . LEU A 1 156 ? 11.727 10.398 4.309 1 98.81 156 LEU A O 1
ATOM 1180 N N . GLU A 1 157 ? 12.383 12.141 5.605 1 98.94 157 GLU A N 1
ATOM 1181 C CA . GLU A 1 157 ? 11.555 11.766 6.75 1 98.94 157 GLU A CA 1
ATOM 1182 C C . GLU A 1 157 ? 10.07 11.961 6.449 1 98.94 157 GLU A C 1
ATOM 1184 O O .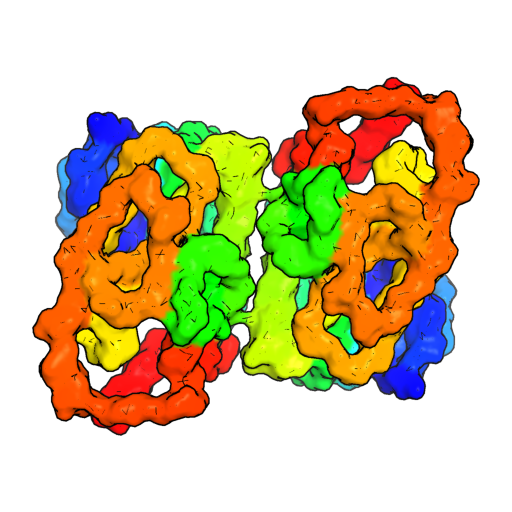 GLU A 1 157 ? 9.703 12.781 5.609 1 98.94 157 GLU A O 1
ATOM 1189 N N . ALA A 1 158 ? 9.281 11.203 7.145 1 98.94 158 ALA A N 1
ATOM 1190 C CA . ALA A 1 158 ? 7.836 11.352 7 1 98.94 158 ALA A CA 1
ATOM 1191 C C . ALA A 1 158 ? 7.125 11.094 8.328 1 98.94 158 ALA A C 1
ATOM 1193 O O . ALA A 1 158 ? 7.5 10.188 9.07 1 98.94 158 ALA A O 1
ATOM 1194 N N . VAL A 1 159 ? 6.199 11.883 8.656 1 98.94 159 VAL A N 1
ATOM 1195 C CA . VAL A 1 159 ? 5.203 11.602 9.688 1 98.94 159 VAL A CA 1
ATOM 1196 C C . VAL A 1 159 ? 3.828 11.438 9.039 1 98.94 159 VAL A C 1
ATOM 1198 O O . VAL A 1 159 ? 3.279 12.398 8.484 1 98.94 159 VAL A O 1
ATOM 1201 N N . CYS A 1 160 ? 3.309 10.242 9.039 1 98.94 160 CYS A N 1
ATOM 1202 C CA . CYS A 1 160 ? 1.985 9.938 8.516 1 98.94 160 CYS A CA 1
ATOM 1203 C C . CYS A 1 160 ? 0.93 10.008 9.609 1 98.94 160 CYS A C 1
ATOM 1205 O O . CYS A 1 160 ? 0.955 9.211 10.555 1 98.94 160 CYS A O 1
ATOM 1207 N N . LEU A 1 161 ? 0.019 10.945 9.477 1 98.94 161 LEU A N 1
ATOM 1208 C CA . LEU A 1 161 ? -1.021 11.148 10.484 1 98.94 161 LEU A CA 1
ATOM 1209 C C . LEU A 1 161 ? -2.303 10.422 10.094 1 98.94 161 LEU A C 1
ATOM 1211 O O . LEU A 1 161 ? -3.01 10.844 9.18 1 98.94 161 LEU A O 1
ATOM 1215 N N . ARG A 1 162 ? -2.566 9.305 10.734 1 98.94 162 ARG A N 1
ATOM 1216 C CA . ARG A 1 162 ? -3.854 8.641 10.562 1 98.94 162 ARG A CA 1
ATOM 1217 C C . ARG A 1 162 ? -4.953 9.375 11.32 1 98.94 162 ARG A C 1
ATOM 1219 O O . ARG A 1 162 ? -5.316 8.984 12.438 1 98.94 162 ARG A O 1
ATOM 1226 N N . ILE A 1 163 ? -5.465 10.367 10.656 1 98.88 163 ILE A N 1
ATOM 1227 C CA . ILE A 1 163 ? -6.449 11.25 11.266 1 98.88 163 ILE A CA 1
ATOM 1228 C C . ILE A 1 163 ? -7.805 10.547 11.336 1 98.88 163 ILE A C 1
ATOM 1230 O O . ILE A 1 163 ? -8.281 10.008 10.336 1 98.88 163 ILE A O 1
ATOM 1234 N N . LEU A 1 164 ? -8.391 10.57 12.484 1 98.25 164 LEU A N 1
ATOM 1235 C CA . LEU A 1 164 ? -9.727 9.984 12.633 1 98.25 164 LEU A CA 1
ATOM 1236 C C . LEU A 1 164 ? -10.805 10.992 12.25 1 98.25 164 LEU A C 1
ATOM 1238 O O . LEU A 1 164 ? -10.938 11.352 11.078 1 98.25 164 LEU A O 1
ATOM 1242 N N . SER A 1 165 ? -11.57 11.586 13.172 1 97.19 165 SER A N 1
ATOM 1243 C CA . SER A 1 165 ? -12.641 12.539 12.883 1 97.19 165 SER A CA 1
ATOM 1244 C C . SER A 1 165 ? -12.25 13.945 13.305 1 97.19 165 SER A C 1
ATOM 1246 O O . SER A 1 165 ? -12.43 14.328 14.461 1 97.19 165 SER A O 1
ATOM 1248 N N . CYS A 1 166 ? -11.797 14.727 12.359 1 98.38 166 CYS A N 1
ATOM 1249 C CA . CYS A 1 166 ? -11.406 16.094 12.688 1 98.38 166 CYS A CA 1
ATOM 1250 C C . CYS A 1 166 ? -12.516 17.078 12.336 1 98.38 166 CYS A C 1
ATOM 1252 O O . CYS A 1 166 ? -12.797 17.312 11.156 1 98.38 166 CYS A O 1
ATOM 1254 N N . THR A 1 167 ? -13.219 17.547 13.25 1 97.56 167 THR A N 1
ATOM 1255 C CA . THR A 1 167 ? -14.359 18.453 13.133 1 97.56 167 THR A CA 1
ATOM 1256 C C . THR A 1 167 ? -14.344 19.484 14.25 1 97.56 167 THR A C 1
ATOM 1258 O O . THR A 1 167 ? -13.617 19.344 15.234 1 97.56 167 THR A O 1
ATOM 1261 N N . PRO A 1 168 ? -15.086 20.547 14.039 1 97.31 168 PRO A N 1
ATOM 1262 C CA . PRO A 1 168 ? -15.109 21.562 15.094 1 97.31 168 PRO A CA 1
ATOM 1263 C C . PRO A 1 168 ? -15.578 21.016 16.438 1 97.31 168 PRO A C 1
ATOM 1265 O O . PRO A 1 168 ? -15.055 21.406 17.484 1 97.31 168 PRO A O 1
ATOM 1268 N N . GLU A 1 169 ? -16.594 20.188 16.422 1 97.19 169 GLU A N 1
ATOM 1269 C CA . GLU A 1 169 ? -17.125 19.469 17.594 1 97.19 169 GLU A CA 1
ATOM 1270 C C . GLU A 1 169 ? -17.469 18.031 17.234 1 97.19 169 GLU A C 1
ATOM 1272 O O . GLU A 1 169 ? -17.703 17.703 16.078 1 97.19 169 GLU A O 1
ATOM 1277 N N . PRO A 1 170 ? -17.344 17.188 18.312 1 97 170 PRO A N 1
ATOM 1278 C CA . PRO A 1 170 ? -17.797 15.828 18.031 1 97 170 PRO A CA 1
ATOM 1279 C C . PRO A 1 170 ? -19.266 15.758 17.641 1 97 170 PRO A C 1
ATOM 1281 O O . PRO A 1 170 ? -20.094 16.438 18.234 1 97 170 PRO A O 1
ATOM 1284 N N . GLN A 1 171 ? -19.578 14.883 16.672 1 90.62 171 GLN A N 1
ATOM 1285 C CA . GLN A 1 171 ? -20.875 15.008 16.031 1 90.62 171 GLN A CA 1
ATOM 1286 C C . GLN A 1 171 ? -21.75 13.789 16.312 1 90.62 171 GLN A C 1
ATOM 1288 O O . GLN A 1 171 ? -22.953 13.805 16.047 1 90.62 171 GLN A O 1
ATOM 1293 N N . ASN A 1 172 ? -21.281 12.711 16.859 1 91.5 172 ASN A N 1
ATOM 1294 C CA . ASN A 1 172 ? -22.016 11.477 17.094 1 91.5 172 ASN A CA 1
ATOM 1295 C C . ASN A 1 172 ? -21.312 10.594 18.125 1 91.5 172 ASN A C 1
ATOM 1297 O O . ASN A 1 172 ? -20.266 10.977 18.656 1 91.5 172 ASN A O 1
ATOM 1301 N N . VAL A 1 173 ? -21.906 9.492 18.422 1 92.75 173 VAL A N 1
ATOM 1302 C CA . VAL A 1 173 ? -21.406 8.617 19.469 1 92.75 173 VAL A CA 1
ATOM 1303 C C . VAL A 1 173 ? -20.016 8.086 19.094 1 92.75 173 VAL A C 1
ATOM 1305 O O . VAL A 1 173 ? -19.141 7.945 19.953 1 92.75 173 VAL A O 1
ATOM 1308 N N . ARG A 1 174 ? -19.766 7.801 17.906 1 93.19 174 ARG A N 1
ATOM 1309 C CA . ARG A 1 174 ? -18.453 7.359 17.453 1 93.19 174 ARG A CA 1
ATOM 1310 C C . ARG A 1 174 ? -17.391 8.422 17.719 1 93.19 174 ARG A C 1
ATOM 1312 O O . ARG A 1 174 ? -16.266 8.109 18.125 1 93.19 174 ARG A O 1
ATOM 1319 N N . ALA A 1 175 ? -17.75 9.609 17.547 1 95.25 175 ALA A N 1
ATOM 1320 C CA . ALA A 1 175 ? -16.828 10.734 17.672 1 95.25 175 ALA A CA 1
ATOM 1321 C C . ALA A 1 175 ? -16.422 10.93 19.125 1 95.25 175 ALA A C 1
ATOM 1323 O O . ALA A 1 175 ? -15.422 11.609 19.406 1 95.25 175 ALA A O 1
ATOM 1324 N N . LEU A 1 176 ? -17.141 10.328 20.078 1 96.75 176 LEU A N 1
ATOM 1325 C CA . LEU A 1 176 ? -16.719 10.406 21.484 1 96.75 176 LEU A CA 1
ATOM 1326 C C . LEU A 1 176 ? -15.352 9.758 21.672 1 96.75 176 LEU A C 1
ATOM 1328 O O . LEU A 1 176 ? -14.609 10.117 22.594 1 96.75 176 LEU A O 1
ATOM 1332 N N . GLY A 1 177 ? -15.016 8.875 20.797 1 97.56 177 GLY A N 1
ATOM 1333 C CA . GLY A 1 177 ? -13.703 8.242 20.828 1 97.56 177 GLY A CA 1
ATOM 1334 C C . GLY A 1 177 ? -12.773 8.758 19.75 1 97.56 177 GLY A C 1
ATOM 1335 O O . GLY A 1 177 ? -11.555 8.836 19.953 1 97.56 177 GLY A O 1
ATOM 1336 N N . THR A 1 178 ? -13.281 9.188 18.625 1 98.25 178 THR A N 1
ATOM 1337 C CA . THR A 1 178 ? -12.453 9.375 17.438 1 98.25 178 THR A CA 1
ATOM 1338 C C . THR A 1 178 ? -12.188 10.859 17.188 1 98.25 178 THR A C 1
ATOM 1340 O O . THR A 1 178 ? -11.391 11.219 16.328 1 98.25 178 THR A O 1
ATOM 1343 N N . TRP A 1 179 ? -12.703 11.734 17.938 1 98.75 179 TRP A N 1
ATOM 1344 C CA . TRP A 1 179 ? -12.688 13.164 17.656 1 98.75 179 TRP A CA 1
ATOM 1345 C C . TRP A 1 179 ? -11.266 13.719 17.734 1 98.75 179 TRP A C 1
ATOM 1347 O O . TRP A 1 179 ? -10.492 13.344 18.625 1 98.75 179 TRP A O 1
ATOM 1357 N N . LEU A 1 180 ? -10.922 14.523 16.781 1 98.88 180 LEU A N 1
ATOM 1358 C CA . LEU A 1 180 ? -9.75 15.383 16.766 1 98.88 180 LEU A CA 1
ATOM 1359 C C . LEU A 1 180 ? -10.148 16.859 16.641 1 98.88 180 LEU A C 1
ATOM 1361 O O . LEU A 1 180 ? -10.695 17.25 15.609 1 98.88 180 LEU A O 1
ATOM 1365 N N . SER A 1 181 ? -9.875 17.609 17.703 1 98.88 181 SER A N 1
ATOM 1366 C CA . SER A 1 181 ? -10.18 19.031 17.625 1 98.88 181 SER A CA 1
ATOM 1367 C C . SER A 1 181 ? -9.219 19.75 16.688 1 98.88 181 SER A C 1
ATOM 1369 O O . SER A 1 181 ? -8.102 19.281 16.453 1 98.88 181 SER A O 1
ATOM 1371 N N . TYR A 1 182 ? -9.633 20.891 16.156 1 98.69 182 TYR A N 1
ATOM 1372 C CA . TYR A 1 182 ? -8.75 21.703 15.312 1 98.69 182 TYR A CA 1
ATOM 1373 C C . TYR A 1 182 ? -7.5 22.125 16.078 1 98.69 182 TYR A C 1
ATOM 1375 O O . TYR A 1 182 ? -6.395 22.109 15.523 1 98.69 182 TYR A O 1
ATOM 1383 N N . ARG A 1 183 ? -7.699 22.484 17.328 1 98.5 183 ARG A N 1
ATOM 1384 C CA . ARG A 1 183 ? -6.555 22.875 18.156 1 98.5 183 ARG A CA 1
ATOM 1385 C C . ARG A 1 183 ? -5.543 21.75 18.25 1 98.5 183 ARG A C 1
ATOM 1387 O O . ARG A 1 183 ? -4.34 21.953 18.078 1 98.5 183 ARG A O 1
ATOM 1394 N N . ASP A 1 184 ? -6.023 20.562 18.594 1 98.88 184 ASP A N 1
ATOM 1395 C CA . ASP A 1 184 ? -5.141 19.422 18.75 1 98.88 184 ASP A CA 1
ATOM 1396 C C . ASP A 1 184 ? -4.531 19.016 17.406 1 98.88 184 ASP A C 1
ATOM 1398 O O . ASP A 1 184 ? -3.387 18.562 17.344 1 98.88 184 ASP A O 1
ATOM 1402 N N . MET A 1 185 ? -5.281 19.141 16.328 1 98.88 185 MET A N 1
ATOM 1403 C CA . MET A 1 185 ? -4.754 18.875 14.984 1 98.88 185 MET A CA 1
ATOM 1404 C C . MET A 1 185 ? -3.582 19.797 14.664 1 98.88 185 MET A C 1
ATOM 1406 O O . MET A 1 185 ? -2.543 19.328 14.188 1 98.88 185 MET A O 1
ATOM 1410 N N . VAL A 1 186 ? -3.74 21.031 14.969 1 98.88 186 VAL A N 1
ATOM 1411 C CA . VAL A 1 186 ? -2.68 22 14.719 1 98.88 186 VAL A CA 1
ATOM 1412 C C . VAL A 1 186 ? -1.454 21.656 15.562 1 98.88 186 VAL A C 1
ATOM 1414 O O . VAL A 1 186 ? -0.328 21.656 15.055 1 98.88 186 VAL A O 1
ATOM 1417 N N . GLN A 1 187 ? -1.665 21.312 16.844 1 98.88 187 GLN A N 1
ATOM 1418 C CA . GLN A 1 187 ? -0.545 20.938 17.688 1 98.88 187 GLN A CA 1
ATOM 1419 C C . GLN A 1 187 ? 0.182 19.719 17.125 1 98.88 187 GLN A C 1
ATOM 1421 O O . GLN A 1 187 ? 1.414 19.672 17.125 1 98.88 187 GLN A O 1
ATOM 1426 N N . LEU A 1 188 ? -0.617 18.719 16.719 1 98.94 188 LEU A N 1
ATOM 1427 C CA . LEU A 1 188 ? -0.038 17.484 16.188 1 98.94 188 LEU A CA 1
ATOM 1428 C C . LEU A 1 188 ? 0.838 17.781 14.969 1 98.94 188 LEU A C 1
ATOM 1430 O O . LEU A 1 188 ? 1.945 17.25 14.859 1 98.94 188 LEU A O 1
ATOM 1434 N N . VAL A 1 189 ? 0.4 18.609 14.039 1 98.94 189 VAL A N 1
ATOM 1435 C CA . VAL A 1 189 ? 1.163 18.969 12.852 1 98.94 189 VAL A CA 1
ATOM 1436 C C . VAL A 1 189 ? 2.414 19.734 13.258 1 98.94 189 VAL A C 1
ATOM 1438 O O . VAL A 1 189 ? 3.512 19.453 12.766 1 98.94 189 VAL A O 1
ATOM 1441 N N . GLU A 1 190 ? 2.262 20.688 14.18 1 98.88 190 GLU A N 1
ATOM 1442 C CA . GLU A 1 190 ? 3.404 21.469 14.648 1 98.88 190 GLU A CA 1
ATOM 1443 C C . GLU A 1 190 ? 4.469 20.562 15.266 1 98.88 190 GLU A C 1
ATOM 1445 O O . GLU A 1 190 ? 5.66 20.719 14.984 1 98.88 190 GLU A O 1
ATOM 1450 N N . ARG A 1 191 ? 4.031 19.672 16.125 1 98.81 191 ARG A N 1
ATOM 1451 C CA . ARG A 1 191 ? 4.969 18.75 16.766 1 98.81 191 ARG A CA 1
ATOM 1452 C C . ARG A 1 191 ? 5.648 17.859 15.727 1 98.81 191 ARG A C 1
ATOM 1454 O O . ARG A 1 191 ? 6.836 17.547 15.844 1 98.81 191 ARG A O 1
ATOM 1461 N N . SER A 1 192 ? 4.895 17.438 14.727 1 98.88 192 SER A N 1
ATOM 1462 C CA . SER A 1 192 ? 5.449 16.625 13.664 1 98.88 192 SER A CA 1
ATOM 1463 C C . SER A 1 192 ? 6.5 17.375 12.867 1 98.88 192 SER A C 1
ATOM 1465 O O . SER A 1 192 ? 7.457 16.781 12.359 1 98.88 192 SER A O 1
ATOM 1467 N N . LEU A 1 193 ? 6.34 18.656 12.742 1 98.81 193 LEU A N 1
ATOM 1468 C CA . LEU A 1 193 ? 7.277 19.5 12 1 98.81 193 LEU A CA 1
ATOM 1469 C C . LEU A 1 193 ? 8.523 19.797 12.828 1 98.81 193 LEU A C 1
ATOM 1471 O O . LEU A 1 193 ? 9.633 19.828 12.289 1 98.81 193 LEU A O 1
ATOM 1475 N N . LEU A 1 194 ? 8.367 19.891 14.141 1 98.31 194 LEU A N 1
ATOM 1476 C CA . LEU A 1 194 ? 9.406 20.531 14.938 1 98.31 194 LEU A CA 1
ATOM 1477 C C . LEU A 1 194 ? 10.242 19.484 15.672 1 98.31 194 LEU A C 1
ATOM 1479 O O . LEU A 1 194 ? 11.32 19.797 16.188 1 98.31 194 LEU A O 1
ATOM 1483 N N . THR A 1 195 ? 9.711 18.266 15.828 1 98.19 195 THR A N 1
ATOM 1484 C CA . THR A 1 195 ? 10.523 17.219 16.422 1 98.19 195 THR A CA 1
ATOM 1485 C C . THR A 1 195 ? 11.82 17.031 15.633 1 98.19 195 THR A C 1
ATOM 1487 O O . THR A 1 195 ? 11.812 17.016 14.406 1 98.19 195 THR A O 1
ATOM 1490 N N . ALA A 1 196 ? 12.969 16.906 16.25 1 96.88 196 ALA A N 1
ATOM 1491 C CA . ALA A 1 196 ? 14.297 16.969 15.648 1 96.88 196 ALA A CA 1
ATOM 1492 C C . ALA A 1 196 ? 14.484 15.844 14.633 1 96.88 196 ALA A C 1
ATOM 1494 O O . ALA A 1 196 ? 14.906 16.094 13.492 1 96.88 196 ALA A O 1
ATOM 1495 N N . VAL A 1 197 ? 14.25 14.609 15.023 1 96.94 197 VAL A N 1
ATOM 1496 C CA . VAL A 1 197 ? 14.375 13.453 14.148 1 96.94 197 VAL A CA 1
ATOM 1497 C C . VAL A 1 197 ? 13.148 12.555 14.305 1 96.94 197 VAL A C 1
ATOM 1499 O O . VAL A 1 197 ? 12.758 12.219 15.422 1 96.94 197 VAL A O 1
ATOM 1502 N N . VAL A 1 198 ? 12.547 12.203 13.164 1 98.44 198 VAL A N 1
ATOM 1503 C CA . VAL A 1 198 ? 11.32 11.422 13.281 1 98.44 198 VAL A CA 1
ATOM 1504 C C . VAL A 1 198 ? 11.438 10.141 12.461 1 98.44 198 VAL A C 1
ATOM 1506 O O . VAL A 1 198 ? 10.664 9.195 12.648 1 98.44 198 VAL A O 1
ATOM 1509 N N . GLY A 1 199 ? 12.516 10.031 11.461 1 98.44 199 GLY A N 1
ATOM 1510 C CA . GLY A 1 199 ? 12.531 8.906 10.539 1 98.44 199 GLY A CA 1
ATOM 1511 C C . GLY A 1 199 ? 11.219 8.727 9.797 1 98.44 199 GLY A C 1
ATOM 1512 O O . GLY A 1 199 ? 10.711 9.672 9.195 1 98.44 199 GLY A O 1
ATOM 1513 N N . PHE A 1 200 ? 10.773 7.57 9.703 1 98.81 200 PHE A N 1
ATOM 1514 C CA . PHE A 1 200 ? 9.414 7.266 9.273 1 98.81 200 PHE A CA 1
ATOM 1515 C C . PHE A 1 200 ? 8.523 6.973 10.469 1 98.81 200 PHE A C 1
ATOM 1517 O O . PHE A 1 200 ? 8.758 6.016 11.211 1 98.81 200 PHE A O 1
ATOM 1524 N N . THR A 1 201 ? 7.469 7.75 10.672 1 98.88 201 THR A N 1
ATOM 1525 C CA . THR A 1 201 ? 6.602 7.656 11.844 1 98.88 201 THR A CA 1
ATOM 1526 C C . THR A 1 201 ? 5.133 7.68 11.43 1 98.88 201 THR A C 1
ATOM 1528 O O . THR A 1 201 ? 4.738 8.461 10.562 1 98.88 201 THR A O 1
ATOM 1531 N N . VAL A 1 202 ? 4.352 6.797 11.961 1 98.81 202 VAL A N 1
ATOM 1532 C CA . VAL A 1 202 ? 2.896 6.84 11.883 1 98.81 202 VAL A CA 1
ATOM 1533 C C . VAL A 1 202 ? 2.318 7.27 13.234 1 98.81 202 VAL A C 1
ATOM 1535 O O . VAL A 1 202 ? 2.76 6.797 14.281 1 98.81 202 VAL A O 1
ATOM 1538 N N . ALA A 1 203 ? 1.4 8.172 13.258 1 98.94 203 ALA A N 1
ATOM 1539 C CA . ALA A 1 203 ? 0.698 8.617 14.453 1 98.94 203 ALA A CA 1
ATOM 1540 C C . ALA A 1 203 ? -0.801 8.742 14.195 1 98.94 203 ALA A C 1
ATOM 1542 O O . ALA A 1 203 ? -1.226 8.984 13.062 1 98.94 203 ALA A O 1
ATOM 1543 N N . TYR A 1 204 ? -1.56 8.609 15.227 1 98.94 204 TYR A N 1
ATOM 1544 C CA . TYR A 1 204 ? -3 8.812 15.117 1 98.94 204 TYR A CA 1
ATOM 1545 C C . TYR A 1 204 ? -3.373 10.266 15.391 1 98.94 204 TYR A C 1
ATOM 1547 O O . TYR A 1 204 ? -2.867 10.875 16.328 1 98.94 204 TYR A O 1
ATOM 1555 N N . GLY A 1 205 ? -4.145 10.867 14.492 1 98.88 205 GLY A N 1
ATOM 1556 C CA . GLY A 1 205 ? -4.781 12.148 14.766 1 98.88 205 GLY A CA 1
ATOM 1557 C C . GLY A 1 205 ? -6.059 12.016 15.57 1 98.88 205 GLY A C 1
ATOM 1558 O O . GLY A 1 205 ? -7.148 11.883 15.008 1 98.88 205 GLY A O 1
ATOM 1559 N N . VAL A 1 206 ? -5.965 12.125 16.812 1 98.88 206 VAL A N 1
ATOM 1560 C CA . VAL A 1 206 ? -7.055 11.945 17.766 1 98.88 206 VAL A CA 1
ATOM 1561 C C . VAL A 1 206 ? -6.809 12.812 19 1 98.88 206 VAL A C 1
ATOM 1563 O O . VAL A 1 206 ? -5.668 12.961 19.438 1 98.88 206 VAL A O 1
ATOM 1566 N N . SER A 1 207 ? -7.848 13.414 19.516 1 98.88 207 SER A N 1
ATOM 1567 C CA . SER A 1 207 ? -7.707 14.219 20.734 1 98.88 207 SER A CA 1
ATOM 1568 C C . SER A 1 207 ? -7.605 13.336 21.969 1 98.88 207 SER A C 1
ATOM 1570 O O . SER A 1 207 ? -7.508 12.109 21.859 1 98.88 207 SER A O 1
ATOM 1572 N N . ALA A 1 208 ? -7.492 13.977 23.172 1 98.69 208 ALA A N 1
ATOM 1573 C CA . ALA A 1 208 ? -7.348 13.258 24.438 1 98.69 208 ALA A CA 1
ATOM 1574 C C . ALA A 1 208 ? -8.68 12.656 24.875 1 98.69 208 ALA A C 1
ATOM 1576 O O . ALA A 1 208 ? -9.094 12.828 26.016 1 98.69 208 ALA A O 1
ATOM 1577 N N . ASN A 1 209 ? -9.305 11.961 23.984 1 98.75 209 ASN A N 1
ATOM 1578 C CA . ASN A 1 209 ? -10.617 11.391 24.25 1 98.75 209 ASN A CA 1
ATOM 1579 C C . ASN A 1 209 ? -10.539 10.258 25.281 1 98.75 209 ASN A C 1
ATOM 1581 O O . ASN A 1 209 ? -9.727 9.352 25.141 1 98.75 209 ASN A O 1
ATOM 1585 N N . THR A 1 210 ? -11.43 10.266 26.25 1 97.88 210 THR A N 1
ATOM 1586 C CA . THR A 1 210 ? -11.508 9.234 27.266 1 97.88 210 THR A CA 1
ATOM 1587 C C . THR A 1 210 ? -11.75 7.863 26.641 1 97.88 210 THR A C 1
ATOM 1589 O O . THR A 1 210 ? -11.258 6.852 27.141 1 97.88 210 THR A O 1
ATOM 1592 N N . ARG A 1 211 ? -12.445 7.867 25.516 1 96.75 211 ARG A N 1
ATOM 1593 C CA . ARG A 1 211 ? -12.906 6.633 24.891 1 96.75 211 ARG A CA 1
ATOM 1594 C C . ARG A 1 211 ? -12.133 6.34 23.625 1 96.75 211 ARG A C 1
ATOM 1596 O O . ARG A 1 211 ? -12.648 5.688 22.703 1 96.75 211 ARG A O 1
ATOM 1603 N N . ALA A 1 212 ? -10.922 6.938 23.469 1 98.31 212 ALA A N 1
ATOM 1604 C CA . ALA A 1 212 ? -10.164 6.75 22.234 1 98.31 212 ALA A CA 1
ATOM 1605 C C . ALA A 1 212 ? -9.906 5.273 21.969 1 98.31 212 ALA A C 1
ATOM 1607 O O . ALA A 1 212 ? -9.406 4.555 22.844 1 98.31 212 ALA A O 1
ATOM 1608 N N . PRO A 1 213 ? -10.18 4.797 20.734 1 98.38 213 PRO A N 1
ATOM 1609 C CA . PRO A 1 213 ? -10 3.377 20.422 1 98.38 213 PRO A CA 1
ATOM 1610 C C . PRO A 1 213 ? -8.57 3.047 19.984 1 98.38 213 PRO A C 1
ATOM 1612 O O . PRO A 1 213 ? -8.25 1.884 19.734 1 98.38 213 PRO A O 1
ATOM 1615 N N . VAL A 1 214 ? -7.684 4.035 19.906 1 98.69 214 VAL A N 1
ATOM 1616 C CA . VAL A 1 214 ? -6.316 3.867 19.422 1 98.69 214 VAL A CA 1
ATOM 1617 C C . VAL A 1 214 ? -5.34 4.516 20.406 1 98.69 214 VAL A C 1
ATOM 1619 O O . VAL A 1 214 ? -5.754 5.273 21.281 1 98.69 214 VAL A O 1
ATOM 1622 N N . SER A 1 215 ? -4.062 4.148 20.234 1 98.31 215 SER A N 1
ATOM 1623 C CA . SER A 1 215 ? -3.055 4.676 21.141 1 98.31 215 SER A CA 1
ATOM 1624 C C . SER A 1 215 ? -1.852 5.219 20.375 1 98.31 215 SER A C 1
ATOM 1626 O O . SER A 1 215 ? -1.428 4.637 19.375 1 98.31 215 SER A O 1
ATOM 1628 N N . ASN A 1 216 ? -1.302 6.336 20.828 1 98.5 216 ASN A N 1
ATOM 1629 C CA . ASN A 1 216 ? -0.059 6.922 20.344 1 98.5 216 ASN A CA 1
ATOM 1630 C C . ASN A 1 216 ? 1.099 6.672 21.297 1 98.5 216 ASN A C 1
ATOM 1632 O O . ASN A 1 216 ? 2.096 7.395 21.281 1 98.5 216 ASN A O 1
ATOM 1636 N N . ASP A 1 217 ? 1.012 5.68 22.078 1 97.94 217 ASP A N 1
ATOM 1637 C CA . ASP A 1 217 ? 2.021 5.418 23.094 1 97.94 217 ASP A CA 1
ATOM 1638 C C . ASP A 1 217 ? 3.393 5.184 22.469 1 97.94 217 ASP A C 1
ATOM 1640 O O . ASP A 1 217 ? 4.418 5.57 23.031 1 97.94 217 ASP A O 1
ATOM 1644 N N . ARG A 1 218 ? 3.43 4.629 21.344 1 97.69 218 ARG A N 1
ATOM 1645 C CA . ARG A 1 218 ? 4.688 4.273 20.703 1 97.69 218 ARG A CA 1
ATOM 1646 C C . ARG A 1 218 ? 5.355 5.504 20.094 1 97.69 218 ARG A C 1
ATOM 1648 O O . ARG A 1 218 ? 6.539 5.465 19.75 1 97.69 218 ARG A O 1
ATOM 1655 N N . VAL A 1 219 ? 4.629 6.605 20.016 1 98.38 219 VAL A N 1
ATOM 1656 C CA . VAL A 1 219 ? 5.199 7.758 19.328 1 98.38 219 VAL A CA 1
ATOM 1657 C C . VAL A 1 219 ? 5.145 8.984 20.234 1 98.38 219 VAL A C 1
ATOM 1659 O O . VAL A 1 219 ? 5.031 10.117 19.766 1 98.38 219 VAL A O 1
ATOM 1662 N N . ARG A 1 220 ? 5.277 8.758 21.484 1 97.88 220 ARG A N 1
ATOM 1663 C CA . ARG A 1 220 ? 5.273 9.828 22.484 1 97.88 220 ARG A CA 1
ATOM 1664 C C . ARG A 1 220 ? 6.402 10.82 22.219 1 97.88 220 ARG A C 1
ATOM 1666 O O . ARG A 1 220 ? 6.316 11.984 22.625 1 97.88 220 ARG A O 1
ATOM 1673 N N . PHE A 1 221 ? 7.422 10.406 21.562 1 98.38 221 PHE A N 1
ATOM 1674 C CA . PHE A 1 221 ? 8.594 11.234 21.312 1 98.38 221 PHE A CA 1
ATOM 1675 C C . PHE A 1 221 ? 8.242 12.438 20.453 1 98.38 221 PHE A C 1
ATOM 1677 O O . PHE A 1 221 ? 8.984 13.422 20.406 1 98.38 221 PHE A O 1
ATOM 1684 N N . LEU A 1 222 ? 7.133 12.43 19.75 1 98.5 222 LEU A N 1
ATOM 1685 C CA . LEU A 1 222 ? 6.711 13.547 18.922 1 98.5 222 LEU A CA 1
ATOM 1686 C C . LEU A 1 222 ? 6.336 14.75 19.781 1 98.5 222 LEU A C 1
ATOM 1688 O O . LEU A 1 222 ? 6.234 15.875 19.266 1 98.5 222 LEU A O 1
ATOM 1692 N N . GLY A 1 223 ? 6.035 14.5 21.078 1 98.56 223 GLY A N 1
ATOM 1693 C CA . GLY A 1 223 ? 5.656 15.57 21.969 1 98.56 223 GLY A CA 1
ATOM 1694 C C . GLY A 1 223 ? 4.223 16.031 21.797 1 98.56 223 GLY A C 1
ATOM 1695 O O . GLY A 1 223 ? 3.857 17.141 22.203 1 98.56 223 GLY A O 1
ATOM 1696 N N . TYR A 1 224 ? 3.438 15.258 21.109 1 98.69 224 TYR A N 1
ATOM 1697 C CA . TYR A 1 224 ? 2.012 15.539 20.969 1 98.69 224 TYR A CA 1
ATOM 1698 C C . TYR A 1 224 ? 1.275 15.305 22.281 1 98.69 224 TYR A C 1
ATOM 1700 O O . TYR A 1 224 ? 1.331 14.203 22.844 1 98.69 224 TYR A O 1
ATOM 1708 N N . ARG A 1 225 ? 0.676 16.344 22.797 1 98.44 225 ARG A N 1
ATOM 1709 C CA . ARG A 1 225 ? -0.066 16.328 24.062 1 98.44 225 ARG A CA 1
ATOM 1710 C C . ARG A 1 225 ? -1.453 16.938 23.891 1 98.44 225 ARG A C 1
ATOM 1712 O O . ARG A 1 225 ? -1.691 18.078 24.297 1 98.44 225 ARG A O 1
ATOM 1719 N N . PRO A 1 226 ? -2.334 16.094 23.266 1 98.62 226 PRO A N 1
ATOM 1720 C CA . PRO A 1 226 ? -3.668 16.656 23.016 1 98.62 226 PRO A CA 1
ATOM 1721 C C . PRO A 1 226 ? -4.352 17.125 24.297 1 98.62 226 PRO A C 1
ATOM 1723 O O . PRO A 1 226 ? -4.105 16.578 25.375 1 98.62 226 PRO A O 1
ATOM 1726 N N . GLN A 1 227 ? -5.207 18.156 24.109 1 98.25 227 GLN A N 1
ATOM 1727 C CA . GLN A 1 227 ? -5.773 18.812 25.297 1 98.25 227 GLN A CA 1
ATOM 1728 C C . GLN A 1 227 ? -7.293 18.656 25.328 1 98.25 227 GLN A C 1
ATOM 1730 O O . GLN A 1 227 ? -7.902 18.734 26.391 1 98.25 227 GLN A O 1
ATOM 1735 N N . ASP A 1 228 ? -7.898 18.469 24.203 1 98.75 228 ASP A N 1
ATOM 1736 C CA . ASP A 1 228 ? -9.352 18.438 24.125 1 98.75 228 ASP A CA 1
ATOM 1737 C C . ASP A 1 228 ? -9.891 17.031 24.297 1 98.75 228 ASP A C 1
ATOM 1739 O O . ASP A 1 228 ? -9.18 16.047 24.016 1 98.75 228 ASP A O 1
ATOM 1743 N N . ASN A 1 229 ? -11.102 16.922 24.828 1 98.81 229 ASN A N 1
ATOM 1744 C CA . ASN A 1 229 ? -11.75 15.648 25.109 1 98.81 229 ASN A CA 1
ATOM 1745 C C . ASN A 1 229 ? -13.227 15.68 24.734 1 98.81 229 ASN A C 1
ATOM 1747 O O . ASN A 1 229 ? -13.992 16.5 25.234 1 98.81 229 ASN A O 1
ATOM 1751 N N . ALA A 1 230 ? -13.633 14.766 23.906 1 98.69 230 ALA A N 1
ATOM 1752 C CA . ALA A 1 230 ? -15.008 14.695 23.422 1 98.69 230 ALA A CA 1
ATOM 1753 C C . ALA A 1 230 ? -15.977 14.391 24.547 1 98.69 230 ALA A C 1
ATOM 1755 O O . ALA A 1 230 ? -17.188 14.562 24.406 1 98.69 230 ALA A O 1
ATOM 1756 N N . GLU A 1 231 ? -15.492 13.961 25.719 1 98.12 231 GLU A N 1
ATOM 1757 C CA . GLU A 1 231 ? -16.344 13.633 26.859 1 98.12 231 GLU A CA 1
ATOM 1758 C C . GLU A 1 231 ? -17.172 14.836 27.297 1 98.12 231 GLU A C 1
ATOM 1760 O O . GLU A 1 231 ? -18.266 14.68 27.859 1 98.12 231 GLU A O 1
ATOM 1765 N N . ASP A 1 232 ? -16.688 16.016 26.969 1 97.88 232 ASP A N 1
ATOM 1766 C CA . ASP A 1 232 ? -17.406 17.25 27.281 1 97.88 232 ASP A CA 1
ATOM 1767 C C . ASP A 1 232 ? -18.75 17.297 26.578 1 97.88 232 ASP A C 1
ATOM 1769 O O . ASP A 1 232 ? -19.656 18.031 27 1 97.88 232 ASP A O 1
ATOM 1773 N N . TRP A 1 233 ? -18.906 16.516 25.531 1 97.44 233 TRP A N 1
ATOM 1774 C CA . TRP A 1 233 ? -20.156 16.5 24.75 1 97.44 233 TRP A CA 1
ATOM 1775 C C . TRP A 1 233 ? -20.906 15.195 24.969 1 97.44 233 TRP A C 1
ATOM 1777 O O . TRP A 1 233 ? -21.953 14.977 24.359 1 97.44 233 TRP A O 1
ATOM 1787 N N . ALA A 1 234 ? -20.484 14.305 25.812 1 96.94 234 ALA A N 1
ATOM 1788 C CA . ALA A 1 234 ? -20.969 12.938 25.906 1 96.94 234 ALA A CA 1
ATOM 1789 C C . ALA A 1 234 ? -22.453 12.906 26.281 1 96.94 234 ALA A C 1
ATOM 1791 O O . ALA A 1 234 ? -23.234 12.172 25.688 1 96.94 234 ALA A O 1
ATOM 1792 N N . GLU A 1 235 ? -22.828 13.672 27.281 1 96.5 235 GLU A N 1
ATOM 1793 C CA . GLU A 1 235 ? -24.219 13.672 27.75 1 96.5 235 GLU A CA 1
ATOM 1794 C C . GLU A 1 235 ? -25.156 14.117 26.641 1 96.5 235 GLU A C 1
ATOM 1796 O O . GLU A 1 235 ? -26.172 13.461 26.375 1 96.5 235 GLU A O 1
ATOM 1801 N N . ALA A 1 236 ? -24.781 15.234 26.016 1 95.75 236 ALA A N 1
ATOM 1802 C CA . ALA A 1 236 ? -25.641 15.781 24.969 1 95.75 236 ALA A CA 1
ATOM 1803 C C . ALA A 1 236 ? -25.75 14.805 23.797 1 95.75 236 ALA A C 1
ATOM 1805 O O . ALA A 1 236 ? -26.844 14.625 23.234 1 95.75 236 ALA A O 1
ATOM 1806 N N . ILE A 1 237 ? -24.703 14.133 23.391 1 94.81 237 ILE A N 1
ATOM 1807 C CA . ILE A 1 237 ? -24.672 13.227 22.25 1 94.81 237 ILE A CA 1
ATOM 1808 C C . ILE A 1 237 ? -25.453 11.953 22.562 1 94.81 237 ILE A C 1
ATOM 1810 O O . ILE A 1 237 ? -26.281 11.508 21.766 1 94.81 237 ILE A O 1
ATOM 1814 N N . THR A 1 238 ? -25.266 11.391 23.766 1 93.38 238 THR A N 1
ATOM 1815 C CA . THR A 1 238 ? -25.891 10.117 24.109 1 93.38 238 THR A CA 1
ATOM 1816 C C . THR A 1 238 ? -27.375 10.297 24.375 1 93.38 238 THR A C 1
ATOM 1818 O O . THR A 1 238 ? -28.156 9.359 24.234 1 93.38 238 THR A O 1
ATOM 1821 N N . ALA A 1 239 ? -27.797 11.438 24.734 1 92.94 239 ALA A N 1
ATOM 1822 C CA . ALA A 1 239 ? -29.219 11.734 24.953 1 92.94 239 ALA A CA 1
ATOM 1823 C C . ALA A 1 239 ? -29.984 11.719 23.641 1 92.94 239 ALA A C 1
ATOM 1825 O O . ALA A 1 239 ? -31.188 11.414 23.609 1 92.94 239 ALA A O 1
ATOM 1826 N N . LYS A 1 240 ? -29.328 12.016 22.594 1 88.31 240 LYS A N 1
ATOM 1827 C CA . LYS A 1 240 ? -30 12.195 21.312 1 88.31 240 LYS A CA 1
ATOM 1828 C C . LYS A 1 240 ? -29.891 10.938 20.453 1 88.31 240 LYS A C 1
ATOM 1830 O O . LYS A 1 240 ? -30.703 10.719 19.562 1 88.31 240 LYS A O 1
ATOM 1835 N N . GLU A 1 241 ? -28.859 10.141 20.719 1 84.5 241 GLU A N 1
ATOM 1836 C CA . GLU A 1 241 ? -28.578 9.039 19.812 1 84.5 241 GLU A CA 1
ATOM 1837 C C . GLU A 1 241 ? -28.906 7.695 20.453 1 84.5 241 GLU A C 1
ATOM 1839 O O . GLU A 1 241 ? -28.672 7.496 21.656 1 84.5 241 GLU A O 1
ATOM 1844 N N . ARG A 1 242 ? -29.469 6.855 19.641 1 79 242 ARG A N 1
ATOM 1845 C CA . ARG A 1 242 ? -29.734 5.484 20.062 1 79 242 ARG A CA 1
ATOM 1846 C C . ARG A 1 242 ? -28.453 4.68 20.156 1 79 242 ARG A C 1
ATOM 1848 O O . ARG A 1 242 ? -27.484 4.957 19.438 1 79 242 ARG A O 1
ATOM 1855 N N . THR A 1 243 ? -28.469 3.801 20.984 1 82.25 243 THR A N 1
ATOM 1856 C CA . THR A 1 243 ? -27.344 2.881 21.109 1 82.25 243 THR A CA 1
ATOM 1857 C C . THR A 1 243 ? -27.172 2.076 19.828 1 82.25 243 THR A C 1
ATOM 1859 O O . THR A 1 243 ? -28.109 1.447 19.344 1 82.25 243 THR A O 1
ATOM 1862 N N . PRO A 1 244 ? -25.953 2.209 19.312 1 85.31 244 PRO A N 1
ATOM 1863 C CA . PRO A 1 244 ? -25.734 1.438 18.094 1 85.31 244 PRO A CA 1
ATOM 1864 C C . PRO A 1 244 ? -25.859 -0.068 18.312 1 85.31 244 PRO A C 1
ATOM 1866 O O . PRO A 1 244 ? -25.609 -0.557 19.406 1 85.31 244 PRO A O 1
ATOM 1869 N N . ARG A 1 245 ? -26.266 -0.784 17.172 1 88.38 245 ARG A N 1
ATOM 1870 C CA . ARG A 1 245 ? -26.266 -2.242 17.219 1 88.38 245 ARG A CA 1
ATOM 1871 C C . ARG A 1 245 ? -24.844 -2.783 17.312 1 88.38 245 ARG A C 1
ATOM 1873 O O . ARG A 1 245 ? -23.922 -2.256 16.688 1 88.38 245 ARG A O 1
ATOM 1880 N N . ALA A 1 246 ? -24.797 -3.879 18.031 1 88.62 246 ALA A N 1
ATOM 1881 C CA . ALA A 1 246 ? -23.469 -4.457 18.297 1 88.62 246 ALA A CA 1
ATOM 1882 C C . ALA A 1 246 ? -22.859 -5.023 17.031 1 88.62 246 ALA A C 1
ATOM 1884 O O . ALA A 1 246 ? -21.641 -5.176 16.938 1 88.62 246 ALA A O 1
ATOM 1885 N N . ASP A 1 247 ? -23.656 -5.41 16.094 1 89 247 ASP A N 1
ATOM 1886 C CA . ASP A 1 247 ? -23.125 -6.043 14.898 1 89 247 ASP A CA 1
ATOM 1887 C C . ASP A 1 247 ? -23 -5.035 13.758 1 89 247 ASP A C 1
ATOM 1889 O O . ASP A 1 247 ? -22.719 -5.414 12.617 1 89 247 ASP A O 1
ATOM 1893 N N . ASP A 1 248 ? -23.188 -3.721 14.055 1 90.75 248 ASP A N 1
ATOM 1894 C CA . ASP A 1 248 ? -23.078 -2.674 13.039 1 90.75 248 ASP A CA 1
ATOM 1895 C C . ASP A 1 248 ? -21.609 -2.352 12.742 1 90.75 248 ASP A C 1
ATOM 1897 O O . ASP A 1 248 ? -20.922 -1.752 13.57 1 90.75 248 ASP A O 1
ATOM 1901 N N . MET A 1 249 ? -21.172 -2.689 11.516 1 90.38 249 MET A N 1
ATOM 1902 C CA . MET A 1 249 ? -19.797 -2.477 11.102 1 90.38 249 MET A CA 1
ATOM 1903 C C . MET A 1 249 ? -19.422 -1 11.188 1 90.38 249 MET A C 1
ATOM 1905 O O . MET A 1 249 ? -18.25 -0.66 11.391 1 90.38 249 MET A O 1
ATOM 1909 N N . GLY A 1 250 ? -20.391 -0.152 11.008 1 91.19 250 GLY A N 1
ATOM 1910 C CA . GLY A 1 250 ? -20.156 1.276 11.133 1 91.19 250 GLY A CA 1
ATOM 1911 C C . GLY A 1 250 ? -19.656 1.681 12.508 1 91.19 250 GLY A C 1
ATOM 1912 O O . GLY A 1 250 ? -19.062 2.75 12.664 1 91.19 250 GLY A O 1
ATOM 1913 N N . TYR A 1 251 ? -19.844 0.798 13.523 1 91.62 251 TYR A N 1
ATOM 1914 C CA . TYR A 1 251 ? -19.422 1.108 14.883 1 91.62 251 TYR A CA 1
ATOM 1915 C C . TYR A 1 251 ? -18.328 0.154 15.344 1 91.62 251 TYR A C 1
ATOM 1917 O O . TYR A 1 251 ? -17.547 0.479 16.234 1 91.62 251 TYR A O 1
ATOM 1925 N N . THR A 1 252 ? -18.234 -0.995 14.688 1 95.56 252 THR A N 1
ATOM 1926 C CA . THR A 1 252 ? -17.281 -1.998 15.164 1 95.56 252 THR A CA 1
ATOM 1927 C C . THR A 1 252 ? -15.953 -1.882 14.422 1 95.56 252 THR A C 1
ATOM 1929 O O . THR A 1 252 ? -14.953 -2.465 14.836 1 95.56 252 THR A O 1
ATOM 1932 N N . ARG A 1 253 ? -15.914 -1.16 13.328 1 97.62 253 ARG A N 1
ATOM 1933 C CA . ARG A 1 253 ? -14.688 -0.917 12.578 1 97.62 253 ARG A CA 1
ATOM 1934 C C . ARG A 1 253 ? -14.258 0.544 12.68 1 97.62 253 ARG A C 1
ATOM 1936 O O . ARG A 1 253 ? -15.109 1.44 12.719 1 97.62 253 ARG A O 1
ATOM 1943 N N . LEU A 1 254 ? -13 0.8 12.641 1 98.06 254 LEU A N 1
ATOM 1944 C CA . LEU A 1 254 ? -12.438 2.127 12.852 1 98.06 254 LEU A CA 1
ATOM 1945 C C . LEU A 1 254 ? -12.867 3.09 11.75 1 98.06 254 LEU A C 1
ATOM 1947 O O . LEU A 1 254 ? -12.984 4.293 11.984 1 98.06 254 LEU A O 1
ATOM 1951 N N . GLY A 1 255 ? -13.156 2.566 10.562 1 97.38 255 GLY A N 1
ATOM 1952 C CA . GLY A 1 255 ? -13.523 3.408 9.438 1 97.38 255 GLY A CA 1
ATOM 1953 C C . GLY A 1 255 ? -14.953 3.914 9.516 1 97.38 255 GLY A C 1
ATOM 1954 O O . GLY A 1 255 ? -15.359 4.762 8.719 1 97.38 255 GLY A O 1
ATOM 1955 N N . GLY A 1 256 ? -15.742 3.402 10.461 1 95.12 256 GLY A N 1
ATOM 1956 C CA . GLY A 1 256 ? -17.125 3.84 10.594 1 95.12 256 GLY A CA 1
ATOM 1957 C C . GLY A 1 256 ? -17.938 3.59 9.344 1 95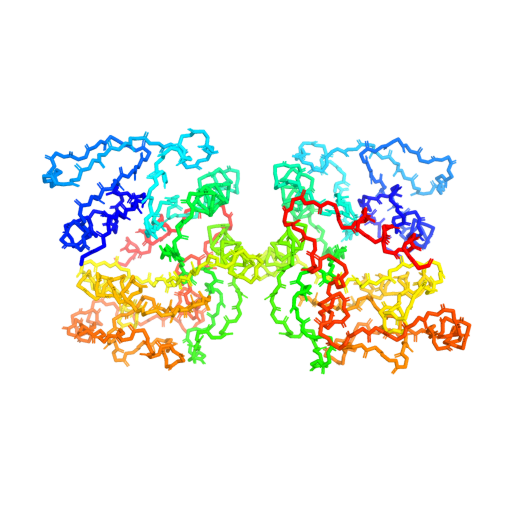.12 256 GLY A C 1
ATOM 1958 O O . GLY A 1 256 ? -17.922 2.486 8.789 1 95.12 256 GLY A O 1
ATOM 1959 N N . PRO A 1 257 ? -18.719 4.602 8.938 1 93.25 257 PRO A N 1
ATOM 1960 C CA . PRO A 1 257 ? -19.578 4.441 7.762 1 93.25 257 PRO A CA 1
ATOM 1961 C C . PRO A 1 257 ? -18.797 4.039 6.512 1 93.25 257 PRO A C 1
ATOM 1963 O O . PRO A 1 257 ? -19.328 3.336 5.648 1 93.25 257 PRO A O 1
ATOM 1966 N N . PHE A 1 258 ? -17.547 4.48 6.395 1 96.31 258 PHE A N 1
ATOM 1967 C CA . PHE A 1 258 ? -16.734 4.145 5.234 1 96.31 258 PHE A CA 1
ATOM 1968 C C . PHE A 1 258 ? -16.469 2.645 5.172 1 96.31 258 PHE A C 1
ATOM 1970 O O . PHE A 1 258 ? -16.328 2.08 4.086 1 96.31 258 PHE A O 1
ATOM 1977 N N . ALA A 1 259 ? -16.406 1.974 6.301 1 96.12 259 ALA A N 1
ATOM 1978 C CA . ALA A 1 259 ? -16.188 0.531 6.348 1 96.12 259 ALA A CA 1
ATOM 1979 C C . ALA A 1 259 ? -17.344 -0.224 5.711 1 96.12 259 ALA A C 1
ATOM 1981 O O . ALA A 1 259 ? -17.172 -1.319 5.176 1 96.12 259 ALA A O 1
ATOM 1982 N N . LYS A 1 260 ? -18.516 0.432 5.66 1 93.12 260 LYS A N 1
ATOM 1983 C CA . LYS A 1 260 ? -19.734 -0.234 5.227 1 93.12 260 LYS A CA 1
ATOM 1984 C C . LYS A 1 260 ? -20.078 0.123 3.779 1 93.12 260 LYS A C 1
ATOM 1986 O O . LYS A 1 260 ? -20.734 -0.647 3.082 1 93.12 260 LYS A O 1
ATOM 1991 N N . VAL A 1 261 ? -19.594 1.26 3.371 1 95.12 261 VAL A N 1
ATOM 1992 C CA . VAL A 1 261 ? -19.984 1.74 2.053 1 95.12 261 VAL A CA 1
ATOM 1993 C C . VAL A 1 261 ? -19.359 0.859 0.971 1 95.12 261 VAL A C 1
ATOM 1995 O O . VAL A 1 261 ? -18.219 0.422 1.102 1 95.12 261 VAL A O 1
ATOM 1998 N N . PRO A 1 262 ? -20.156 0.569 -0.09 1 96.19 262 PRO A N 1
ATOM 1999 C CA . PRO A 1 262 ? -19.547 -0.164 -1.199 1 96.19 262 PRO A CA 1
ATOM 2000 C C . PRO A 1 262 ? -18.359 0.572 -1.804 1 96.19 262 PRO A C 1
ATOM 2002 O O . PRO A 1 262 ? -18.359 1.803 -1.891 1 96.19 262 PRO A O 1
ATOM 2005 N N . LEU A 1 263 ? -17.359 -0.223 -2.23 1 97.94 263 LEU A N 1
ATOM 2006 C CA . LEU A 1 263 ? -16.203 0.386 -2.887 1 97.94 263 LEU A CA 1
ATOM 2007 C C . LEU A 1 263 ? -16.641 1.235 -4.074 1 97.94 263 LEU A C 1
ATOM 2009 O O . LEU A 1 263 ? -17.484 0.811 -4.871 1 97.94 263 LEU A O 1
ATOM 2013 N N . GLY A 1 264 ? -16.094 2.447 -4.129 1 97.5 264 GLY A N 1
ATOM 2014 C CA . GLY A 1 264 ? -16.391 3.342 -5.238 1 97.5 264 GLY A CA 1
ATOM 2015 C C . GLY A 1 264 ? -17.531 4.309 -4.934 1 97.5 264 GLY A C 1
ATOM 2016 O O . GLY A 1 264 ? -17.812 5.207 -5.727 1 97.5 264 GLY A O 1
ATOM 2017 N N . GLU A 1 265 ? -18.172 4.121 -3.799 1 96.44 265 GLU A N 1
ATOM 2018 C CA . GLU A 1 265 ? -19.266 4.988 -3.406 1 96.44 265 GLU A CA 1
ATOM 2019 C C . GLU A 1 265 ? -18.859 5.938 -2.285 1 96.44 265 GLU A C 1
ATOM 2021 O O . GLU A 1 265 ? -18.109 5.555 -1.388 1 96.44 265 GLU A O 1
ATOM 2026 N N . SER A 1 266 ? -19.438 7.066 -2.295 1 95.62 266 SER A N 1
ATOM 2027 C CA . SER A 1 266 ? -19.031 8.141 -1.388 1 95.62 266 SER A CA 1
ATOM 2028 C C . SER A 1 266 ? -19.312 7.766 0.064 1 95.62 266 SER A C 1
ATOM 2030 O O . SER A 1 266 ? -20.438 7.406 0.413 1 95.62 266 SER A O 1
ATOM 2032 N N . GLY A 1 267 ? -18.281 7.902 0.887 1 92.06 267 GLY A N 1
ATOM 2033 C CA . GLY A 1 267 ? -18.453 7.73 2.32 1 92.06 267 GLY A CA 1
ATOM 2034 C C . GLY A 1 267 ? -19.141 8.906 2.984 1 92.06 267 GLY A C 1
ATOM 2035 O O . GLY A 1 267 ? -19.953 8.727 3.904 1 92.06 267 GLY A O 1
ATOM 2036 N N . VAL A 1 268 ? -18.797 10.078 2.539 1 90.56 268 VAL A N 1
ATOM 2037 C CA . VAL A 1 268 ? -19.375 11.305 3.08 1 90.56 268 VAL A CA 1
ATOM 2038 C C . VAL A 1 268 ? -20.891 11.305 2.871 1 90.56 268 VAL A C 1
ATOM 2040 O O . VAL A 1 268 ? -21.641 11.672 3.773 1 90.56 268 VAL A O 1
ATOM 2043 N N . GLU A 1 269 ? -21.266 10.836 1.644 1 87.69 269 GLU A N 1
ATOM 2044 C CA . GLU A 1 269 ? -22.703 10.742 1.378 1 87.69 269 GLU A CA 1
ATOM 2045 C C . GLU A 1 269 ? -23.359 9.703 2.281 1 87.69 269 GLU A C 1
ATOM 2047 O O . GLU A 1 269 ? -24.5 9.891 2.713 1 87.69 269 GLU A O 1
ATOM 2052 N N . ALA A 1 270 ? -22.641 8.695 2.564 1 83.12 270 ALA A N 1
ATOM 2053 C CA . ALA A 1 270 ? -23.156 7.676 3.471 1 83.12 270 ALA A CA 1
ATOM 2054 C C . ALA A 1 270 ? -23.375 8.242 4.871 1 83.12 270 ALA A C 1
ATOM 2056 O O . ALA A 1 270 ? -24.359 7.938 5.531 1 83.12 270 ALA A O 1
ATOM 2057 N N . ILE A 1 271 ? -22.484 9.008 5.355 1 82.06 271 ILE A N 1
ATOM 2058 C CA . ILE A 1 271 ? -22.578 9.641 6.664 1 82.06 271 ILE A CA 1
ATOM 2059 C C . ILE A 1 271 ? -23.781 10.57 6.703 1 82.06 271 ILE A C 1
ATOM 2061 O O . ILE A 1 271 ? -24.547 10.562 7.672 1 82.06 271 ILE A O 1
ATOM 2065 N N . ARG A 1 272 ? -23.953 11.305 5.641 1 80.25 272 ARG A N 1
ATOM 2066 C CA . ARG A 1 272 ? -25.078 12.234 5.578 1 80.25 272 ARG A CA 1
ATOM 2067 C C . ARG A 1 272 ? -26.406 11.492 5.629 1 80.25 272 ARG A C 1
ATOM 2069 O O . ARG A 1 272 ? -27.359 11.945 6.277 1 80.25 272 ARG A O 1
ATOM 2076 N N . ARG A 1 273 ? -26.531 10.352 5.004 1 75.88 273 ARG A N 1
ATOM 2077 C CA . ARG A 1 273 ? -27.766 9.562 4.977 1 75.88 273 ARG A CA 1
ATOM 2078 C C . ARG A 1 273 ? -28.062 8.977 6.352 1 75.88 273 ARG A C 1
ATOM 2080 O O . ARG A 1 273 ? -29.234 8.898 6.758 1 75.88 273 ARG A O 1
ATOM 2087 N N . MET A 1 274 ? -27.031 8.617 7.016 1 69.31 274 MET A N 1
ATOM 2088 C CA . MET A 1 274 ? -27.188 8.07 8.359 1 69.31 274 MET A CA 1
ATOM 2089 C C . MET A 1 274 ? -27.703 9.125 9.328 1 69.31 274 MET A C 1
ATOM 2091 O O . MET A 1 274 ? -28.5 8.836 10.211 1 69.31 274 MET A O 1
ATOM 2095 N N . ALA A 1 275 ? -27.25 10.297 9.172 1 65.38 275 ALA A N 1
ATOM 2096 C CA . ALA A 1 275 ? -27.688 11.406 10.016 1 65.38 275 ALA A CA 1
ATOM 2097 C C . ALA A 1 275 ? -29.141 11.789 9.719 1 65.38 275 ALA A C 1
ATOM 2099 O O . ALA A 1 275 ? -29.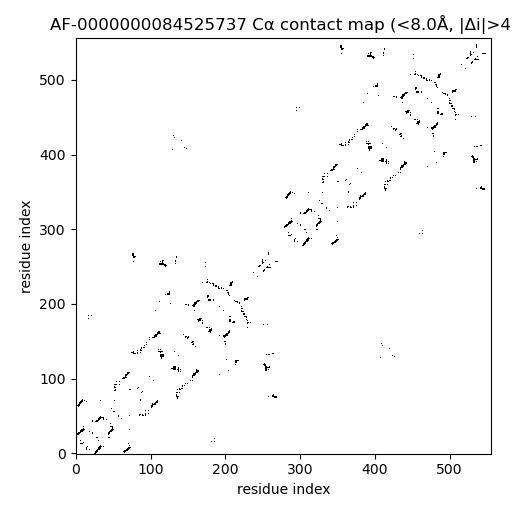859 12.258 10.609 1 65.38 275 ALA A O 1
ATOM 2100 N N . ALA A 1 276 ? -29.516 11.562 8.477 1 66.88 276 ALA A N 1
ATOM 2101 C CA . ALA A 1 276 ? -30.859 11.93 8.078 1 66.88 276 ALA A CA 1
ATOM 2102 C C . ALA A 1 276 ? -31.875 10.891 8.547 1 66.88 276 ALA A C 1
ATOM 2104 O O . ALA A 1 276 ? -33.062 11.188 8.703 1 66.88 276 ALA A O 1
ATOM 2105 N N . GLU A 1 277 ? -31.469 9.609 8.625 1 54.69 277 GLU A N 1
ATOM 2106 C CA . GLU A 1 277 ? -32.375 8.547 9.047 1 54.69 277 GLU A CA 1
ATOM 2107 C C . GLU A 1 277 ? -32.625 8.609 10.555 1 54.69 277 GLU A C 1
ATOM 2109 O O . GLU A 1 277 ? -33.562 7.992 11.055 1 54.69 277 GLU A O 1
ATOM 2114 N N . ASP A 1 278 ? -31.828 9.219 11.352 1 50.12 278 ASP A N 1
ATOM 2115 C CA . ASP A 1 278 ? -32.062 9.352 12.781 1 50.12 278 ASP A CA 1
ATOM 2116 C C . ASP A 1 278 ? -32.938 10.57 13.086 1 50.12 278 ASP A C 1
ATOM 2118 O O . ASP A 1 278 ? -32.75 11.641 12.5 1 50.12 278 ASP A O 1
ATOM 2122 N N . MET B 1 1 ? -11.758 -30.875 -11.422 1 92.62 1 MET B N 1
ATOM 2123 C CA . MET B 1 1 ? -11.086 -29.984 -12.367 1 92.62 1 MET B CA 1
ATOM 2124 C C . MET B 1 1 ? -11.75 -28.609 -12.375 1 92.62 1 MET B C 1
ATOM 2126 O O . MET B 1 1 ? -12.977 -28.5 -12.391 1 92.62 1 MET B O 1
ATOM 2130 N N . LEU B 1 2 ? -10.922 -27.562 -12.383 1 97.19 2 LEU B N 1
ATOM 2131 C CA . LEU B 1 2 ? -11.445 -26.203 -12.367 1 97.19 2 LEU B CA 1
ATOM 2132 C C . LEU B 1 2 ? -12.055 -25.844 -13.727 1 97.19 2 LEU B C 1
ATOM 2134 O O . LEU B 1 2 ? -11.633 -26.375 -14.758 1 97.19 2 LEU B O 1
ATOM 2138 N N . LYS B 1 3 ? -13.008 -24.984 -13.75 1 98.12 3 LYS B N 1
ATOM 2139 C CA . LYS B 1 3 ? -13.727 -24.688 -14.984 1 98.12 3 LYS B CA 1
ATOM 2140 C C . LYS B 1 3 ? -12.891 -23.781 -15.898 1 98.12 3 LYS B C 1
ATOM 2142 O O . LYS B 1 3 ? -12.703 -24.094 -17.078 1 98.12 3 LYS B O 1
ATOM 2147 N N . LYS B 1 4 ? -12.414 -22.688 -15.375 1 98.75 4 LYS B N 1
ATOM 2148 C CA . LYS B 1 4 ? -11.656 -21.734 -16.172 1 98.75 4 LYS B CA 1
ATOM 2149 C C . LYS B 1 4 ? -10.633 -20.984 -15.305 1 98.75 4 LYS B C 1
ATOM 2151 O O . LYS B 1 4 ? -10.984 -20.422 -14.273 1 98.75 4 LYS B O 1
ATOM 2156 N N . ILE B 1 5 ? -9.414 -21.031 -15.711 1 98.94 5 ILE B N 1
ATOM 2157 C CA . ILE B 1 5 ? -8.336 -20.25 -15.117 1 98.94 5 ILE B CA 1
ATOM 2158 C C . ILE B 1 5 ? -7.859 -19.188 -16.109 1 98.94 5 ILE B C 1
ATOM 2160 O O . ILE B 1 5 ? -7.711 -19.469 -17.312 1 98.94 5 ILE B O 1
ATOM 2164 N N . VAL B 1 6 ? -7.75 -17.953 -15.695 1 99 6 VAL B N 1
ATOM 2165 C CA . VAL B 1 6 ? -7.094 -16.906 -16.484 1 99 6 VAL B CA 1
ATOM 2166 C C . VAL B 1 6 ? -5.688 -16.672 -15.938 1 99 6 VAL B C 1
ATOM 2168 O O . VAL B 1 6 ? -5.508 -16.438 -14.734 1 99 6 VAL B O 1
ATOM 2171 N N . LEU B 1 7 ? -4.68 -16.766 -16.781 1 99 7 LEU B N 1
ATOM 2172 C CA . LEU B 1 7 ? -3.285 -16.516 -16.438 1 99 7 LEU B CA 1
ATOM 2173 C C . LEU B 1 7 ? -2.779 -15.25 -17.125 1 99 7 LEU B C 1
ATOM 2175 O O . LEU B 1 7 ? -2.736 -15.195 -18.359 1 99 7 LEU B O 1
ATOM 2179 N N . THR B 1 8 ? -2.475 -14.219 -16.359 1 98.94 8 THR B N 1
ATOM 2180 C CA . THR B 1 8 ? -1.782 -13.07 -16.922 1 98.94 8 THR B CA 1
ATOM 2181 C C . THR B 1 8 ? -0.269 -13.242 -16.828 1 98.94 8 THR B C 1
ATOM 2183 O O . THR B 1 8 ? 0.222 -13.922 -15.922 1 98.94 8 THR B O 1
ATOM 2186 N N . GLY B 1 9 ? 0.468 -12.531 -17.734 1 98.81 9 GLY B N 1
ATOM 2187 C CA . GLY B 1 9 ? 1.911 -12.703 -17.766 1 98.81 9 GLY B CA 1
ATOM 2188 C C . GLY B 1 9 ? 2.336 -14.07 -18.281 1 98.81 9 GLY B C 1
ATOM 2189 O O . GLY B 1 9 ? 3.334 -14.625 -17.828 1 98.81 9 GLY B O 1
ATOM 2190 N N . ALA B 1 10 ? 1.629 -14.617 -19.203 1 98.88 10 ALA B N 1
ATOM 2191 C CA . ALA B 1 10 ? 1.773 -16 -19.656 1 98.88 10 ALA B CA 1
ATOM 2192 C C . ALA B 1 10 ? 3.051 -16.188 -20.469 1 98.88 10 ALA B C 1
ATOM 2194 O O . ALA B 1 10 ? 3.5 -17.312 -20.672 1 98.88 10 ALA B O 1
ATOM 2195 N N . ARG B 1 11 ? 3.615 -15.086 -20.938 1 98.56 11 ARG B N 1
ATOM 2196 C CA . ARG B 1 11 ? 4.816 -15.18 -21.766 1 98.56 11 ARG B CA 1
ATOM 2197 C C . ARG B 1 11 ? 6.059 -14.789 -20.969 1 98.56 11 ARG B C 1
ATOM 2199 O O . ARG B 1 11 ? 7.164 -14.773 -21.516 1 98.56 11 ARG B O 1
ATOM 2206 N N . GLY B 1 12 ? 5.883 -14.422 -19.719 1 98 12 GLY B N 1
ATOM 2207 C CA . GLY B 1 12 ? 7.035 -14.219 -18.859 1 98 12 GLY B CA 1
ATOM 2208 C C . GLY B 1 12 ? 7.719 -15.516 -18.453 1 98 12 GLY B C 1
ATOM 2209 O O . GLY B 1 12 ? 7.227 -16.609 -18.766 1 98 12 GLY B O 1
ATOM 2210 N N . ALA B 1 13 ? 8.797 -15.383 -17.703 1 96.69 13 ALA B N 1
ATOM 2211 C CA . ALA B 1 13 ? 9.586 -16.547 -17.297 1 96.69 13 ALA B CA 1
ATOM 2212 C C . ALA B 1 13 ? 8.742 -17.531 -16.484 1 96.69 13 ALA B C 1
ATOM 2214 O O . ALA B 1 13 ? 8.695 -18.719 -16.797 1 96.69 13 ALA B O 1
ATOM 2215 N N . LEU B 1 14 ? 8.031 -16.984 -15.516 1 98.5 14 LEU B N 1
ATOM 2216 C CA . LEU B 1 14 ? 7.273 -17.875 -14.633 1 98.5 14 LEU B CA 1
ATOM 2217 C C . LEU B 1 14 ? 5.957 -18.297 -15.281 1 98.5 14 LEU B C 1
ATOM 2219 O O . LEU B 1 14 ? 5.496 -19.422 -15.086 1 98.5 14 LEU B O 1
ATOM 2223 N N . GLY B 1 15 ? 5.312 -17.359 -16.031 1 98.62 15 GLY B N 1
ATOM 2224 C CA . GLY B 1 15 ? 4.109 -17.719 -16.766 1 98.62 15 GLY B CA 1
ATOM 2225 C C . GLY B 1 15 ? 4.316 -18.875 -17.703 1 98.62 15 GLY B C 1
ATOM 2226 O O . GLY B 1 15 ? 3.471 -19.766 -17.797 1 98.62 15 GLY B O 1
ATOM 2227 N N . THR B 1 16 ? 5.449 -18.844 -18.391 1 98.19 16 THR B N 1
ATOM 2228 C CA . THR B 1 16 ? 5.797 -19.922 -19.312 1 98.19 16 THR B CA 1
ATOM 2229 C C . THR B 1 16 ? 5.871 -21.25 -18.594 1 98.19 16 THR B C 1
ATOM 2231 O O . THR B 1 16 ? 5.375 -22.266 -19.094 1 98.19 16 THR B O 1
ATOM 2234 N N . GLU B 1 17 ? 6.445 -21.266 -17.391 1 98.19 17 GLU B N 1
ATOM 2235 C CA . GLU B 1 17 ? 6.605 -22.484 -16.609 1 98.19 17 GLU B CA 1
ATOM 2236 C C . GLU B 1 17 ? 5.266 -22.953 -16.047 1 98.19 17 GLU B C 1
ATOM 2238 O O . GLU B 1 17 ? 5.074 -24.156 -15.812 1 98.19 17 GLU B O 1
ATOM 2243 N N . LEU B 1 18 ? 4.316 -22.094 -15.898 1 98.81 18 LEU B N 1
ATOM 2244 C CA . LEU B 1 18 ? 3.057 -22.391 -15.227 1 98.81 18 LEU B CA 1
ATOM 2245 C C . LEU B 1 18 ? 2.035 -22.953 -16.219 1 98.81 18 LEU B C 1
ATOM 2247 O O . LEU B 1 18 ? 1.158 -23.734 -15.828 1 98.81 18 LEU B O 1
ATOM 2251 N N . ARG B 1 19 ? 2.094 -22.547 -17.453 1 98.75 19 ARG B N 1
ATOM 2252 C CA . ARG B 1 19 ? 1.055 -22.797 -18.453 1 98.75 19 ARG B CA 1
ATOM 2253 C C . ARG B 1 19 ? 0.737 -24.281 -18.547 1 98.75 19 ARG B C 1
ATOM 2255 O O . ARG B 1 19 ? -0.424 -24.688 -18.438 1 98.75 19 ARG B O 1
ATOM 2262 N N . PRO B 1 20 ? 1.751 -25.188 -18.703 1 98.62 20 PRO B N 1
ATOM 2263 C CA . PRO B 1 20 ? 1.41 -26.609 -18.828 1 98.62 20 PRO B CA 1
ATOM 2264 C C . PRO B 1 20 ? 0.688 -27.156 -17.594 1 98.62 20 PRO B C 1
ATOM 2266 O O . PRO B 1 20 ? -0.272 -27.922 -17.734 1 98.62 20 PRO B O 1
ATOM 2269 N N . ALA B 1 21 ? 1.149 -26.812 -16.438 1 98.62 21 ALA B N 1
ATOM 2270 C CA . ALA B 1 21 ? 0.531 -27.281 -15.195 1 98.62 21 ALA B CA 1
ATOM 2271 C C . ALA B 1 21 ? -0.9 -26.781 -15.062 1 98.62 21 ALA B C 1
ATOM 2273 O O . ALA B 1 21 ? -1.799 -27.516 -14.672 1 98.62 21 ALA B O 1
ATOM 2274 N N . LEU B 1 22 ? -1.133 -25.5 -15.391 1 98.88 22 LEU B N 1
ATOM 2275 C CA . LEU B 1 22 ? -2.461 -24.906 -15.281 1 98.88 22 LEU B CA 1
ATOM 2276 C C . LEU B 1 22 ? -3.418 -25.531 -16.297 1 98.88 22 LEU B C 1
ATOM 2278 O O . LEU B 1 22 ? -4.602 -25.719 -16 1 98.88 22 LEU B O 1
ATOM 2282 N N . ALA B 1 23 ? -2.93 -25.812 -17.469 1 98.75 23 ALA B N 1
ATOM 2283 C CA . ALA B 1 23 ? -3.756 -26.438 -18.484 1 98.75 23 ALA B CA 1
ATOM 2284 C C . ALA B 1 23 ? -4.297 -27.781 -18.016 1 98.75 23 ALA B C 1
ATOM 2286 O O . ALA B 1 23 ? -5.422 -28.156 -18.344 1 98.75 23 ALA B O 1
ATOM 2287 N N . LYS B 1 24 ? -3.5 -28.469 -17.219 1 98.56 24 LYS B N 1
ATOM 2288 C CA . LYS B 1 24 ? -3.908 -29.766 -16.703 1 98.56 24 LYS B CA 1
ATOM 2289 C C . LYS B 1 24 ? -4.922 -29.609 -15.562 1 98.56 24 LYS B C 1
ATOM 2291 O O . LYS B 1 24 ? -5.676 -30.547 -15.273 1 98.56 24 LYS B O 1
ATOM 2296 N N . LEU B 1 25 ? -4.996 -28.469 -14.953 1 98.5 25 LEU B N 1
ATOM 2297 C CA . LEU B 1 25 ? -5.781 -28.25 -13.742 1 98.5 25 LEU B CA 1
ATOM 2298 C C . LEU B 1 25 ? -7.16 -27.688 -14.086 1 98.5 25 LEU B C 1
ATOM 2300 O O . LEU B 1 25 ? -8.023 -27.578 -13.211 1 98.5 25 LEU B O 1
ATOM 2304 N N . THR B 1 26 ? -7.43 -27.344 -15.359 1 98.81 26 THR B N 1
ATOM 2305 C CA . THR B 1 26 ? -8.648 -26.609 -15.695 1 98.81 26 THR B CA 1
ATOM 2306 C C . THR B 1 26 ? -9.25 -27.141 -17 1 98.81 26 THR B C 1
ATOM 2308 O O . THR B 1 26 ? -8.562 -27.781 -17.797 1 98.81 26 THR B O 1
ATOM 2311 N N . GLU B 1 27 ? -10.539 -26.906 -17.188 1 98.81 27 GLU B N 1
ATOM 2312 C CA . GLU B 1 27 ? -11.195 -27.219 -18.453 1 98.81 27 GLU B CA 1
ATOM 2313 C C . GLU B 1 27 ? -10.797 -26.234 -19.547 1 98.81 27 GLU B C 1
ATOM 2315 O O . GLU B 1 27 ? -10.641 -26.609 -20.703 1 98.81 27 GLU B O 1
ATOM 2320 N N . ALA B 1 28 ? -10.633 -24.984 -19.188 1 98.81 28 ALA B N 1
ATOM 2321 C CA . ALA B 1 28 ? -10.273 -23.922 -20.125 1 98.81 28 ALA B CA 1
ATOM 2322 C C . ALA B 1 28 ? -9.242 -22.984 -19.516 1 98.81 28 ALA B C 1
ATOM 2324 O O . ALA B 1 28 ? -9.469 -22.422 -18.438 1 98.81 28 ALA B O 1
ATOM 2325 N N . LEU B 1 29 ? -8.148 -22.875 -20.156 1 98.88 29 LEU B N 1
ATOM 2326 C CA . LEU B 1 29 ? -7.109 -21.922 -19.75 1 98.88 29 LEU B CA 1
ATOM 2327 C C . LEU B 1 29 ? -7.062 -20.734 -20.688 1 98.88 29 LEU B C 1
ATOM 2329 O O . LEU B 1 29 ? -6.934 -20.906 -21.906 1 98.88 29 LEU B O 1
ATOM 2333 N N . VAL B 1 30 ? -7.266 -19.516 -20.188 1 98.94 30 VAL B N 1
ATOM 2334 C CA . VAL B 1 30 ? -7.031 -18.297 -20.938 1 98.94 30 VAL B CA 1
ATOM 2335 C C . VAL B 1 30 ? -5.719 -17.656 -20.484 1 98.94 30 VAL B C 1
ATOM 2337 O O . VAL B 1 30 ? -5.578 -17.266 -19.328 1 98.94 30 VAL B O 1
ATOM 2340 N N . SER B 1 31 ? -4.797 -17.625 -21.391 1 98.94 31 SER B N 1
ATOM 2341 C CA . SER B 1 31 ? -3.5 -17 -21.156 1 98.94 31 SER B CA 1
ATOM 2342 C C . SER B 1 31 ? -3.408 -15.641 -21.844 1 98.94 31 SER B C 1
ATOM 2344 O O . SER B 1 31 ? -3.934 -15.453 -22.938 1 98.94 31 SER B O 1
ATOM 2346 N N . THR B 1 32 ? -2.783 -14.656 -21.172 1 98.94 32 THR B N 1
ATOM 2347 C CA . THR B 1 32 ? -2.627 -13.328 -21.75 1 98.94 32 THR B CA 1
ATOM 2348 C C . THR B 1 32 ? -1.25 -12.75 -21.438 1 98.94 32 THR B C 1
ATOM 2350 O O . THR B 1 32 ? -0.644 -13.109 -20.422 1 98.94 32 THR B O 1
ATOM 2353 N N . ASP B 1 33 ? -0.771 -11.961 -22.281 1 98.81 33 ASP B N 1
ATOM 2354 C CA . ASP B 1 33 ? 0.465 -11.195 -22.156 1 98.81 33 ASP B CA 1
ATOM 2355 C C . ASP B 1 33 ? 0.458 -9.984 -23.078 1 98.81 33 ASP B C 1
ATOM 2357 O O . ASP B 1 33 ? -0.412 -9.859 -23.938 1 98.81 33 ASP B O 1
ATOM 2361 N N . ILE B 1 34 ? 1.423 -9.094 -22.766 1 98.75 34 ILE B N 1
ATOM 2362 C CA . ILE B 1 34 ? 1.529 -7.895 -23.594 1 98.75 34 ILE B CA 1
ATOM 2363 C C . ILE B 1 34 ? 2.176 -8.242 -24.922 1 98.75 34 ILE B C 1
ATOM 2365 O O . ILE B 1 34 ? 2.008 -7.516 -25.906 1 98.75 34 ILE B O 1
ATOM 2369 N N . VAL B 1 35 ? 2.85 -9.391 -25.062 1 98.44 35 VAL B N 1
ATOM 2370 C CA . VAL B 1 35 ? 3.516 -9.812 -26.281 1 98.44 35 VAL B CA 1
ATOM 2371 C C . VAL B 1 35 ? 2.693 -10.898 -26.969 1 98.44 35 VAL B C 1
ATOM 2373 O O . VAL B 1 35 ? 1.657 -11.328 -26.453 1 98.44 35 VAL B O 1
ATOM 2376 N N . ASP B 1 36 ? 3.15 -11.414 -28.078 1 98.06 36 ASP B N 1
ATOM 2377 C CA . ASP B 1 36 ? 2.4 -12.336 -28.922 1 98.06 36 ASP B CA 1
ATOM 2378 C C . ASP B 1 36 ? 2.359 -13.734 -28.312 1 98.06 36 ASP B C 1
ATOM 2380 O O . ASP B 1 36 ? 3.176 -14.062 -27.453 1 98.06 36 ASP B O 1
ATOM 2384 N N . ALA B 1 37 ? 1.485 -14.547 -28.812 1 98.38 37 ALA B N 1
ATOM 2385 C CA . ALA B 1 37 ? 1.25 -15.906 -28.328 1 98.38 37 ALA B CA 1
ATOM 2386 C C . ALA B 1 37 ? 2.475 -16.781 -28.562 1 98.38 37 ALA B C 1
ATOM 2388 O O . ALA B 1 37 ? 3.242 -16.562 -29.5 1 98.38 37 ALA B O 1
ATOM 2389 N N . PRO B 1 38 ? 2.643 -17.734 -27.656 1 98 38 PRO B N 1
ATOM 2390 C CA . PRO B 1 38 ? 3.648 -18.766 -27.953 1 98 38 PRO B CA 1
ATOM 2391 C C . PRO B 1 38 ? 3.18 -19.766 -29 1 98 38 PRO B C 1
ATOM 2393 O O . PRO B 1 38 ? 2.01 -19.766 -29.391 1 98 38 PRO B O 1
ATOM 2396 N N . ASP B 1 39 ? 4.066 -20.641 -29.422 1 96.94 39 ASP B N 1
ATOM 2397 C CA . ASP B 1 39 ? 3.76 -21.609 -30.469 1 96.94 39 ASP B CA 1
ATOM 2398 C C . ASP B 1 39 ? 3.223 -22.906 -29.875 1 96.94 39 ASP B C 1
ATOM 2400 O O . ASP B 1 39 ? 2.709 -23.766 -30.594 1 96.94 39 ASP B O 1
ATOM 2404 N N . ASP B 1 40 ? 3.232 -23.047 -28.594 1 97.69 40 ASP B N 1
ATOM 2405 C CA . ASP B 1 40 ? 2.977 -24.344 -27.969 1 97.69 40 ASP B CA 1
ATOM 2406 C C . ASP B 1 40 ? 1.735 -24.297 -27.094 1 97.69 40 ASP B C 1
ATOM 2408 O O . ASP B 1 40 ? 1.736 -24.844 -25.984 1 97.69 40 ASP B O 1
ATOM 2412 N N . LEU B 1 41 ? 0.68 -23.734 -27.547 1 98.5 41 LEU B N 1
ATOM 2413 C CA . LEU B 1 41 ? -0.562 -23.688 -26.797 1 98.5 41 LEU B CA 1
ATOM 2414 C C . LEU B 1 41 ? -1.144 -25.078 -26.609 1 98.5 41 LEU B C 1
ATOM 2416 O O . LEU B 1 41 ? -1.124 -25.891 -27.547 1 98.5 41 LEU B O 1
ATOM 2420 N N . ALA B 1 42 ? -1.602 -25.406 -25.406 1 98.69 42 ALA B N 1
ATOM 2421 C CA . ALA B 1 42 ? -2.338 -26.641 -25.141 1 98.69 42 ALA B CA 1
ATOM 2422 C C . ALA B 1 42 ? -3.693 -26.625 -25.844 1 98.69 42 ALA B C 1
ATOM 2424 O O . ALA B 1 42 ? -4.203 -25.562 -26.203 1 98.69 42 ALA B O 1
ATOM 2425 N N . PRO B 1 43 ? -4.332 -27.797 -26.078 1 98.56 43 PRO B N 1
ATOM 2426 C CA . PRO B 1 43 ? -5.613 -27.875 -26.781 1 98.56 43 PRO B CA 1
ATOM 2427 C C . PRO B 1 43 ? -6.715 -27.078 -26.094 1 98.56 43 PRO B C 1
ATOM 2429 O O . PRO B 1 43 ? -7.609 -26.547 -26.75 1 98.56 43 PRO B O 1
ATOM 2432 N N . ASN B 1 44 ? -6.645 -27 -24.781 1 98.75 44 ASN B N 1
ATOM 2433 C CA . ASN B 1 44 ? -7.684 -26.297 -24.047 1 98.75 44 ASN B CA 1
ATOM 2434 C C . ASN B 1 44 ? -7.234 -24.891 -23.656 1 98.75 44 ASN B C 1
ATOM 2436 O O . ASN B 1 44 ? -7.82 -24.281 -22.766 1 98.75 44 ASN B O 1
ATOM 2440 N N . GLU B 1 45 ? -6.137 -24.391 -24.25 1 98.81 45 GLU B N 1
ATOM 2441 C CA . GLU B 1 45 ? -5.566 -23.078 -23.938 1 98.81 45 GLU B CA 1
ATOM 2442 C C . GLU B 1 45 ? -5.836 -22.078 -25.047 1 98.81 45 GLU B C 1
ATOM 2444 O O . GLU B 1 45 ? -5.578 -22.359 -26.219 1 98.81 45 GLU B O 1
ATOM 2449 N N . THR B 1 46 ? -6.43 -20.938 -24.703 1 98.75 46 THR B N 1
ATOM 2450 C CA . THR B 1 46 ? -6.566 -19.797 -25.594 1 98.75 46 THR B CA 1
ATOM 2451 C C . THR B 1 46 ? -5.652 -18.656 -25.156 1 98.75 46 THR B C 1
ATOM 2453 O O . THR B 1 46 ? -5.504 -18.406 -23.953 1 98.75 46 THR B O 1
ATOM 2456 N N . PHE B 1 47 ? -5.078 -18 -26.141 1 98.75 47 PHE B N 1
ATOM 2457 C CA . PHE B 1 47 ? -4.191 -16.875 -25.859 1 98.75 47 PHE B CA 1
ATOM 2458 C C . PHE B 1 47 ? -4.762 -15.578 -26.406 1 98.75 47 PHE B C 1
ATOM 2460 O O . PHE B 1 47 ? -5.207 -15.516 -27.547 1 98.75 47 PHE B O 1
ATOM 2467 N N . VAL B 1 48 ? -4.832 -14.547 -25.578 1 98.81 48 VAL B N 1
ATOM 2468 C CA . VAL B 1 48 ? -5.289 -13.219 -25.984 1 98.81 48 VAL B CA 1
ATOM 2469 C C . VAL B 1 48 ? -4.25 -12.172 -25.578 1 98.81 48 VAL B C 1
ATOM 2471 O O . VAL B 1 48 ? -3.934 -12.016 -24.406 1 98.81 48 VAL B O 1
ATOM 2474 N N . ARG B 1 49 ? -3.662 -11.516 -26.562 1 98.75 49 ARG B N 1
ATOM 2475 C CA . ARG B 1 49 ? -2.77 -10.406 -26.234 1 98.75 49 ARG B CA 1
ATOM 2476 C C . ARG B 1 49 ? -3.543 -9.242 -25.609 1 98.75 49 ARG B C 1
ATOM 2478 O O . ARG B 1 49 ? -4.574 -8.828 -26.141 1 98.75 49 ARG B O 1
ATOM 2485 N N . ALA B 1 50 ? -3.1 -8.727 -24.469 1 98.81 50 ALA B N 1
ATOM 2486 C CA . ALA B 1 50 ? -3.795 -7.633 -23.797 1 98.81 50 ALA B CA 1
ATOM 2487 C C . ALA B 1 50 ? -2.828 -6.797 -22.953 1 98.81 50 ALA B C 1
ATOM 2489 O O . ALA B 1 50 ? -1.787 -7.293 -22.516 1 98.81 50 ALA B O 1
ATOM 2490 N N . ASP B 1 51 ? -3.104 -5.574 -22.875 1 98.88 51 ASP B N 1
ATOM 2491 C CA . ASP B 1 51 ? -2.43 -4.641 -21.969 1 98.88 51 ASP B CA 1
ATOM 2492 C C . ASP B 1 51 ? -3.172 -4.523 -20.641 1 98.88 51 ASP B C 1
ATOM 2494 O O . ASP B 1 51 ? -4.285 -3.996 -20.594 1 98.88 51 ASP B O 1
ATOM 2498 N N . LEU B 1 52 ? -2.551 -4.961 -19.594 1 98.81 52 LEU B N 1
ATOM 2499 C CA . LEU B 1 52 ? -3.195 -5.008 -18.281 1 98.81 52 LEU B CA 1
ATOM 2500 C C . LEU B 1 52 ? -3.605 -3.609 -17.828 1 98.81 52 LEU B C 1
ATOM 2502 O O . LEU B 1 52 ? -4.449 -3.463 -16.938 1 98.81 52 LEU B O 1
ATOM 2506 N N . ALA B 1 53 ? -2.979 -2.545 -18.375 1 98.75 53 ALA B N 1
ATOM 2507 C CA . ALA B 1 53 ? -3.291 -1.174 -17.984 1 98.75 53 ALA B CA 1
ATOM 2508 C C . ALA B 1 53 ? -4.633 -0.729 -18.547 1 98.75 53 ALA B C 1
ATOM 2510 O O . ALA B 1 53 ? -5.141 0.338 -18.203 1 98.75 53 ALA B O 1
ATOM 2511 N N . LYS B 1 54 ? -5.156 -1.524 -19.422 1 98.81 54 LYS B N 1
ATOM 2512 C CA . LYS B 1 54 ? -6.395 -1.169 -20.094 1 98.81 54 LYS B CA 1
ATOM 2513 C C . LYS B 1 54 ? -7.547 -2.07 -19.656 1 98.81 54 LYS B C 1
ATOM 2515 O O . LYS B 1 54 ? -7.648 -3.217 -20.094 1 98.81 54 LYS B O 1
ATOM 2520 N N . MET B 1 55 ? -8.492 -1.512 -18.938 1 98.75 55 MET B N 1
ATOM 2521 C CA . MET B 1 55 ? -9.609 -2.273 -18.391 1 98.75 55 MET B CA 1
ATOM 2522 C C . MET B 1 55 ? -10.414 -2.947 -19.484 1 98.75 55 MET B C 1
ATOM 2524 O O . MET B 1 55 ? -10.859 -4.086 -19.344 1 98.75 55 MET B O 1
ATOM 2528 N N . ASP B 1 56 ? -10.609 -2.242 -20.547 1 98.75 56 ASP B N 1
ATOM 2529 C CA . ASP B 1 56 ? -11.453 -2.762 -21.625 1 98.75 56 ASP B CA 1
ATOM 2530 C C . ASP B 1 56 ? -10.805 -3.971 -22.297 1 98.75 56 ASP B C 1
ATOM 2532 O O . ASP B 1 56 ? -11.477 -4.75 -22.969 1 98.75 56 ASP B O 1
ATOM 2536 N N . GLU B 1 57 ? -9.492 -4.172 -22.156 1 98.88 57 GLU B N 1
ATOM 2537 C CA . GLU B 1 57 ? -8.812 -5.352 -22.688 1 98.88 57 GLU B CA 1
ATOM 2538 C C . GLU B 1 57 ? -8.766 -6.469 -21.641 1 98.88 57 GLU B C 1
ATOM 2540 O O . GLU B 1 57 ? -8.719 -7.648 -22 1 98.88 57 GLU B O 1
ATOM 2545 N N . VAL B 1 58 ? -8.844 -6.148 -20.375 1 98.88 58 VAL B N 1
ATOM 2546 C CA . VAL B 1 58 ? -8.703 -7.105 -19.297 1 98.88 58 VAL B CA 1
ATOM 2547 C C . VAL B 1 58 ? -10.055 -7.727 -18.953 1 98.88 58 VAL B C 1
ATOM 2549 O O . VAL B 1 58 ? -10.164 -8.938 -18.75 1 98.88 58 VAL B O 1
ATOM 2552 N N . ALA B 1 59 ? -11.094 -6.914 -18.953 1 98.81 59 ALA B N 1
ATOM 2553 C CA . ALA B 1 59 ? -12.406 -7.316 -18.469 1 98.81 59 ALA B CA 1
ATOM 2554 C C . ALA B 1 59 ? -12.938 -8.516 -19.234 1 98.81 59 ALA B C 1
ATOM 2556 O O . ALA B 1 59 ? -13.383 -9.5 -18.641 1 98.81 59 ALA B O 1
ATOM 2557 N N . PRO B 1 60 ? -12.852 -8.539 -20.594 1 98.81 60 PRO B N 1
ATOM 2558 C CA . PRO B 1 60 ? -13.398 -9.68 -21.328 1 98.81 60 PRO B CA 1
ATOM 2559 C C . PRO B 1 60 ? -12.656 -10.984 -21.031 1 98.81 60 PRO B C 1
ATOM 2561 O O . PRO B 1 60 ? -13.234 -12.07 -21.141 1 98.81 60 PRO B O 1
ATOM 2564 N N . LEU B 1 61 ? -11.352 -10.914 -20.672 1 98.75 61 LEU B N 1
ATOM 2565 C CA . LEU B 1 61 ? -10.57 -12.102 -20.344 1 98.75 61 LEU B CA 1
ATOM 2566 C C . LEU B 1 61 ? -11.188 -12.859 -19.172 1 98.75 61 LEU B C 1
ATOM 2568 O O . LEU B 1 61 ? -11.047 -14.078 -19.078 1 98.75 61 LEU B O 1
ATOM 2572 N N . MET B 1 62 ? -11.906 -12.141 -18.281 1 98.81 62 MET B N 1
ATOM 2573 C CA . MET B 1 62 ? -12.32 -12.68 -17 1 98.81 62 MET B CA 1
ATOM 2574 C C . MET B 1 62 ? -13.695 -13.328 -17.094 1 98.81 62 MET B C 1
ATOM 2576 O O . MET B 1 62 ? -14.156 -13.961 -16.141 1 98.81 62 MET B O 1
ATOM 2580 N N . ASP B 1 63 ? -14.359 -13.133 -18.219 1 98.44 63 ASP B N 1
ATOM 2581 C CA . ASP B 1 63 ? -15.695 -13.719 -18.375 1 98.44 63 ASP B CA 1
ATOM 2582 C C . ASP B 1 63 ? -15.68 -15.211 -18.078 1 98.44 63 ASP B C 1
ATOM 2584 O O . ASP B 1 63 ? -14.969 -15.977 -18.734 1 98.44 63 ASP B O 1
ATOM 2588 N N . GLY B 1 64 ? -16.391 -15.625 -16.984 1 98.31 64 GLY B N 1
ATOM 2589 C CA . GLY B 1 64 ? -16.531 -17.031 -16.625 1 98.31 64 GLY B CA 1
ATOM 2590 C C . GLY B 1 64 ? -15.344 -17.547 -15.828 1 98.31 64 GLY B C 1
ATOM 2591 O O . GLY B 1 64 ? -15.273 -18.734 -15.516 1 98.31 64 GLY B O 1
ATOM 2592 N N . ALA B 1 65 ? -14.422 -16.719 -15.508 1 98.69 65 ALA B N 1
ATOM 2593 C CA . ALA B 1 65 ? -13.234 -17.141 -14.766 1 98.69 65 ALA B CA 1
ATOM 2594 C C . ALA B 1 65 ? -13.602 -17.625 -13.367 1 98.69 65 ALA B C 1
ATOM 2596 O O . ALA B 1 65 ? -14.281 -16.922 -12.617 1 98.69 65 ALA B O 1
ATOM 2597 N N . GLU B 1 66 ? -13.203 -18.797 -13.07 1 98.75 66 GLU B N 1
ATOM 2598 C CA . GLU B 1 66 ? -13.32 -19.297 -11.711 1 98.75 66 GLU B CA 1
ATOM 2599 C C . GLU B 1 66 ? -12.141 -18.859 -10.852 1 98.75 66 GLU B C 1
ATOM 2601 O O . GLU B 1 66 ? -12.312 -18.469 -9.695 1 98.75 66 GLU B O 1
ATOM 2606 N N . MET B 1 67 ? -10.945 -18.969 -11.391 1 98.88 67 MET B N 1
ATOM 2607 C CA . MET B 1 67 ? -9.688 -18.594 -10.75 1 98.88 67 MET B CA 1
ATOM 2608 C C . MET B 1 67 ? -8.852 -17.703 -11.664 1 98.88 67 MET B C 1
ATOM 2610 O O . MET B 1 67 ? -8.914 -17.828 -12.891 1 98.88 67 MET B O 1
ATOM 2614 N N . VAL B 1 68 ? -8.133 -16.828 -11.047 1 99 68 VAL B N 1
ATOM 2615 C CA . VAL B 1 68 ? -7.188 -16 -11.781 1 99 68 VAL B CA 1
ATOM 2616 C C . VAL B 1 68 ? -5.785 -16.188 -11.203 1 99 68 VAL B C 1
ATOM 2618 O O . VAL B 1 68 ? -5.602 -16.156 -9.984 1 99 68 VAL B O 1
ATOM 2621 N N . VAL B 1 69 ? -4.84 -16.484 -11.992 1 99 69 VAL B N 1
ATOM 2622 C CA . VAL B 1 69 ? -3.418 -16.469 -11.68 1 99 69 VAL B CA 1
ATOM 2623 C C . VAL B 1 69 ? -2.758 -15.242 -12.297 1 99 69 VAL B C 1
ATOM 2625 O O . VAL B 1 69 ? -2.543 -15.188 -13.508 1 99 69 VAL B O 1
ATOM 2628 N N . HIS B 1 70 ? -2.469 -14.266 -11.469 1 99 70 HIS B N 1
ATOM 2629 C CA . HIS B 1 70 ? -1.987 -12.969 -11.938 1 99 70 HIS B CA 1
ATOM 2630 C C . HIS B 1 70 ? -0.474 -12.859 -11.789 1 99 70 HIS B C 1
ATOM 2632 O O . HIS B 1 70 ? 0.023 -12.406 -10.758 1 99 70 HIS B O 1
ATOM 2638 N N . PHE B 1 71 ? 0.23 -13.125 -12.867 1 98.94 71 PHE B N 1
ATOM 2639 C CA . PHE B 1 71 ? 1.687 -13.086 -12.898 1 98.94 71 PHE B CA 1
ATOM 2640 C C . PHE B 1 71 ? 2.176 -12.008 -13.867 1 98.94 71 PHE B C 1
ATOM 2642 O O . PHE B 1 71 ? 3.377 -11.891 -14.117 1 98.94 71 PHE B O 1
ATOM 2649 N N . GLY B 1 72 ? 1.219 -11.227 -14.422 1 98.75 72 GLY B N 1
ATOM 2650 C CA . GLY B 1 72 ? 1.574 -10.164 -15.352 1 98.75 72 GLY B CA 1
ATOM 2651 C C . GLY B 1 72 ? 2 -8.883 -14.656 1 98.75 72 GLY B C 1
ATOM 2652 O O . GLY B 1 72 ? 1.283 -8.367 -13.797 1 98.75 72 GLY B O 1
ATOM 2653 N N . ALA B 1 73 ? 3.127 -8.375 -15.047 1 98.38 73 ALA B N 1
ATOM 2654 C CA . ALA B 1 73 ? 3.713 -7.117 -14.594 1 98.38 73 ALA B CA 1
ATOM 2655 C C . ALA B 1 73 ? 5.051 -6.859 -15.281 1 98.38 73 ALA B C 1
ATOM 2657 O O . ALA B 1 73 ? 5.578 -7.734 -15.977 1 98.38 73 ALA B O 1
ATOM 2658 N N . ILE B 1 74 ? 5.574 -5.633 -15.211 1 98.38 74 ILE B N 1
ATOM 2659 C CA . ILE B 1 74 ? 7.008 -5.43 -15.391 1 98.38 74 ILE B CA 1
ATOM 2660 C C . ILE B 1 74 ? 7.758 -5.926 -14.164 1 98.38 74 ILE B C 1
ATOM 2662 O O . ILE B 1 74 ? 7.652 -5.336 -13.086 1 98.38 74 ILE B O 1
ATOM 2666 N N . PRO B 1 75 ? 8.43 -7.055 -14.273 1 97.06 75 PRO B N 1
ATOM 2667 C CA . PRO B 1 75 ? 9.07 -7.676 -13.109 1 97.06 75 PRO B CA 1
ATOM 2668 C C . PRO B 1 75 ? 10.461 -7.109 -12.828 1 97.06 75 PRO B C 1
ATOM 2670 O O . PRO B 1 75 ? 11.422 -7.867 -12.688 1 97.06 75 PRO B O 1
ATOM 2673 N N . ASP B 1 76 ? 10.609 -5.809 -12.875 1 97.69 76 ASP B N 1
ATOM 2674 C CA . ASP B 1 76 ? 11.852 -5.082 -12.617 1 97.69 76 ASP B CA 1
ATOM 2675 C C . ASP B 1 76 ? 11.57 -3.699 -12.039 1 97.69 76 ASP B C 1
ATOM 2677 O O . ASP B 1 76 ? 10.422 -3.256 -12.008 1 97.69 76 ASP B O 1
ATOM 2681 N N . GLU B 1 77 ? 12.641 -3.166 -11.461 1 98.25 77 GLU B N 1
ATOM 2682 C CA . GLU B 1 77 ? 12.578 -1.778 -11.016 1 98.25 77 GLU B CA 1
ATOM 2683 C C . GLU B 1 77 ? 12.766 -0.813 -12.188 1 98.25 77 GLU B C 1
ATOM 2685 O O . GLU B 1 77 ? 13.508 -1.108 -13.125 1 98.25 77 GLU B O 1
ATOM 2690 N N . GLY B 1 78 ? 12.086 0.261 -12.125 1 98.12 78 GLY B N 1
ATOM 2691 C CA . GLY B 1 78 ? 12.172 1.363 -13.07 1 98.12 78 GLY B CA 1
ATOM 2692 C C . GLY B 1 78 ? 11.445 2.609 -12.602 1 98.12 78 GLY B C 1
ATOM 2693 O O . GLY B 1 78 ? 10.914 2.645 -11.484 1 98.12 78 GLY B O 1
ATOM 2694 N N . PRO B 1 79 ? 11.516 3.639 -13.492 1 98.38 79 PRO B N 1
ATOM 2695 C CA . PRO B 1 79 ? 10.781 4.852 -13.125 1 98.38 79 PRO B CA 1
ATOM 2696 C C . PRO B 1 79 ? 9.32 4.57 -12.75 1 98.38 79 PRO B C 1
ATOM 2698 O O . PRO B 1 79 ? 8.68 3.715 -13.367 1 98.38 79 PRO B O 1
ATOM 2701 N N . PHE B 1 80 ? 8.805 5.309 -11.758 1 98.69 80 PHE B N 1
ATOM 2702 C CA . PHE B 1 80 ? 7.438 5.133 -11.273 1 98.69 80 PHE B CA 1
ATOM 2703 C C . PHE B 1 80 ? 6.441 5.188 -12.43 1 98.69 80 PHE B C 1
ATOM 2705 O O . PHE B 1 80 ? 5.539 4.355 -12.516 1 98.69 80 PHE B O 1
ATOM 2712 N N . GLU B 1 81 ? 6.629 6.125 -13.359 1 98.19 81 GLU B N 1
ATOM 2713 C CA . GLU B 1 81 ? 5.715 6.355 -14.469 1 98.19 81 GLU B CA 1
ATOM 2714 C C . GLU B 1 81 ? 5.641 5.133 -15.383 1 98.19 81 GLU B C 1
ATOM 2716 O O . GLU B 1 81 ? 4.586 4.828 -15.945 1 98.19 81 GLU B O 1
ATOM 2721 N N . THR B 1 82 ? 6.777 4.465 -15.508 1 98.38 82 THR B N 1
ATOM 2722 C CA . THR B 1 82 ? 6.852 3.27 -16.344 1 98.38 82 THR B CA 1
ATOM 2723 C C . THR B 1 82 ? 6.047 2.129 -15.727 1 98.38 82 THR B C 1
ATOM 2725 O O . THR B 1 82 ? 5.41 1.353 -16.438 1 98.38 82 THR B O 1
ATOM 2728 N N . LEU B 1 83 ? 6.027 2.045 -14.438 1 98.81 83 LEU B N 1
ATOM 2729 C CA . LEU B 1 83 ? 5.414 0.931 -13.719 1 98.81 83 LEU B CA 1
ATOM 2730 C C . LEU B 1 83 ? 3.945 1.22 -13.422 1 98.81 83 LEU B C 1
ATOM 2732 O O . LEU B 1 83 ? 3.176 0.305 -13.117 1 98.81 83 LEU B O 1
ATOM 2736 N N . LEU B 1 84 ? 3.502 2.482 -13.5 1 98.81 84 LEU B N 1
ATOM 2737 C CA . LEU B 1 84 ? 2.162 2.9 -13.109 1 98.81 84 LEU B CA 1
ATOM 2738 C C . LEU B 1 84 ? 1.101 2.094 -13.852 1 98.81 84 LEU B C 1
ATOM 2740 O O . LEU B 1 84 ? 0.188 1.543 -13.234 1 98.81 84 LEU B O 1
ATOM 2744 N N . GLY B 1 85 ? 1.191 1.978 -15.102 1 98.62 85 GLY B N 1
ATOM 2745 C CA . GLY B 1 85 ? 0.217 1.273 -15.922 1 98.62 85 GLY B CA 1
ATOM 2746 C C . GLY B 1 85 ? 0.213 -0.225 -15.688 1 98.62 85 GLY B C 1
ATOM 2747 O O . GLY B 1 85 ? -0.756 -0.774 -15.164 1 98.62 85 GLY B O 1
ATOM 2748 N N . PRO B 1 86 ? 1.303 -0.861 -15.945 1 98.75 86 PRO B N 1
ATOM 2749 C CA . PRO B 1 86 ? 1.314 -2.326 -15.922 1 98.75 86 PRO B CA 1
ATOM 2750 C C . PRO B 1 86 ? 1.208 -2.889 -14.508 1 98.75 86 PRO B C 1
ATOM 2752 O O . PRO B 1 86 ? 0.531 -3.896 -14.289 1 98.75 86 PRO B O 1
ATOM 2755 N N . ASN B 1 87 ? 1.817 -2.248 -13.531 1 98.88 87 ASN B N 1
ATOM 2756 C CA . ASN B 1 87 ? 1.958 -2.879 -12.227 1 98.88 87 ASN B CA 1
ATOM 2757 C C . ASN B 1 87 ? 0.887 -2.395 -11.25 1 98.88 87 ASN B C 1
ATOM 2759 O O . ASN B 1 87 ? 0.421 -3.158 -10.406 1 98.88 87 ASN B O 1
ATOM 2763 N N . TYR B 1 88 ? 0.518 -1.063 -11.281 1 98.88 88 TYR B N 1
ATOM 2764 C CA . TYR B 1 88 ? -0.446 -0.504 -10.344 1 98.88 88 TYR B CA 1
ATOM 2765 C C . TYR B 1 88 ? -1.859 -0.563 -10.906 1 98.88 88 TYR B C 1
ATOM 2767 O O . TYR B 1 88 ? -2.699 -1.324 -10.422 1 98.88 88 TYR B O 1
ATOM 2775 N N . VAL B 1 89 ? -2.068 0.14 -12.008 1 98.88 89 VAL B N 1
ATOM 2776 C CA . VAL B 1 89 ? -3.379 0.165 -12.648 1 98.88 89 VAL B CA 1
ATOM 2777 C C . VAL B 1 89 ? -3.746 -1.236 -13.133 1 98.88 89 VAL B C 1
ATOM 2779 O O . VAL B 1 89 ? -4.898 -1.656 -13.016 1 98.88 89 VAL B O 1
ATOM 2782 N N . GLY B 1 90 ? -2.764 -1.939 -13.688 1 98.94 90 GLY B N 1
ATOM 2783 C CA . GLY B 1 90 ? -2.984 -3.303 -14.141 1 98.94 90 GLY B CA 1
ATOM 2784 C C . GLY B 1 90 ? -3.473 -4.227 -13.039 1 98.94 90 GLY B C 1
ATOM 2785 O O . GLY B 1 90 ? -4.355 -5.059 -13.266 1 98.94 90 GLY B O 1
ATOM 2786 N N . ALA B 1 91 ? -2.895 -4.129 -11.836 1 98.88 91 ALA B N 1
ATOM 2787 C CA . ALA B 1 91 ? -3.365 -4.918 -10.703 1 98.88 91 ALA B CA 1
ATOM 2788 C C . ALA B 1 91 ? -4.824 -4.602 -10.383 1 98.88 91 ALA B C 1
ATOM 2790 O O . ALA B 1 91 ? -5.641 -5.516 -10.219 1 98.88 91 ALA B O 1
ATOM 2791 N N . TYR B 1 92 ? -5.137 -3.287 -10.305 1 98.94 92 TYR B N 1
ATOM 2792 C CA . TYR B 1 92 ? -6.52 -2.896 -10.055 1 98.94 92 TYR B CA 1
ATOM 2793 C C . TYR B 1 92 ? -7.449 -3.496 -11.102 1 98.94 92 TYR B C 1
ATOM 2795 O O . TYR B 1 92 ? -8.5 -4.047 -10.766 1 98.94 92 TYR B O 1
ATOM 2803 N N . ASN B 1 93 ? -7.082 -3.369 -12.375 1 98.94 93 ASN B N 1
ATOM 2804 C CA . ASN B 1 93 ? -7.914 -3.869 -13.461 1 98.94 93 ASN B CA 1
ATOM 2805 C C . ASN B 1 93 ? -8.188 -5.363 -13.32 1 98.94 93 ASN B C 1
ATOM 2807 O O . ASN B 1 93 ? -9.32 -5.812 -13.523 1 98.94 93 ASN B O 1
ATOM 2811 N N . VAL B 1 94 ? -7.184 -6.102 -12.977 1 98.94 94 VAL B N 1
ATOM 2812 C CA . VAL B 1 94 ? -7.328 -7.547 -12.836 1 98.94 94 VAL B CA 1
ATOM 2813 C C . VAL B 1 94 ? -8.266 -7.867 -11.672 1 98.94 94 VAL B C 1
ATOM 2815 O O . VAL B 1 94 ? -9.195 -8.664 -11.82 1 98.94 94 VAL B O 1
ATOM 2818 N N . TRP B 1 95 ? -8.062 -7.238 -10.508 1 98.94 95 TRP B N 1
ATOM 2819 C CA . TRP B 1 95 ? -8.898 -7.512 -9.336 1 98.94 95 TRP B CA 1
ATOM 2820 C C . TRP B 1 95 ? -10.344 -7.121 -9.609 1 98.94 95 TRP B C 1
ATOM 2822 O O . TRP B 1 95 ? -11.266 -7.891 -9.32 1 98.94 95 TRP B O 1
ATOM 2832 N N . GLU B 1 96 ? -10.5 -5.906 -10.164 1 98.88 96 GLU B N 1
ATOM 2833 C CA . GLU B 1 96 ? -11.852 -5.406 -10.391 1 98.88 96 GLU B CA 1
ATOM 2834 C C . GLU B 1 96 ? -12.578 -6.246 -11.438 1 98.88 96 GLU B C 1
ATOM 2836 O O . GLU B 1 96 ? -13.742 -6.609 -11.25 1 98.88 96 GLU B O 1
ATOM 2841 N N . ALA B 1 97 ? -11.906 -6.559 -12.523 1 98.94 97 ALA B N 1
ATOM 2842 C CA . ALA B 1 97 ? -12.508 -7.375 -13.57 1 98.94 97 ALA B CA 1
ATOM 2843 C C . ALA B 1 97 ? -12.859 -8.766 -13.047 1 98.94 97 ALA B C 1
ATOM 2845 O O . ALA B 1 97 ? -13.922 -9.305 -13.359 1 98.94 97 ALA B O 1
ATOM 2846 N N . ALA B 1 98 ? -11.93 -9.398 -12.297 1 98.94 98 ALA B N 1
ATOM 2847 C CA . ALA B 1 98 ? -12.188 -10.711 -11.703 1 98.94 98 ALA B CA 1
ATOM 2848 C C . ALA B 1 98 ? -13.414 -10.672 -10.797 1 98.94 98 ALA B C 1
ATOM 2850 O O . ALA B 1 98 ? -14.273 -11.555 -10.875 1 98.94 98 ALA B O 1
ATOM 2851 N N . TYR B 1 99 ? -13.484 -9.641 -9.953 1 98.81 99 TYR B N 1
ATOM 2852 C CA . TYR B 1 99 ? -14.625 -9.484 -9.062 1 98.81 99 TYR B CA 1
ATOM 2853 C C . TYR B 1 99 ? -15.922 -9.398 -9.852 1 98.81 99 TYR B C 1
ATOM 2855 O O . TYR B 1 99 ? -16.891 -10.102 -9.547 1 98.81 99 TYR B O 1
ATOM 2863 N N . ARG B 1 100 ? -15.906 -8.539 -10.883 1 98.62 100 ARG B N 1
ATOM 2864 C CA . ARG B 1 100 ? -17.109 -8.328 -11.688 1 98.62 100 ARG B CA 1
ATOM 2865 C C . ARG B 1 100 ? -17.547 -9.617 -12.367 1 98.62 100 ARG B C 1
ATOM 2867 O O . ARG B 1 100 ? -18.734 -9.852 -12.562 1 98.62 100 ARG B O 1
ATOM 2874 N N . ALA B 1 101 ? -16.609 -10.438 -12.648 1 98.75 101 ALA B N 1
ATOM 2875 C CA . ALA B 1 101 ? -16.875 -11.68 -13.367 1 98.75 101 ALA B CA 1
ATOM 2876 C C . ALA B 1 101 ? -17.297 -12.789 -12.414 1 98.75 101 ALA B C 1
ATOM 2878 O O . ALA B 1 101 ? -17.703 -13.875 -12.844 1 98.75 101 ALA B O 1
ATOM 2879 N N . GLY B 1 102 ? -17.125 -12.555 -11.102 1 98.69 102 GLY B N 1
ATOM 2880 C CA . GLY B 1 102 ? -17.547 -13.531 -10.109 1 98.69 102 GLY B CA 1
ATOM 2881 C C . GLY B 1 102 ? -16.484 -14.562 -9.805 1 98.69 102 GLY B C 1
ATOM 2882 O O . GLY B 1 102 ? -16.797 -15.664 -9.344 1 98.69 102 GLY B O 1
ATOM 2883 N N . ALA B 1 103 ? -15.242 -14.273 -10.133 1 98.88 103 ALA B N 1
ATOM 2884 C CA . ALA B 1 103 ? -14.148 -15.188 -9.797 1 98.88 103 ALA B CA 1
ATOM 2885 C C . ALA B 1 103 ? -14.102 -15.453 -8.297 1 98.88 103 ALA B C 1
ATOM 2887 O O . ALA B 1 103 ? -14.484 -14.594 -7.492 1 98.88 103 ALA B O 1
ATOM 2888 N N . ARG B 1 104 ? -13.602 -16.562 -7.977 1 98.69 104 ARG B N 1
ATOM 2889 C CA . ARG B 1 104 ? -13.531 -16.984 -6.582 1 98.69 104 ARG B CA 1
ATOM 2890 C C . ARG B 1 104 ? -12.242 -16.5 -5.93 1 98.69 104 ARG B C 1
ATOM 2892 O O . ARG B 1 104 ? -12.227 -16.156 -4.75 1 98.69 104 ARG B O 1
ATOM 2899 N N . ARG B 1 105 ? -11.117 -16.547 -6.703 1 98.94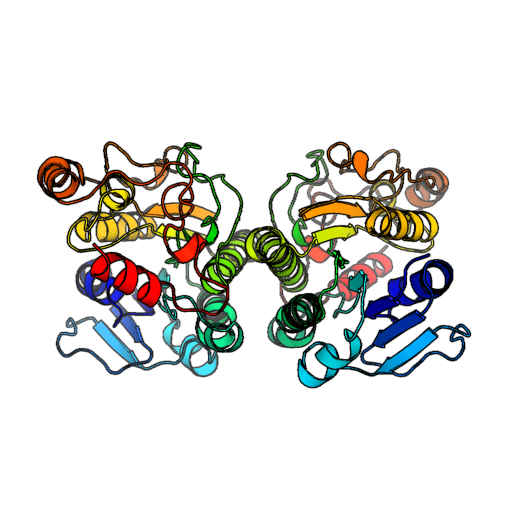 105 ARG B N 1
ATOM 2900 C CA . ARG B 1 105 ? -9.812 -16.344 -6.082 1 98.94 105 ARG B CA 1
ATOM 2901 C C . ARG B 1 105 ? -8.797 -15.852 -7.102 1 98.94 105 ARG B C 1
ATOM 2903 O O . ARG B 1 105 ? -8.812 -16.281 -8.258 1 98.94 105 ARG B O 1
ATOM 2910 N N . ILE B 1 106 ? -7.957 -14.977 -6.613 1 98.94 106 ILE B N 1
ATOM 2911 C CA . ILE B 1 106 ? -6.773 -14.57 -7.367 1 98.94 106 ILE B CA 1
ATOM 2912 C C . ILE B 1 106 ? -5.52 -15.094 -6.676 1 98.94 106 ILE B C 1
ATOM 2914 O O . ILE B 1 106 ? -5.316 -14.867 -5.48 1 98.94 106 ILE B O 1
ATOM 2918 N N . VAL B 1 107 ? -4.727 -15.883 -7.332 1 99 107 VAL B N 1
ATOM 2919 C CA . VAL B 1 107 ? -3.355 -16.172 -6.93 1 99 107 VAL B CA 1
ATOM 2920 C C . VAL B 1 107 ? -2.398 -15.188 -7.594 1 99 107 VAL B C 1
ATOM 2922 O O . VAL B 1 107 ? -2.275 -15.164 -8.82 1 99 107 VAL B O 1
ATOM 2925 N N . TYR B 1 108 ? -1.741 -14.398 -6.801 1 98.94 108 TYR B N 1
ATOM 2926 C CA . TYR B 1 108 ? -1 -13.234 -7.266 1 98.94 108 TYR B CA 1
ATOM 2927 C C . TYR B 1 108 ? 0.497 -13.414 -7.047 1 98.94 108 TYR B C 1
ATOM 2929 O O . TYR B 1 108 ? 0.932 -13.766 -5.949 1 98.94 108 TYR B O 1
ATOM 2937 N N . ALA B 1 109 ? 1.225 -13.195 -8.164 1 98.88 109 ALA B N 1
ATOM 2938 C CA . ALA B 1 109 ? 2.678 -13.125 -8.023 1 98.88 109 ALA B CA 1
ATOM 2939 C C . ALA B 1 109 ? 3.104 -11.828 -7.336 1 98.88 109 ALA B C 1
ATOM 2941 O O . ALA B 1 109 ? 3.529 -10.883 -8 1 98.88 109 ALA B O 1
ATOM 2942 N N . SER B 1 110 ? 2.979 -11.844 -6.027 1 98.81 110 SER B N 1
ATOM 2943 C CA . SER B 1 110 ? 3.645 -10.758 -5.312 1 98.81 110 SER B CA 1
ATOM 2944 C C . SER B 1 110 ? 5.16 -10.859 -5.445 1 98.81 110 SER B C 1
ATOM 2946 O O . SER B 1 110 ? 5.676 -11.188 -6.516 1 98.81 110 SER B O 1
ATOM 2948 N N . SER B 1 111 ? 5.895 -10.398 -4.512 1 98.75 111 SER B N 1
ATOM 2949 C CA . SER B 1 111 ? 7.352 -10.398 -4.578 1 98.75 111 SER B CA 1
ATOM 2950 C C . SER B 1 111 ? 7.969 -10.148 -3.205 1 98.75 111 SER B C 1
ATOM 2952 O O . SER B 1 111 ? 7.398 -9.422 -2.387 1 98.75 111 SER B O 1
ATOM 2954 N N . ILE B 1 112 ? 9.172 -10.742 -3.029 1 98.62 112 ILE B N 1
ATOM 2955 C CA . ILE B 1 112 ? 9.906 -10.445 -1.803 1 98.62 112 ILE B CA 1
ATOM 2956 C C . ILE B 1 112 ? 10.203 -8.953 -1.727 1 98.62 112 ILE B C 1
ATOM 2958 O O . ILE B 1 112 ? 10.484 -8.422 -0.648 1 98.62 112 ILE B O 1
ATOM 2962 N N . HIS B 1 113 ? 10.094 -8.25 -2.826 1 98.75 113 HIS B N 1
ATOM 2963 C CA . HIS B 1 113 ? 10.398 -6.824 -2.877 1 98.75 113 HIS B CA 1
ATOM 2964 C C . HIS B 1 113 ? 9.32 -6 -2.18 1 98.75 113 HIS B C 1
ATOM 2966 O O . HIS B 1 113 ? 9.531 -4.824 -1.877 1 98.75 113 HIS B O 1
ATOM 2972 N N . ALA B 1 114 ? 8.148 -6.59 -1.87 1 98.81 114 ALA B N 1
ATOM 2973 C CA . ALA B 1 114 ? 7.195 -5.961 -0.96 1 98.81 114 ALA B CA 1
ATOM 2974 C C . ALA B 1 114 ? 7.773 -5.844 0.447 1 98.81 114 ALA B C 1
ATOM 2976 O O . ALA B 1 114 ? 7.312 -5.031 1.249 1 98.81 114 ALA B O 1
ATOM 2977 N N . LEU B 1 115 ? 8.766 -6.621 0.701 1 98.69 115 LEU B N 1
ATOM 2978 C CA . LEU B 1 115 ? 9.492 -6.668 1.965 1 98.69 115 LEU B CA 1
ATOM 2979 C C . LEU B 1 115 ? 11 -6.578 1.731 1 98.69 115 LEU B C 1
ATOM 2981 O O . LEU B 1 115 ? 11.789 -7.133 2.502 1 98.69 115 LEU B O 1
ATOM 2985 N N . GLY B 1 116 ? 11.375 -5.969 0.714 1 98.62 116 GLY B N 1
ATOM 2986 C CA . GLY B 1 116 ? 12.742 -5.996 0.227 1 98.62 116 GLY B CA 1
ATOM 2987 C C . GLY B 1 116 ? 13.742 -5.418 1.215 1 98.62 116 GLY B C 1
ATOM 2988 O O . GLY B 1 116 ? 14.906 -5.816 1.234 1 98.62 116 GLY B O 1
ATOM 2989 N N . LEU B 1 117 ? 13.359 -4.465 2.062 1 98.62 117 LEU B N 1
ATOM 2990 C CA . LEU B 1 117 ? 14.281 -3.846 3.004 1 98.62 117 LEU B CA 1
ATOM 2991 C C . LEU B 1 117 ? 14.234 -4.547 4.359 1 98.62 117 LEU B C 1
ATOM 2993 O O . LEU B 1 117 ? 14.898 -4.129 5.305 1 98.62 117 LEU B O 1
ATOM 2997 N N . GLY B 1 118 ? 13.406 -5.578 4.484 1 98.31 118 GLY B N 1
ATOM 2998 C CA . GLY B 1 118 ? 13.477 -6.414 5.672 1 98.31 118 GLY B CA 1
ATOM 2999 C C . GLY B 1 118 ? 14.828 -7.082 5.852 1 98.31 118 GLY B C 1
ATOM 3000 O O . GLY B 1 118 ? 15.5 -7.398 4.875 1 98.31 118 GLY B O 1
ATOM 3001 N N . GLU B 1 119 ? 15.117 -7.363 7.078 1 97.69 119 GLU B N 1
ATOM 3002 C CA . GLU B 1 119 ? 16.422 -7.965 7.375 1 97.69 119 GLU B CA 1
ATOM 3003 C C . GLU B 1 119 ? 16.406 -9.461 7.086 1 97.69 119 GLU B C 1
ATOM 3005 O O . GLU B 1 119 ? 15.516 -10.18 7.543 1 97.69 119 GLU B O 1
ATOM 3010 N N . THR B 1 120 ? 17.406 -9.906 6.383 1 96.38 120 THR B N 1
ATOM 3011 C CA . THR B 1 120 ? 17.531 -11.305 5.992 1 96.38 120 THR B CA 1
ATOM 3012 C C . THR B 1 120 ? 17.625 -12.203 7.223 1 96.38 120 THR B C 1
ATOM 3014 O O . THR B 1 120 ? 17.031 -13.289 7.25 1 96.38 120 THR B O 1
ATOM 3017 N N . ALA B 1 121 ? 18.266 -11.781 8.281 1 95.88 121 ALA B N 1
ATOM 3018 C CA . ALA B 1 121 ? 18.547 -12.625 9.445 1 95.88 121 ALA B CA 1
ATOM 3019 C C . ALA B 1 121 ? 17.438 -12.492 10.492 1 95.88 121 ALA B C 1
ATOM 3021 O O . ALA B 1 121 ? 17.562 -13.016 11.602 1 95.88 121 ALA B O 1
ATOM 3022 N N . ALA B 1 122 ? 16.344 -11.844 10.18 1 96.56 122 ALA B N 1
ATOM 3023 C CA . ALA B 1 122 ? 15.312 -11.578 11.18 1 96.56 122 ALA B CA 1
ATOM 3024 C C . ALA B 1 122 ? 14.367 -12.766 11.312 1 96.56 122 ALA B C 1
ATOM 3026 O O . ALA B 1 122 ? 13.562 -12.828 12.25 1 96.56 122 ALA B O 1
ATOM 3027 N N . GLY B 1 123 ? 14.484 -13.75 10.414 1 96 123 GLY B N 1
ATOM 3028 C CA . GLY B 1 123 ? 13.594 -14.898 10.477 1 96 123 GLY B CA 1
ATOM 3029 C C . GLY B 1 123 ? 12.125 -14.531 10.344 1 96 123 GLY B C 1
ATOM 3030 O O . GLY B 1 123 ? 11.297 -14.984 11.125 1 96 123 GLY B O 1
ATOM 3031 N N . LEU B 1 124 ? 11.773 -13.758 9.344 1 97.44 124 LEU B N 1
ATOM 3032 C CA . LEU B 1 124 ? 10.445 -13.172 9.188 1 97.44 124 LEU B CA 1
ATOM 3033 C C . LEU B 1 124 ? 9.438 -14.219 8.727 1 97.44 124 LEU B C 1
ATOM 3035 O O . LEU B 1 124 ? 9.75 -15.062 7.879 1 97.44 124 LEU B O 1
ATOM 3039 N N . ASP B 1 125 ? 8.297 -14.18 9.352 1 98.06 125 ASP B N 1
ATOM 3040 C CA . ASP B 1 125 ? 7.16 -14.992 8.93 1 98.06 125 ASP B CA 1
ATOM 3041 C C . ASP B 1 125 ? 6.188 -14.164 8.086 1 98.06 125 ASP B C 1
ATOM 3043 O O . ASP B 1 125 ? 6.473 -13.016 7.742 1 98.06 125 ASP B O 1
ATOM 3047 N N . THR B 1 126 ? 5.066 -14.766 7.68 1 97.88 126 THR B N 1
ATOM 3048 C CA . THR B 1 126 ? 4.18 -14.164 6.688 1 97.88 126 THR B CA 1
ATOM 3049 C C . THR B 1 126 ? 3.395 -13.008 7.289 1 97.88 126 THR B C 1
ATOM 3051 O O . THR B 1 126 ? 2.715 -12.266 6.57 1 97.88 126 THR B O 1
ATOM 3054 N N . ASP B 1 127 ? 3.516 -12.719 8.578 1 95.19 127 ASP B N 1
ATOM 3055 C CA . ASP B 1 127 ? 2.852 -11.578 9.211 1 95.19 127 ASP B CA 1
ATOM 3056 C C . ASP B 1 127 ? 3.719 -10.328 9.141 1 95.19 127 ASP B C 1
ATOM 3058 O O . ASP B 1 127 ? 3.314 -9.258 9.602 1 95.19 127 ASP B O 1
ATOM 3062 N N . ALA B 1 128 ? 4.941 -10.5 8.586 1 96.62 128 ALA B N 1
ATOM 3063 C CA . ALA B 1 128 ? 5.816 -9.344 8.43 1 96.62 128 ALA B CA 1
ATOM 3064 C C . ALA B 1 128 ? 5.152 -8.258 7.582 1 96.62 128 ALA B C 1
ATOM 3066 O O . ALA B 1 128 ? 4.586 -8.555 6.523 1 96.62 128 ALA B O 1
ATOM 3067 N N . GLY B 1 129 ? 5.191 -7.043 8.055 1 96.81 129 GLY B N 1
ATOM 3068 C CA . GLY B 1 129 ? 4.582 -5.93 7.344 1 96.81 129 GLY B CA 1
ATOM 3069 C C . GLY B 1 129 ? 5.371 -5.492 6.125 1 96.81 129 GLY B C 1
ATOM 3070 O O . GLY B 1 129 ? 6.477 -5.98 5.887 1 96.81 129 GLY B O 1
ATOM 3071 N N . HIS B 1 130 ? 4.793 -4.609 5.379 1 98.62 130 HIS B N 1
ATOM 3072 C CA . HIS B 1 130 ? 5.398 -4.055 4.172 1 98.62 130 HIS B CA 1
ATOM 3073 C C . HIS B 1 130 ? 6.684 -3.297 4.496 1 98.62 130 HIS B C 1
ATOM 3075 O O . HIS B 1 130 ? 6.766 -2.623 5.527 1 98.62 130 HIS B O 1
ATOM 3081 N N . ARG B 1 131 ? 7.625 -3.398 3.686 1 98.75 131 ARG B N 1
ATOM 3082 C CA . ARG B 1 131 ? 8.859 -2.621 3.701 1 98.75 131 ARG B CA 1
ATOM 3083 C C . ARG B 1 131 ? 9.516 -2.607 2.326 1 98.75 131 ARG B C 1
ATOM 3085 O O . ARG B 1 131 ? 10.609 -3.146 2.15 1 98.75 131 ARG B O 1
ATOM 3092 N N . PRO B 1 132 ? 8.836 -2.023 1.308 1 98.88 132 PRO B N 1
ATOM 3093 C CA . PRO B 1 132 ? 9.266 -2.113 -0.089 1 98.88 132 PRO B CA 1
ATOM 3094 C C . PRO B 1 132 ? 10.633 -1.468 -0.325 1 98.88 132 PRO B C 1
ATOM 3096 O O . PRO B 1 132 ? 10.969 -0.475 0.324 1 98.88 132 PRO B O 1
ATOM 3099 N N . ASP B 1 133 ? 11.352 -1.957 -1.359 1 98.69 133 ASP B N 1
ATOM 3100 C CA . ASP B 1 133 ? 12.711 -1.483 -1.609 1 98.69 133 ASP B CA 1
ATOM 3101 C C . ASP B 1 133 ? 12.789 -0.716 -2.928 1 98.69 133 ASP B C 1
ATOM 3103 O O . ASP B 1 133 ? 13.82 -0.114 -3.24 1 98.69 133 ASP B O 1
ATOM 3107 N N . THR B 1 134 ? 11.781 -0.757 -3.744 1 98.69 134 THR B N 1
ATOM 3108 C CA . THR B 1 134 ? 11.727 -0.17 -5.078 1 98.69 134 THR B CA 1
ATOM 3109 C C . THR B 1 134 ? 10.297 0.245 -5.426 1 98.69 134 THR B C 1
ATOM 3111 O O . THR B 1 134 ? 9.352 -0.111 -4.719 1 98.69 134 THR B O 1
ATOM 3114 N N . PHE B 1 135 ? 10.141 1.02 -6.535 1 98.88 135 PHE B N 1
ATOM 3115 C CA . PHE B 1 135 ? 8.805 1.298 -7.047 1 98.88 135 PHE B CA 1
ATOM 3116 C C . PHE B 1 135 ? 8.102 0.009 -7.453 1 98.88 135 PHE B C 1
ATOM 3118 O O . PHE B 1 135 ? 6.883 -0.108 -7.324 1 98.88 135 PHE B O 1
ATOM 3125 N N . TYR B 1 136 ? 8.859 -0.93 -7.93 1 98.81 136 TYR B N 1
ATOM 3126 C CA . TYR B 1 136 ? 8.328 -2.258 -8.219 1 98.81 136 TYR B CA 1
ATOM 3127 C C . TYR B 1 136 ? 7.793 -2.918 -6.953 1 98.81 136 TYR B C 1
ATOM 3129 O O . TYR B 1 136 ? 6.641 -3.357 -6.914 1 98.81 136 TYR B O 1
ATOM 3137 N N . GLY B 1 137 ? 8.625 -2.988 -5.867 1 98.88 137 GLY B N 1
ATOM 3138 C CA . GLY B 1 137 ? 8.164 -3.521 -4.59 1 98.88 137 GLY B CA 1
ATOM 3139 C C . GLY B 1 137 ? 6.961 -2.789 -4.035 1 98.88 137 GLY B C 1
ATOM 3140 O O . GLY B 1 137 ? 6.066 -3.408 -3.455 1 98.88 137 GLY B O 1
ATOM 3141 N N . LEU B 1 138 ? 6.926 -1.5 -4.215 1 98.94 138 LEU B N 1
ATOM 3142 C CA . LEU B 1 138 ? 5.801 -0.676 -3.781 1 98.94 138 LEU B CA 1
ATOM 3143 C C . LEU B 1 138 ? 4.52 -1.086 -4.496 1 98.94 138 LEU B C 1
ATOM 3145 O O . LEU B 1 138 ? 3.445 -1.105 -3.891 1 98.94 138 LEU B O 1
ATOM 3149 N N . SER B 1 139 ? 4.605 -1.413 -5.781 1 98.94 139 SER B N 1
ATOM 3150 C CA . SER B 1 139 ? 3.436 -1.87 -6.523 1 98.94 139 SER B CA 1
ATOM 3151 C C . SER B 1 139 ? 2.896 -3.18 -5.957 1 98.94 139 SER B C 1
ATOM 3153 O O . SER B 1 139 ? 1.686 -3.412 -5.961 1 98.94 139 SER B O 1
ATOM 3155 N N . LYS B 1 140 ? 3.801 -4.012 -5.52 1 98.94 140 LYS B N 1
ATOM 3156 C CA . LYS B 1 140 ? 3.373 -5.266 -4.91 1 98.94 140 LYS B CA 1
ATOM 3157 C C . LYS B 1 140 ? 2.699 -5.023 -3.562 1 98.94 140 LYS B C 1
ATOM 3159 O O . LYS B 1 140 ? 1.695 -5.66 -3.24 1 98.94 140 LYS B O 1
ATOM 3164 N N . CYS B 1 141 ? 3.229 -4.098 -2.74 1 98.94 141 CYS B N 1
ATOM 3165 C CA . CYS B 1 141 ? 2.568 -3.699 -1.503 1 98.94 141 CYS B CA 1
ATOM 3166 C C . CYS B 1 141 ? 1.156 -3.193 -1.776 1 98.94 141 CYS B C 1
ATOM 3168 O O . CYS B 1 141 ? 0.209 -3.586 -1.093 1 98.94 141 CYS B O 1
ATOM 3170 N N . PHE B 1 142 ? 1.032 -2.371 -2.793 1 98.94 142 PHE B N 1
ATOM 3171 C CA . PHE B 1 142 ? -0.257 -1.828 -3.205 1 98.94 142 PHE B CA 1
ATOM 3172 C C . PHE B 1 142 ? -1.236 -2.949 -3.533 1 98.94 142 PHE B C 1
ATOM 3174 O O . PHE B 1 142 ? -2.369 -2.951 -3.049 1 98.94 142 PHE B O 1
ATOM 3181 N N . ALA B 1 143 ? -0.827 -3.885 -4.297 1 98.94 143 ALA B N 1
ATOM 3182 C CA . ALA B 1 143 ? -1.695 -4.977 -4.727 1 98.94 143 ALA B CA 1
ATOM 3183 C C . ALA B 1 143 ? -2.072 -5.875 -3.551 1 98.94 143 ALA B C 1
ATOM 3185 O O . ALA B 1 143 ? -3.195 -6.383 -3.486 1 98.94 143 ALA B O 1
ATOM 3186 N N . GLU B 1 144 ? -1.151 -6.113 -2.627 1 98.94 144 GLU B N 1
ATOM 3187 C CA . GLU B 1 144 ? -1.471 -6.898 -1.439 1 98.94 144 GLU B CA 1
ATOM 3188 C C . GLU B 1 144 ? -2.543 -6.215 -0.597 1 98.94 144 GLU B C 1
ATOM 3190 O O . GLU B 1 144 ? -3.521 -6.848 -0.196 1 98.94 144 GLU B O 1
ATOM 3195 N N . ASP B 1 145 ? -2.342 -4.895 -0.327 1 98.94 145 ASP B N 1
ATOM 3196 C CA . ASP B 1 145 ? -3.35 -4.156 0.426 1 98.94 145 ASP B CA 1
ATOM 3197 C C . ASP B 1 145 ? -4.703 -4.191 -0.285 1 98.94 145 ASP B C 1
ATOM 3199 O O . ASP B 1 145 ? -5.742 -4.336 0.358 1 98.94 145 ASP B O 1
ATOM 3203 N N . MET B 1 146 ? -4.668 -4.059 -1.578 1 98.94 146 MET B N 1
ATOM 3204 C CA . MET B 1 146 ? -5.887 -4.117 -2.379 1 98.94 146 MET B CA 1
ATOM 3205 C C . MET B 1 146 ? -6.539 -5.488 -2.279 1 98.94 146 MET B C 1
ATOM 3207 O O . MET B 1 146 ? -7.758 -5.594 -2.137 1 98.94 146 MET B O 1
ATOM 3211 N N . GLY B 1 147 ? -5.73 -6.547 -2.393 1 98.94 147 GLY B N 1
ATOM 3212 C CA . GLY B 1 147 ? -6.262 -7.895 -2.254 1 98.94 147 GLY B CA 1
ATOM 3213 C C . GLY B 1 147 ? -6.969 -8.117 -0.932 1 98.94 147 GLY B C 1
ATOM 3214 O O . GLY B 1 147 ? -8.047 -8.727 -0.894 1 98.94 147 GLY B O 1
ATOM 3215 N N . ARG B 1 148 ? -6.355 -7.668 0.138 1 98.81 148 ARG B N 1
ATOM 3216 C CA . ARG B 1 148 ? -6.996 -7.777 1.443 1 98.81 148 ARG B CA 1
ATOM 3217 C C . ARG B 1 148 ? -8.336 -7.051 1.455 1 98.81 148 ARG B C 1
ATOM 3219 O O . ARG B 1 148 ? -9.336 -7.582 1.954 1 98.81 148 ARG B O 1
ATOM 3226 N N . MET B 1 149 ? -8.336 -5.867 0.919 1 98.88 149 MET B N 1
ATOM 3227 C CA . MET B 1 149 ? -9.547 -5.051 0.872 1 98.88 149 MET B CA 1
ATOM 3228 C C . MET B 1 149 ? -10.641 -5.75 0.073 1 98.88 149 MET B C 1
ATOM 3230 O O . MET B 1 149 ? -11.797 -5.797 0.503 1 98.88 149 MET B O 1
ATOM 3234 N N . TYR B 1 150 ? -10.328 -6.312 -1.094 1 98.88 150 TYR B N 1
ATOM 3235 C CA . TYR B 1 150 ? -11.32 -6.988 -1.922 1 98.88 150 TYR B CA 1
ATOM 3236 C C . TYR B 1 150 ? -11.867 -8.219 -1.215 1 98.88 150 TYR B C 1
ATOM 3238 O O . TYR B 1 150 ? -13.047 -8.562 -1.368 1 98.88 150 TYR B O 1
ATOM 3246 N N . TRP B 1 151 ? -11.023 -8.914 -0.474 1 98.75 151 TRP B N 1
ATOM 3247 C CA . TRP B 1 151 ? -11.508 -10.039 0.311 1 98.75 151 TRP B CA 1
ATOM 3248 C C . TRP B 1 151 ? -12.531 -9.586 1.352 1 98.75 151 TRP B C 1
ATOM 3250 O O . TRP B 1 151 ? -13.648 -10.102 1.408 1 98.75 151 TRP B O 1
ATOM 3260 N N . GLU B 1 152 ? -12.18 -8.578 2.064 1 98.25 152 GLU B N 1
ATOM 3261 C CA . GLU B 1 152 ? -12.977 -8.195 3.225 1 98.25 152 GLU B CA 1
ATOM 3262 C C . GLU B 1 152 ? -14.219 -7.414 2.803 1 98.25 152 GLU B C 1
ATOM 3264 O O . GLU B 1 152 ? -15.25 -7.469 3.477 1 98.25 152 GLU B O 1
ATOM 3269 N N . LYS B 1 153 ? -14.109 -6.707 1.642 1 98.19 153 LYS B N 1
ATOM 3270 C CA . LYS B 1 153 ? -15.219 -5.848 1.224 1 98.19 153 LYS B CA 1
ATOM 3271 C C . LYS B 1 153 ? -16.078 -6.539 0.176 1 98.19 153 LYS B C 1
ATOM 3273 O O . LYS B 1 153 ? -17.266 -6.223 0.033 1 98.19 153 LYS B O 1
ATOM 3278 N N . ARG B 1 154 ? -15.508 -7.551 -0.57 1 98.25 154 ARG B N 1
ATOM 3279 C CA . ARG B 1 154 ? -16.219 -8.062 -1.73 1 98.25 154 ARG B CA 1
ATOM 3280 C C . ARG B 1 154 ? -16.203 -9.594 -1.755 1 98.25 154 ARG B C 1
ATOM 3282 O O . ARG B 1 154 ? -16.797 -10.211 -2.641 1 98.25 154 ARG B O 1
ATOM 3289 N N . GLY B 1 155 ? -15.508 -10.227 -0.856 1 98.38 155 GLY B N 1
ATOM 3290 C CA . GLY B 1 155 ? -15.492 -11.68 -0.746 1 98.38 155 GLY B CA 1
ATOM 3291 C C . GLY B 1 155 ? -14.602 -12.344 -1.777 1 98.38 155 GLY B C 1
ATOM 3292 O O . GLY B 1 155 ? -14.68 -13.562 -1.979 1 98.38 155 GLY B O 1
ATOM 3293 N N . LEU B 1 156 ? -13.766 -11.617 -2.52 1 98.81 156 LEU B N 1
ATOM 3294 C CA . LEU B 1 156 ? -12.812 -12.156 -3.48 1 98.81 156 LEU B CA 1
ATOM 3295 C C . LEU B 1 156 ? -11.523 -12.586 -2.783 1 98.81 156 LEU B C 1
ATOM 3297 O O . LEU B 1 156 ? -10.766 -11.75 -2.293 1 98.81 156 LEU B O 1
ATOM 3301 N N . GLU B 1 157 ? -11.25 -13.922 -2.717 1 98.94 157 GLU B N 1
ATOM 3302 C CA . GLU B 1 157 ? -10.078 -14.453 -2.025 1 98.94 157 GLU B CA 1
ATOM 3303 C C . GLU B 1 157 ? -8.789 -14.125 -2.787 1 98.94 157 GLU B C 1
ATOM 3305 O O . GLU B 1 157 ? -8.82 -13.93 -4.004 1 98.94 157 GLU B O 1
ATOM 3310 N N . ALA B 1 158 ? -7.73 -14.078 -2.051 1 98.94 158 ALA B N 1
ATOM 3311 C CA . ALA B 1 158 ? -6.43 -13.852 -2.678 1 98.94 158 ALA B CA 1
ATOM 3312 C C . ALA B 1 158 ? -5.328 -14.609 -1.947 1 98.94 158 ALA B C 1
ATOM 3314 O O . ALA B 1 158 ? -5.324 -14.68 -0.716 1 98.94 158 ALA B O 1
ATOM 3315 N N . VAL B 1 159 ? -4.469 -15.211 -2.643 1 98.94 159 VAL B N 1
ATOM 3316 C CA . VAL B 1 159 ? -3.178 -15.68 -2.143 1 98.94 159 VAL B CA 1
ATOM 3317 C C . VAL B 1 159 ? -2.053 -14.883 -2.793 1 98.94 159 VAL B C 1
ATOM 3319 O O . VAL B 1 159 ? -1.842 -14.961 -4.004 1 98.94 159 VAL B O 1
ATOM 3322 N N . CYS B 1 160 ? -1.386 -14.07 -2.029 1 98.94 160 CYS B N 1
ATOM 3323 C CA . CYS B 1 160 ? -0.252 -13.273 -2.49 1 98.94 160 CYS B CA 1
ATOM 3324 C C . CYS B 1 160 ? 1.062 -14 -2.24 1 98.94 160 CYS B C 1
ATOM 3326 O O . CYS B 1 160 ? 1.437 -14.242 -1.089 1 98.94 160 CYS B O 1
ATOM 3328 N N . LEU B 1 161 ? 1.751 -14.344 -3.307 1 98.94 161 LEU B N 1
ATOM 3329 C CA . LEU B 1 161 ? 3 -15.086 -3.213 1 98.94 161 LEU B CA 1
ATOM 3330 C C . LEU B 1 161 ? 4.199 -14.148 -3.256 1 98.94 161 LEU B C 1
ATOM 3332 O O . LEU B 1 161 ? 4.523 -13.594 -4.309 1 98.94 161 LEU B O 1
ATOM 3336 N N . ARG B 1 162 ? 4.801 -13.914 -2.121 1 98.94 162 ARG B N 1
ATOM 3337 C CA . ARG B 1 162 ? 6.059 -13.172 -2.094 1 98.94 162 ARG B CA 1
ATOM 3338 C C . ARG B 1 162 ? 7.219 -14.047 -2.559 1 98.94 162 ARG B C 1
ATOM 3340 O O . ARG B 1 162 ? 7.953 -14.602 -1.738 1 98.94 162 ARG B O 1
ATOM 3347 N N . ILE B 1 163 ? 7.359 -14.078 -3.844 1 98.88 163 ILE B N 1
ATOM 3348 C CA . ILE B 1 163 ? 8.336 -14.953 -4.473 1 98.88 163 ILE B CA 1
ATOM 3349 C C . ILE B 1 163 ? 9.734 -14.375 -4.305 1 98.88 163 ILE B C 1
ATOM 3351 O O . ILE B 1 163 ? 9.969 -13.195 -4.598 1 98.88 163 ILE B O 1
ATOM 3355 N N . LEU B 1 164 ? 10.633 -15.18 -3.844 1 98.25 164 LEU B N 1
ATOM 3356 C CA . LEU B 1 164 ? 12.016 -14.734 -3.715 1 98.25 164 LEU B CA 1
ATOM 3357 C C . LEU B 1 164 ? 12.766 -14.914 -5.031 1 98.25 164 LEU B C 1
ATOM 3359 O O . LEU B 1 164 ? 12.484 -14.227 -6.012 1 98.25 164 LEU B O 1
ATOM 3363 N N . SER B 1 165 ? 13.688 -15.867 -5.199 1 97.12 165 SER B N 1
ATOM 3364 C CA . SER B 1 165 ? 14.469 -16.094 -6.414 1 97.12 165 SER B CA 1
ATOM 3365 C C . SER B 1 165 ? 14.016 -17.344 -7.148 1 97.12 165 SER B C 1
ATOM 3367 O O . SER B 1 165 ? 14.469 -18.453 -6.832 1 97.12 165 SER B O 1
ATOM 3369 N N . CYS B 1 166 ? 13.195 -17.172 -8.148 1 98.38 166 CYS B N 1
ATOM 3370 C CA . CYS B 1 166 ? 12.727 -18.328 -8.898 1 98.38 166 CYS B CA 1
ATOM 3371 C C . CYS B 1 166 ? 13.516 -18.5 -10.188 1 98.38 166 CYS B C 1
ATOM 3373 O O . CYS B 1 166 ? 13.391 -17.703 -11.117 1 98.38 166 CYS B O 1
ATOM 3375 N N . THR B 1 167 ? 14.375 -19.406 -10.25 1 97.5 167 THR B N 1
ATOM 3376 C CA . THR B 1 167 ? 15.281 -19.719 -11.352 1 97.5 167 THR B CA 1
ATOM 3377 C C . THR B 1 167 ? 15.445 -21.219 -11.508 1 97.5 167 THR B C 1
ATOM 3379 O O . THR B 1 167 ? 15.07 -21.984 -10.625 1 97.5 167 THR B O 1
ATOM 3382 N N . PRO B 1 168 ? 15.93 -21.609 -12.656 1 97.31 168 PRO B N 1
ATOM 3383 C CA . PRO B 1 168 ? 16.109 -23.047 -12.852 1 97.31 168 PRO B CA 1
ATOM 3384 C C . PRO B 1 168 ? 17.031 -23.672 -11.812 1 97.31 168 PRO B C 1
ATOM 3386 O O . PRO B 1 168 ? 16.797 -24.797 -11.359 1 97.31 168 PRO B O 1
ATOM 3389 N N . GLU B 1 169 ? 18.109 -23 -11.477 1 97.12 169 GLU B N 1
ATOM 3390 C CA . GLU B 1 169 ? 19.062 -23.375 -10.438 1 97.12 169 GLU B CA 1
ATOM 3391 C C . GLU B 1 169 ? 19.5 -22.156 -9.625 1 97.12 169 GLU B C 1
ATOM 3393 O O . GLU B 1 169 ? 19.438 -21.016 -10.109 1 97.12 169 GLU B O 1
ATOM 3398 N N . PRO B 1 170 ? 19.844 -22.469 -8.344 1 96.88 170 PRO B N 1
ATOM 3399 C CA . PRO B 1 170 ? 20.391 -21.328 -7.594 1 96.88 170 PRO B CA 1
ATOM 3400 C C . PRO B 1 170 ? 21.672 -20.781 -8.211 1 96.88 170 PRO B C 1
ATOM 3402 O O . PRO B 1 170 ? 22.531 -21.547 -8.648 1 96.88 170 PRO B O 1
ATOM 3405 N N . GLN B 1 171 ? 21.797 -19.453 -8.172 1 90.38 171 GLN B N 1
ATOM 3406 C CA . GLN B 1 171 ? 22.828 -18.844 -9.016 1 90.38 171 GLN B CA 1
ATOM 3407 C C . GLN B 1 171 ? 23.906 -18.172 -8.18 1 90.38 171 GLN B C 1
ATOM 3409 O O . GLN B 1 171 ? 24.969 -17.797 -8.703 1 90.38 171 GLN B O 1
ATOM 3414 N N . ASN B 1 172 ? 23.781 -17.984 -6.898 1 91.25 172 ASN B N 1
ATOM 3415 C CA . ASN B 1 172 ? 24.734 -17.281 -6.031 1 91.25 172 ASN B CA 1
ATOM 3416 C C . ASN B 1 172 ? 24.5 -17.641 -4.562 1 91.25 172 ASN B C 1
ATOM 3418 O O . ASN B 1 172 ? 23.625 -18.438 -4.238 1 91.25 172 ASN B O 1
ATOM 3422 N N . VAL B 1 173 ? 25.297 -17.094 -3.725 1 92.44 173 VAL B N 1
ATOM 3423 C CA . VAL B 1 173 ? 25.281 -17.422 -2.305 1 92.44 173 VAL B CA 1
ATOM 3424 C C . VAL B 1 173 ? 23.938 -17 -1.696 1 92.44 173 VAL B C 1
ATOM 3426 O O . VAL B 1 173 ? 23.391 -17.703 -0.842 1 92.44 173 VAL B O 1
ATOM 3429 N N . ARG B 1 174 ? 23.375 -15.961 -2.078 1 93.12 174 ARG B N 1
ATOM 3430 C CA . ARG B 1 174 ? 22.078 -15.531 -1.596 1 93.12 174 ARG B CA 1
ATOM 3431 C C . ARG B 1 174 ?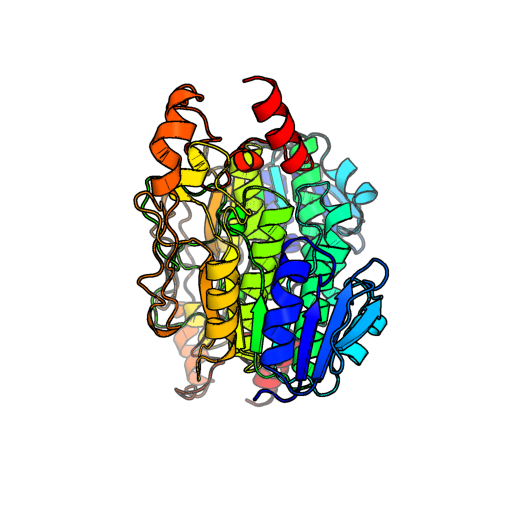 21 -16.547 -1.948 1 93.12 174 ARG B C 1
ATOM 3433 O O . ARG B 1 174 ? 20.109 -16.844 -1.135 1 93.12 174 ARG B O 1
ATOM 3440 N N . ALA B 1 175 ? 21.125 -17.094 -3.059 1 95.19 175 ALA B N 1
ATOM 3441 C CA . ALA B 1 175 ? 20.125 -18.047 -3.574 1 95.19 175 ALA B CA 1
ATOM 3442 C C . ALA B 1 175 ? 20.141 -19.344 -2.777 1 95.19 175 ALA B C 1
ATOM 3444 O O . ALA B 1 175 ? 19.188 -20.125 -2.848 1 95.19 175 ALA B O 1
ATOM 3445 N N . LEU B 1 176 ? 21.188 -19.594 -1.993 1 96.69 176 LEU B N 1
ATOM 3446 C CA . LEU B 1 176 ? 21.188 -20.781 -1.138 1 96.69 176 LEU B CA 1
ATOM 3447 C C . LEU B 1 176 ? 20.047 -20.734 -0.13 1 96.69 176 LEU B C 1
ATOM 3449 O O . LEU B 1 176 ? 19.578 -21.766 0.332 1 96.69 176 LEU B O 1
ATOM 3453 N N . GLY B 1 177 ? 19.609 -19.562 0.163 1 97.56 177 GLY B N 1
ATOM 3454 C CA . GLY B 1 177 ? 18.484 -19.375 1.056 1 97.56 177 GLY B CA 1
ATOM 3455 C C . GLY B 1 177 ? 17.203 -19.016 0.329 1 97.56 177 GLY B C 1
ATOM 3456 O O . GLY B 1 177 ? 16.109 -19.406 0.747 1 97.56 177 GLY B O 1
ATOM 3457 N N . THR B 1 178 ? 17.281 -18.344 -0.792 1 98.25 178 THR B N 1
ATOM 3458 C CA . THR B 1 178 ? 16.125 -17.672 -1.355 1 98.25 178 THR B CA 1
ATOM 3459 C C . THR B 1 178 ? 15.578 -18.438 -2.559 1 98.25 178 THR B C 1
ATOM 3461 O O . THR B 1 178 ? 14.508 -18.109 -3.08 1 98.25 178 THR B O 1
ATOM 3464 N N . TRP B 1 179 ? 16.156 -19.469 -2.969 1 98.69 179 TRP B N 1
ATOM 3465 C CA . TRP B 1 179 ? 15.844 -20.156 -4.223 1 98.69 179 TRP B CA 1
ATOM 3466 C C . TRP B 1 179 ? 14.453 -20.766 -4.176 1 98.69 179 TRP B C 1
ATOM 3468 O O . TRP B 1 179 ? 14.039 -21.312 -3.156 1 98.69 179 TRP B O 1
ATOM 3478 N N . LEU B 1 180 ? 13.727 -20.594 -5.238 1 98.88 180 LEU B N 1
ATOM 3479 C CA . LEU B 1 180 ? 12.484 -21.281 -5.555 1 98.88 180 LEU B CA 1
ATOM 3480 C C . LEU B 1 180 ? 12.602 -22.031 -6.879 1 98.88 180 LEU B C 1
ATOM 3482 O O . LEU B 1 180 ? 12.75 -21.406 -7.934 1 98.88 180 LEU B O 1
ATOM 3486 N N . SER B 1 181 ? 12.547 -23.344 -6.773 1 98.88 181 SER B N 1
ATOM 3487 C CA . SER B 1 181 ? 12.609 -24.125 -8.008 1 98.88 181 SER B CA 1
ATOM 3488 C C . SER B 1 181 ? 11.312 -24 -8.797 1 98.88 181 SER B C 1
ATOM 3490 O O . SER B 1 181 ? 10.258 -23.703 -8.234 1 98.88 181 SER B O 1
ATOM 3492 N N . TYR B 1 182 ? 11.375 -24.266 -10.102 1 98.69 182 TYR B N 1
ATOM 3493 C CA . TYR B 1 182 ? 10.172 -24.234 -10.922 1 98.69 182 TYR B CA 1
ATOM 3494 C C . TYR B 1 182 ? 9.164 -25.266 -10.445 1 98.69 182 TYR B C 1
ATOM 3496 O O . TYR B 1 182 ? 7.957 -25 -10.414 1 98.69 182 TYR B O 1
ATOM 3504 N N . ARG B 1 183 ? 9.664 -26.438 -10.062 1 98.5 183 ARG B N 1
ATOM 3505 C CA . ARG B 1 183 ? 8.773 -27.469 -9.555 1 98.5 183 ARG B CA 1
ATOM 3506 C C . ARG B 1 183 ? 8.023 -26.984 -8.32 1 98.5 183 ARG B C 1
ATOM 3508 O O . ARG B 1 183 ? 6.805 -27.156 -8.227 1 98.5 183 ARG B O 1
ATOM 3515 N N . ASP B 1 184 ? 8.75 -26.453 -7.375 1 98.88 184 ASP B N 1
ATOM 3516 C CA . ASP B 1 184 ? 8.133 -25.984 -6.141 1 98.88 184 ASP B CA 1
ATOM 3517 C C . ASP B 1 184 ? 7.219 -24.781 -6.406 1 98.88 184 ASP B C 1
ATOM 3519 O O . ASP B 1 184 ? 6.191 -24.625 -5.746 1 98.88 184 ASP B O 1
ATOM 3523 N N . MET B 1 185 ? 7.586 -23.922 -7.34 1 98.88 185 MET B N 1
ATOM 3524 C CA . MET B 1 185 ? 6.727 -22.797 -7.73 1 98.88 185 MET B CA 1
ATOM 3525 C C . MET B 1 185 ? 5.391 -23.297 -8.266 1 98.88 185 MET B C 1
ATOM 3527 O O . MET B 1 185 ? 4.336 -22.812 -7.875 1 98.88 185 MET B O 1
ATOM 3531 N N . VAL B 1 186 ? 5.449 -24.281 -9.102 1 98.88 186 VAL B N 1
ATOM 3532 C CA . VAL B 1 186 ? 4.234 -24.859 -9.664 1 98.88 186 VAL B CA 1
ATOM 3533 C C . VAL B 1 186 ? 3.381 -25.469 -8.555 1 98.88 186 VAL B C 1
ATOM 3535 O O . VAL B 1 186 ? 2.17 -25.25 -8.5 1 98.88 186 VAL B O 1
ATOM 3538 N N . GLN B 1 187 ? 4.008 -26.203 -7.637 1 98.88 187 GLN B N 1
ATOM 3539 C CA . GLN B 1 187 ? 3.268 -26.781 -6.523 1 98.88 187 GLN B CA 1
ATOM 3540 C C . GLN B 1 187 ? 2.59 -25.703 -5.688 1 98.88 187 GLN B C 1
ATOM 3542 O O . GLN B 1 187 ? 1.437 -25.844 -5.281 1 98.88 187 GLN B O 1
ATOM 3547 N N . LEU B 1 188 ? 3.367 -24.641 -5.391 1 98.94 188 LEU B N 1
ATOM 3548 C CA . LEU B 1 188 ? 2.842 -23.562 -4.57 1 98.94 188 LEU B CA 1
ATOM 3549 C C . LEU B 1 188 ? 1.607 -22.938 -5.219 1 98.94 188 LEU B C 1
ATOM 3551 O O . LEU B 1 188 ? 0.608 -22.688 -4.539 1 98.94 188 LEU B O 1
ATOM 3555 N N . VAL B 1 189 ? 1.626 -22.672 -6.504 1 98.94 189 VAL B N 1
ATOM 3556 C CA . VAL B 1 189 ? 0.495 -22.094 -7.223 1 98.94 189 VAL B CA 1
ATOM 3557 C C . VAL B 1 189 ? -0.677 -23.078 -7.215 1 98.94 189 VAL B C 1
ATOM 3559 O O . VAL B 1 189 ? -1.815 -22.688 -6.945 1 98.94 189 VAL B O 1
ATOM 3562 N N . GLU B 1 190 ? -0.395 -24.344 -7.469 1 98.88 190 GLU B N 1
ATOM 3563 C CA . GLU B 1 190 ? -1.445 -25.359 -7.461 1 98.88 190 GLU B CA 1
ATOM 3564 C C . GLU B 1 190 ? -2.131 -25.438 -6.102 1 98.88 190 GLU B C 1
ATOM 3566 O O . GLU B 1 190 ? -3.359 -25.5 -6.02 1 98.88 190 GLU B O 1
ATOM 3571 N N . ARG B 1 191 ? -1.333 -25.469 -5.055 1 98.81 191 ARG B N 1
ATOM 3572 C CA . ARG B 1 191 ? -1.893 -25.531 -3.707 1 98.81 191 ARG B CA 1
ATOM 3573 C C . ARG B 1 191 ? -2.713 -24.281 -3.4 1 98.81 191 ARG B C 1
ATOM 3575 O O . ARG B 1 191 ? -3.754 -24.359 -2.744 1 98.81 191 ARG B O 1
ATOM 3582 N N . SER B 1 192 ? -2.238 -23.141 -3.875 1 98.88 192 SER B N 1
ATOM 3583 C CA . SER B 1 192 ? -2.961 -21.891 -3.676 1 98.88 192 SER B CA 1
ATOM 3584 C C . SER B 1 192 ? -4.305 -21.906 -4.395 1 98.88 192 SER B C 1
ATOM 3586 O O . SER B 1 192 ? -5.273 -21.297 -3.932 1 98.88 192 SER B O 1
ATOM 3588 N N . LEU B 1 193 ? -4.375 -22.594 -5.492 1 98.81 193 LEU B N 1
ATOM 3589 C CA . LEU B 1 193 ? -5.602 -22.672 -6.273 1 98.81 193 LEU B CA 1
ATOM 3590 C C . LEU B 1 193 ? -6.57 -23.672 -5.66 1 98.81 193 LEU B C 1
ATOM 3592 O O . LEU B 1 193 ? -7.785 -23.453 -5.66 1 98.81 193 LEU B O 1
ATOM 3596 N N . LEU B 1 194 ? -6.047 -24.719 -5.051 1 98.31 194 LEU B N 1
ATOM 3597 C CA . LEU B 1 194 ? -6.879 -25.891 -4.777 1 98.31 194 LEU B CA 1
ATOM 3598 C C . LEU B 1 194 ? -7.289 -25.938 -3.309 1 98.31 194 LEU B C 1
ATOM 3600 O O . LEU B 1 194 ? -8.195 -26.688 -2.932 1 98.31 194 LEU B O 1
ATOM 3604 N N . THR B 1 195 ? -6.559 -25.203 -2.453 1 98.19 195 THR B N 1
ATOM 3605 C CA . THR B 1 195 ? -6.996 -25.125 -1.062 1 98.19 195 THR B CA 1
ATOM 3606 C C . THR B 1 195 ? -8.43 -24.609 -0.973 1 98.19 195 THR B C 1
ATOM 3608 O O . THR B 1 195 ? -8.797 -23.656 -1.663 1 98.19 195 THR B O 1
ATOM 3611 N N . ALA B 1 196 ? -9.289 -25.172 -0.172 1 96.94 196 ALA B N 1
ATOM 3612 C CA . ALA B 1 196 ? -10.734 -24.953 -0.163 1 96.94 196 ALA B CA 1
ATOM 3613 C C . ALA B 1 196 ? -11.055 -23.5 0.183 1 96.94 196 ALA B C 1
ATOM 3615 O O . ALA B 1 196 ? -11.828 -22.844 -0.518 1 96.94 196 ALA B O 1
ATOM 3616 N N . VAL B 1 197 ? -10.523 -23 1.279 1 96.81 197 VAL B N 1
ATOM 3617 C CA . VAL B 1 197 ? -10.734 -21.625 1.72 1 96.81 197 VAL B CA 1
ATOM 3618 C C . VAL B 1 197 ? -9.406 -21 2.125 1 96.81 197 VAL B C 1
ATOM 3620 O O . VAL B 1 197 ? -8.641 -21.594 2.893 1 96.81 197 VAL B O 1
ATOM 3623 N N . VAL B 1 198 ? -9.133 -19.812 1.567 1 98.38 198 VAL B N 1
ATOM 3624 C CA . VAL B 1 198 ? -7.824 -19.234 1.862 1 98.38 198 VAL B CA 1
ATOM 3625 C C . VAL B 1 198 ? -7.996 -17.828 2.418 1 98.38 198 VAL B C 1
ATOM 3627 O O . VAL B 1 198 ? -7.074 -17.266 3.018 1 98.38 198 VAL B O 1
ATOM 3630 N N . GLY B 1 199 ? -9.297 -17.156 2.264 1 98.44 199 GLY B N 1
ATOM 3631 C CA . GLY B 1 199 ? -9.422 -15.742 2.613 1 98.44 199 GLY B CA 1
ATOM 3632 C C . GLY B 1 199 ? -8.383 -14.867 1.937 1 98.44 199 GLY B C 1
ATOM 3633 O O . GLY B 1 199 ? -8.219 -14.922 0.716 1 98.44 199 GLY B O 1
ATOM 3634 N N . PHE B 1 200 ? -7.816 -14.016 2.631 1 98.81 200 PHE B N 1
ATOM 3635 C CA . PHE B 1 200 ? -6.621 -13.289 2.217 1 98.81 200 PHE B CA 1
ATOM 3636 C C . PHE B 1 200 ? -5.375 -13.898 2.85 1 98.81 200 PHE B C 1
ATOM 3638 O O . PHE B 1 200 ? -5.234 -13.898 4.074 1 98.81 200 PHE B O 1
ATOM 3645 N N . THR B 1 201 ? -4.445 -14.383 2.049 1 98.88 201 THR B N 1
ATOM 3646 C CA . THR B 1 201 ? -3.264 -15.102 2.521 1 98.88 201 THR B CA 1
ATOM 3647 C C . THR B 1 201 ? -2.004 -14.578 1.831 1 98.88 201 THR B C 1
ATOM 3649 O O . THR B 1 201 ? -2.008 -14.344 0.621 1 98.88 201 THR B O 1
ATOM 3652 N N . VAL B 1 202 ? -0.988 -14.328 2.58 1 98.81 202 VAL B N 1
ATOM 3653 C CA . VAL B 1 202 ? 0.355 -14.078 2.068 1 98.81 202 VAL B CA 1
ATOM 3654 C C . VAL B 1 202 ? 1.241 -15.297 2.322 1 98.81 202 VAL B C 1
ATOM 3656 O O . VAL B 1 202 ? 1.205 -15.883 3.408 1 98.81 202 VAL B O 1
ATOM 3659 N N . ALA B 1 203 ? 1.992 -15.727 1.369 1 98.94 203 ALA B N 1
ATOM 3660 C CA . ALA B 1 203 ? 2.945 -16.828 1.489 1 98.94 203 ALA B CA 1
ATOM 3661 C C . ALA B 1 203 ? 4.262 -16.484 0.797 1 98.94 203 ALA B C 1
ATOM 3663 O O . ALA B 1 203 ? 4.289 -15.711 -0.16 1 98.94 203 ALA B O 1
ATOM 3664 N N . TYR B 1 204 ? 5.305 -17.078 1.258 1 98.94 204 TYR B N 1
ATOM 3665 C CA . TYR B 1 204 ? 6.602 -16.922 0.612 1 98.94 204 TYR B CA 1
ATOM 3666 C C . TYR B 1 204 ? 6.812 -17.969 -0.465 1 98.94 204 TYR B C 1
ATOM 3668 O O . TYR B 1 204 ? 6.527 -19.156 -0.251 1 98.94 204 TYR B O 1
ATOM 3676 N N . GLY B 1 205 ? 7.18 -17.547 -1.667 1 98.88 205 GLY B N 1
ATOM 3677 C CA . GLY B 1 205 ? 7.672 -18.453 -2.691 1 98.88 205 GLY B CA 1
ATOM 3678 C C . GLY B 1 205 ? 9.141 -18.797 -2.523 1 98.88 205 GLY B C 1
ATOM 3679 O O . GLY B 1 205 ? 10.008 -18.125 -3.07 1 98.88 205 GLY B O 1
ATOM 3680 N N . VAL B 1 206 ? 9.406 -19.844 -1.88 1 98.88 206 VAL B N 1
ATOM 3681 C CA . VAL B 1 206 ? 10.75 -20.297 -1.532 1 98.88 206 VAL B CA 1
ATOM 3682 C C . VAL B 1 206 ? 10.758 -21.812 -1.424 1 98.88 206 VAL B C 1
ATOM 3684 O O . VAL B 1 206 ? 9.797 -22.422 -0.952 1 98.88 206 VAL B O 1
ATOM 3687 N N . SER B 1 207 ? 11.805 -22.453 -1.901 1 98.88 207 SER B N 1
ATOM 3688 C CA . SER B 1 207 ? 11.914 -23.906 -1.797 1 98.88 207 SER B CA 1
ATOM 3689 C C . SER B 1 207 ? 12.32 -24.328 -0.389 1 98.88 207 SER B C 1
ATOM 3691 O O . SER B 1 207 ? 12.375 -23.5 0.522 1 98.88 207 SER B O 1
ATOM 3693 N N . ALA B 1 208 ? 12.5 -25.656 -0.177 1 98.69 208 ALA B N 1
ATOM 3694 C CA . ALA B 1 208 ? 12.844 -26.203 1.132 1 98.69 208 ALA B CA 1
ATOM 3695 C C . ALA B 1 208 ? 14.32 -25.969 1.445 1 98.69 208 ALA B C 1
ATOM 3697 O O . ALA B 1 208 ? 15.031 -26.906 1.835 1 98.69 208 ALA B O 1
ATOM 3698 N N . ASN B 1 209 ? 14.75 -24.766 1.289 1 98.75 209 ASN B N 1
ATOM 3699 C CA . ASN B 1 209 ? 16.156 -24.422 1.485 1 98.75 209 ASN B CA 1
ATOM 3700 C C . ASN B 1 209 ? 16.562 -24.531 2.955 1 98.75 209 ASN B C 1
ATOM 3702 O O . ASN B 1 209 ? 15.883 -23.969 3.824 1 98.75 209 ASN B O 1
ATOM 3706 N N . THR B 1 210 ? 17.672 -25.141 3.227 1 97.88 210 THR B N 1
ATOM 3707 C CA . THR B 1 210 ? 18.219 -25.281 4.574 1 97.88 210 THR B CA 1
ATOM 3708 C C . THR B 1 210 ? 18.453 -23.906 5.203 1 97.88 210 THR B C 1
ATOM 3710 O O . THR B 1 210 ? 18.297 -23.734 6.41 1 97.88 210 THR B O 1
ATOM 3713 N N . ARG B 1 211 ? 18.766 -22.938 4.359 1 96.81 211 ARG B N 1
ATOM 3714 C CA . ARG B 1 211 ? 19.203 -21.625 4.82 1 96.81 211 ARG B CA 1
ATOM 3715 C C . ARG B 1 211 ? 18.125 -20.578 4.559 1 96.81 211 ARG B C 1
ATOM 3717 O O . ARG B 1 211 ? 18.438 -19.391 4.395 1 96.81 211 ARG B O 1
ATOM 3724 N N . ALA B 1 212 ? 16.859 -21.016 4.375 1 98.31 212 ALA B N 1
ATOM 3725 C CA . ALA B 1 212 ? 15.797 -20.062 4.051 1 98.31 212 ALA B CA 1
ATOM 3726 C C . ALA B 1 212 ? 15.688 -18.969 5.121 1 98.31 212 ALA B C 1
ATOM 3728 O O . ALA B 1 212 ? 15.586 -19.281 6.312 1 98.31 212 ALA B O 1
ATOM 3729 N N . PRO B 1 213 ? 15.656 -17.688 4.719 1 98.38 213 PRO B N 1
ATOM 3730 C CA . PRO B 1 213 ? 15.594 -16.594 5.688 1 98.38 213 PRO B CA 1
ATOM 3731 C C . PRO B 1 213 ? 14.172 -16.266 6.125 1 98.38 213 PRO B C 1
ATOM 3733 O O . PRO B 1 213 ? 13.961 -15.398 6.977 1 98.38 213 PRO B O 1
ATOM 3736 N N . VAL B 1 214 ? 13.164 -16.938 5.574 1 98.69 214 VAL B N 1
ATOM 3737 C CA . VAL B 1 214 ? 11.758 -16.672 5.84 1 98.69 214 VAL B CA 1
ATOM 3738 C C . VAL B 1 214 ? 11.039 -17.969 6.188 1 98.69 214 VAL B C 1
ATOM 3740 O O . VAL B 1 214 ? 11.578 -19.062 5.988 1 98.69 214 VAL B O 1
ATOM 3743 N N . SER B 1 215 ? 9.836 -17.797 6.75 1 98.31 215 SER B N 1
ATOM 3744 C CA . SER B 1 215 ? 9.078 -18.969 7.164 1 98.31 215 SER B CA 1
ATOM 3745 C C . SER B 1 215 ? 7.637 -18.906 6.672 1 98.31 215 SER B C 1
ATOM 3747 O O . SER B 1 215 ? 7.027 -17.828 6.668 1 98.31 215 SER B O 1
ATOM 3749 N N . ASN B 1 216 ? 7.082 -20.031 6.242 1 98.5 216 ASN B N 1
ATOM 3750 C CA . ASN B 1 216 ? 5.676 -20.203 5.887 1 98.5 216 ASN B CA 1
ATOM 3751 C C . ASN B 1 216 ? 4.91 -20.969 6.969 1 98.5 216 ASN B C 1
ATOM 3753 O O . ASN B 1 216 ? 3.859 -21.547 6.699 1 98.5 216 ASN B O 1
ATOM 3757 N N . ASP B 1 217 ? 5.375 -20.922 8.141 1 98 217 ASP B N 1
ATOM 3758 C CA . ASP B 1 217 ? 4.766 -21.688 9.227 1 98 217 ASP B CA 1
ATOM 3759 C C . ASP B 1 217 ? 3.316 -21.266 9.453 1 98 217 ASP B C 1
ATOM 3761 O O . ASP B 1 217 ? 2.463 -22.094 9.781 1 98 217 ASP B O 1
ATOM 3765 N N . ARG B 1 218 ? 3.031 -20.062 9.266 1 97.75 218 ARG B N 1
ATOM 3766 C CA . ARG B 1 218 ? 1.702 -19.531 9.547 1 97.75 218 ARG B CA 1
ATOM 3767 C C . ARG B 1 218 ? 0.711 -19.922 8.461 1 97.75 218 ARG B C 1
ATOM 3769 O O . ARG B 1 218 ? -0.501 -19.797 8.641 1 97.75 218 ARG B O 1
ATOM 3776 N N . VAL B 1 219 ? 1.206 -20.453 7.359 1 98.44 219 VAL B N 1
ATOM 3777 C CA . VAL B 1 219 ? 0.294 -20.719 6.254 1 98.44 219 VAL B CA 1
ATOM 3778 C C . VAL B 1 219 ? 0.436 -22.172 5.809 1 98.44 219 VAL B C 1
ATOM 3780 O O . VAL B 1 219 ? 0.234 -22.484 4.637 1 98.44 219 VAL B O 1
ATOM 3783 N N . ARG B 1 220 ? 0.724 -23 6.723 1 97.94 220 ARG B N 1
ATOM 3784 C CA . ARG B 1 220 ? 0.869 -24.438 6.457 1 97.94 220 ARG B CA 1
ATOM 3785 C C . ARG B 1 220 ? -0.42 -25.016 5.891 1 97.94 220 ARG B C 1
ATOM 3787 O O . ARG B 1 220 ? -0.394 -26.047 5.199 1 97.94 220 ARG B O 1
ATOM 3794 N N . PHE B 1 221 ? -1.523 -24.406 6.141 1 98.38 221 PHE B N 1
ATOM 3795 C CA . PHE B 1 221 ? -2.824 -24.906 5.723 1 98.38 221 PHE B CA 1
ATOM 3796 C C . PHE B 1 221 ? -2.934 -24.938 4.203 1 98.38 221 PHE B C 1
ATOM 3798 O O . PHE B 1 221 ? -3.783 -25.625 3.646 1 98.38 221 PHE B O 1
ATOM 3805 N N . LEU B 1 222 ? -2.098 -24.219 3.479 1 98.56 222 LEU B N 1
ATOM 3806 C CA . LEU B 1 222 ? -2.113 -24.219 2.021 1 98.56 222 LEU B CA 1
ATOM 3807 C C . LEU B 1 222 ? -1.687 -25.578 1.471 1 98.56 222 LEU B C 1
ATOM 3809 O O . LEU B 1 222 ? -1.909 -25.875 0.295 1 98.56 222 LEU B O 1
ATOM 3813 N N . GLY B 1 223 ? -0.965 -26.359 2.307 1 98.56 223 GLY B N 1
ATOM 3814 C CA . GLY B 1 223 ? -0.495 -27.672 1.871 1 98.56 223 GLY B CA 1
ATOM 3815 C C . GLY B 1 223 ? 0.732 -27.594 0.983 1 98.56 223 GLY B C 1
ATOM 3816 O O . GLY B 1 223 ? 1.035 -28.547 0.254 1 98.56 223 GLY B O 1
ATOM 3817 N N . TYR B 1 224 ? 1.382 -26.484 0.969 1 98.69 224 TYR B N 1
ATOM 3818 C CA . TYR B 1 224 ? 2.641 -26.328 0.249 1 98.69 224 TYR B CA 1
ATOM 3819 C C . TYR B 1 224 ? 3.766 -27.094 0.951 1 98.69 224 TYR B C 1
ATOM 3821 O O . TYR B 1 224 ? 4.043 -26.844 2.127 1 98.69 224 TYR B O 1
ATOM 3829 N N . ARG B 1 225 ? 4.332 -28.047 0.251 1 98.44 225 ARG B N 1
ATOM 3830 C CA . ARG B 1 225 ? 5.414 -28.875 0.756 1 98.44 225 ARG B CA 1
ATOM 3831 C C . ARG B 1 225 ? 6.578 -28.922 -0.226 1 98.44 225 ARG B C 1
ATOM 3833 O O . ARG B 1 225 ? 6.758 -29.906 -0.947 1 98.44 225 ARG B O 1
ATOM 3840 N N . PRO B 1 226 ? 7.344 -27.797 -0.195 1 98.62 226 PRO B N 1
ATOM 3841 C CA . PRO B 1 226 ? 8.445 -27.75 -1.159 1 98.62 226 PRO B CA 1
ATOM 3842 C C . PRO B 1 226 ? 9.406 -28.938 -1.003 1 98.62 226 PRO B C 1
ATOM 3844 O O . PRO B 1 226 ? 9.578 -29.453 0.103 1 98.62 226 PRO B O 1
ATOM 3847 N N . GLN B 1 227 ? 10.008 -29.312 -2.158 1 98.25 227 GLN B N 1
ATOM 3848 C CA . GLN B 1 227 ? 10.797 -30.531 -2.168 1 98.25 227 GLN B CA 1
ATOM 3849 C C . GLN B 1 227 ? 12.266 -30.234 -2.482 1 98.25 227 GLN B C 1
ATOM 3851 O O . GLN B 1 227 ? 13.148 -31.016 -2.117 1 98.25 227 GLN B O 1
ATOM 3856 N N . ASP B 1 228 ? 12.523 -29.188 -3.162 1 98.75 228 ASP B N 1
ATOM 3857 C CA . ASP B 1 228 ? 13.883 -28.891 -3.621 1 98.75 228 ASP B CA 1
ATOM 3858 C C . ASP B 1 228 ? 14.641 -28.062 -2.592 1 98.75 228 ASP B C 1
ATOM 3860 O O . ASP B 1 228 ? 14.039 -27.344 -1.793 1 98.75 228 ASP B O 1
ATOM 3864 N N . ASN B 1 229 ? 15.961 -28.25 -2.578 1 98.81 229 ASN B N 1
ATOM 3865 C CA . ASN B 1 229 ? 16.844 -27.562 -1.633 1 98.81 229 ASN B CA 1
ATOM 3866 C C . ASN B 1 229 ? 18.125 -27.078 -2.314 1 98.81 229 ASN B C 1
ATOM 3868 O O . ASN B 1 229 ? 18.875 -27.859 -2.889 1 98.81 229 ASN B O 1
ATOM 3872 N N . ALA B 1 230 ? 18.391 -25.812 -2.203 1 98.69 230 ALA B N 1
ATOM 3873 C CA . ALA B 1 230 ? 19.547 -25.188 -2.834 1 98.69 230 ALA B CA 1
ATOM 3874 C C . ALA B 1 230 ? 20.844 -25.734 -2.252 1 98.69 230 ALA B C 1
ATOM 3876 O O . ALA B 1 230 ? 21.922 -25.547 -2.832 1 98.69 230 ALA B O 1
ATOM 3877 N N . GLU B 1 231 ? 20.797 -26.438 -1.113 1 98.19 231 GLU B N 1
ATOM 3878 C CA . GLU B 1 231 ? 21.984 -26.984 -0.471 1 98.19 231 GLU B CA 1
ATOM 3879 C C . GLU B 1 231 ? 22.734 -27.938 -1.405 1 98.19 231 GLU B C 1
ATOM 3881 O O . GLU B 1 231 ? 23.953 -28.109 -1.282 1 98.19 231 GLU B O 1
ATOM 3886 N N . ASP B 1 232 ? 22 -28.484 -2.352 1 97.81 232 ASP B N 1
ATOM 3887 C CA . ASP B 1 232 ? 22.594 -29.391 -3.328 1 97.81 232 ASP B CA 1
ATOM 3888 C C . ASP B 1 232 ? 23.656 -28.672 -4.164 1 97.81 232 ASP B C 1
ATOM 3890 O O . ASP B 1 232 ? 24.516 -29.328 -4.762 1 97.81 232 ASP B O 1
ATOM 3894 N N . TRP B 1 233 ? 23.594 -27.359 -4.219 1 97.44 233 TRP B N 1
ATOM 3895 C CA . TRP B 1 233 ? 24.531 -26.578 -5.012 1 97.44 233 TRP B CA 1
ATOM 3896 C C . TRP B 1 233 ? 25.5 -25.812 -4.113 1 97.44 233 TRP B C 1
ATOM 3898 O O . TRP B 1 233 ? 26.344 -25.047 -4.598 1 97.44 233 TRP B O 1
ATOM 3908 N N . ALA B 1 234 ? 25.5 -25.984 -2.824 1 96.88 234 ALA B N 1
ATOM 3909 C CA . ALA B 1 234 ? 26.188 -25.125 -1.864 1 96.88 234 ALA B CA 1
ATOM 3910 C C . ALA B 1 234 ? 27.703 -25.188 -2.076 1 96.88 234 ALA B C 1
ATOM 3912 O O . ALA B 1 234 ? 28.375 -24.156 -2.086 1 96.88 234 ALA B O 1
ATOM 3913 N N . GLU B 1 235 ? 28.234 -26.359 -2.219 1 96.56 235 GLU B N 1
ATOM 3914 C CA . GLU B 1 235 ? 29.672 -26.516 -2.381 1 96.56 235 GLU B CA 1
ATOM 3915 C C . GLU B 1 235 ? 30.172 -25.812 -3.635 1 96.56 235 GLU B C 1
ATOM 3917 O O . GLU B 1 235 ? 31.141 -25.047 -3.584 1 96.56 235 GLU B O 1
ATOM 3922 N N . ALA B 1 236 ? 29.453 -26.078 -4.727 1 95.69 236 ALA B N 1
ATOM 3923 C CA . ALA B 1 236 ? 29.859 -25.484 -5.996 1 95.69 236 ALA B CA 1
ATOM 3924 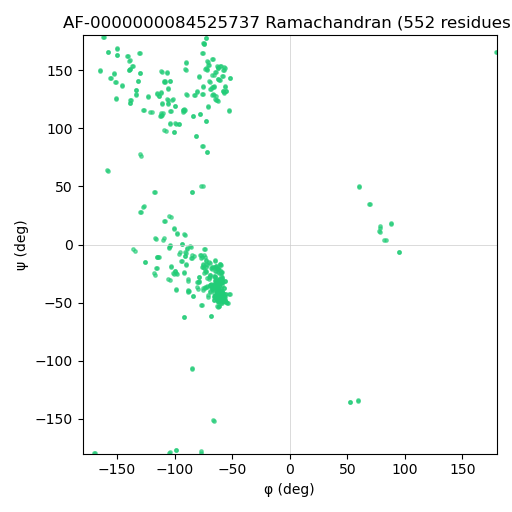C C . ALA B 1 236 ? 29.766 -23.953 -5.938 1 95.69 236 ALA B C 1
ATOM 3926 O O . ALA B 1 236 ? 30.656 -23.25 -6.441 1 95.69 236 ALA B O 1
ATOM 3927 N N . ILE B 1 237 ? 28.766 -23.391 -5.336 1 94.56 237 ILE B N 1
ATOM 3928 C CA . ILE B 1 237 ? 28.516 -21.953 -5.273 1 94.56 237 ILE B CA 1
ATOM 3929 C C . ILE B 1 237 ? 29.547 -21.297 -4.355 1 94.56 237 ILE B C 1
ATOM 3931 O O . ILE B 1 237 ? 30.141 -20.281 -4.715 1 94.56 237 ILE B O 1
ATOM 3935 N N . THR B 1 238 ? 29.812 -21.891 -3.168 1 93.31 238 THR B N 1
ATOM 3936 C CA . THR B 1 238 ? 30.703 -21.266 -2.186 1 93.31 238 THR B CA 1
ATOM 3937 C C . THR B 1 238 ? 32.156 -21.375 -2.627 1 93.31 238 THR B C 1
ATOM 3939 O O . THR B 1 238 ? 33 -20.562 -2.219 1 93.31 238 THR B O 1
ATOM 3942 N N . ALA B 1 239 ? 32.469 -22.281 -3.434 1 92.88 239 ALA B N 1
ATOM 3943 C CA . ALA B 1 239 ? 33.844 -22.438 -3.967 1 92.88 239 ALA B CA 1
ATOM 3944 C C . ALA B 1 239 ? 34.156 -21.297 -4.93 1 92.88 239 ALA B C 1
ATOM 3946 O O . ALA B 1 239 ? 35.344 -20.922 -5.062 1 92.88 239 ALA B O 1
ATOM 3947 N N . LYS B 1 240 ? 33.188 -20.781 -5.539 1 88.12 240 LYS B N 1
ATOM 3948 C CA . LYS B 1 240 ? 33.406 -19.797 -6.602 1 88.12 240 LYS B CA 1
ATOM 3949 C C . LYS B 1 240 ? 33.25 -18.375 -6.082 1 88.12 240 LYS B C 1
ATOM 3951 O O . LYS B 1 240 ? 33.781 -17.438 -6.656 1 88.12 240 LYS B O 1
ATOM 3956 N N . GLU B 1 241 ? 32.469 -18.25 -5.008 1 84.31 241 GLU B N 1
ATOM 3957 C CA . GLU B 1 241 ? 32.094 -16.906 -4.582 1 84.31 241 GLU B CA 1
ATOM 3958 C C . GLU B 1 241 ? 32.781 -16.531 -3.285 1 84.31 241 GLU B C 1
ATOM 3960 O O . GLU B 1 241 ? 32.969 -17.359 -2.393 1 84.31 241 GLU B O 1
ATOM 3965 N N . ARG B 1 242 ? 33.188 -15.281 -3.252 1 78.88 242 ARG B N 1
ATOM 3966 C CA . ARG B 1 242 ? 33.781 -14.719 -2.033 1 78.88 242 ARG B CA 1
ATOM 3967 C C . ARG B 1 242 ? 32.688 -14.484 -0.979 1 78.88 242 ARG B C 1
ATOM 3969 O O . ARG B 1 242 ? 31.547 -14.242 -1.312 1 78.88 242 ARG B O 1
ATOM 3976 N N . THR B 1 243 ? 33.094 -14.57 0.153 1 82.06 243 THR B N 1
ATOM 3977 C CA . THR B 1 243 ? 32.188 -14.258 1.264 1 82.06 243 THR B CA 1
ATOM 3978 C C . THR B 1 243 ? 31.766 -12.797 1.214 1 82.06 243 THR B C 1
ATOM 3980 O O . THR B 1 243 ? 32.594 -11.898 1.144 1 82.06 243 THR B O 1
ATOM 3983 N N . PRO B 1 244 ? 30.438 -12.672 1.183 1 85.19 244 PRO B N 1
ATOM 3984 C CA . PRO B 1 244 ? 29.984 -11.281 1.153 1 85.19 24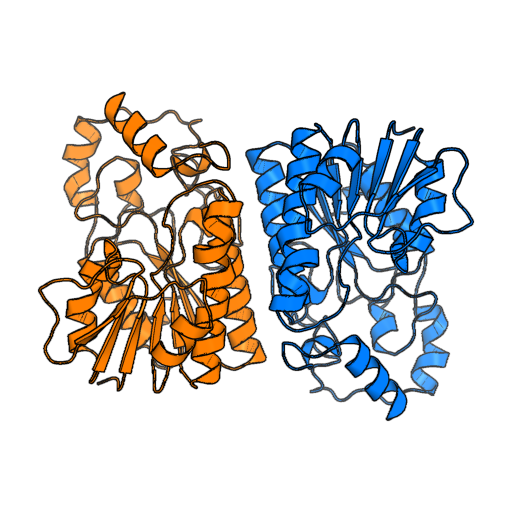4 PRO B CA 1
ATOM 3985 C C . PRO B 1 244 ? 30.391 -10.5 2.398 1 85.19 244 PRO B C 1
ATOM 3987 O O . PRO B 1 244 ? 30.578 -11.086 3.469 1 85.19 244 PRO B O 1
ATOM 3990 N N . ARG B 1 245 ? 30.562 -9.094 2.195 1 88.12 245 ARG B N 1
ATOM 3991 C CA . ARG B 1 245 ? 30.781 -8.227 3.348 1 88.12 245 ARG B CA 1
ATOM 3992 C C . ARG B 1 245 ? 29.562 -8.18 4.25 1 88.12 245 ARG B C 1
ATOM 3994 O O . ARG B 1 245 ? 28.422 -8.148 3.762 1 88.12 245 ARG B O 1
ATOM 4001 N N . ALA B 1 246 ? 29.859 -8.062 5.508 1 88.88 246 ALA B N 1
ATOM 4002 C CA . ALA B 1 246 ? 28.781 -8.109 6.5 1 88.88 246 ALA B CA 1
ATOM 4003 C C . ALA B 1 246 ? 27.906 -6.867 6.406 1 88.88 246 ALA B C 1
ATOM 4005 O O . ALA B 1 246 ? 26.75 -6.887 6.844 1 88.88 246 ALA B O 1
ATOM 4006 N N . ASP B 1 247 ? 28.438 -5.801 5.934 1 89 247 ASP B N 1
ATOM 4007 C CA . ASP B 1 247 ? 27.688 -4.559 5.902 1 89 247 ASP B CA 1
ATOM 4008 C C . ASP B 1 247 ? 27.078 -4.32 4.52 1 89 247 ASP B C 1
ATOM 4010 O O . ASP B 1 247 ? 26.531 -3.246 4.254 1 89 247 ASP B O 1
ATOM 4014 N N . ASP B 1 248 ? 27.156 -5.344 3.609 1 90.81 248 ASP B N 1
ATOM 4015 C CA . ASP B 1 248 ? 26.594 -5.223 2.268 1 90.81 248 ASP B CA 1
ATOM 4016 C C . ASP B 1 248 ? 25.078 -5.41 2.289 1 90.81 248 ASP B C 1
ATOM 4018 O O . ASP B 1 248 ? 24.578 -6.523 2.494 1 90.81 248 ASP B O 1
ATOM 4022 N N . MET B 1 249 ? 24.344 -4.316 1.993 1 90.56 249 MET B N 1
ATOM 4023 C CA . MET B 1 249 ? 22.891 -4.332 2.008 1 90.56 249 MET B CA 1
ATOM 4024 C C . MET B 1 249 ? 22.344 -5.367 1.029 1 90.56 249 MET B C 1
ATOM 4026 O O . MET B 1 249 ? 21.25 -5.906 1.232 1 90.56 249 MET B O 1
ATOM 4030 N N . GLY B 1 250 ? 23.078 -5.621 -0.014 1 91.31 250 GLY B N 1
ATOM 4031 C CA . GLY B 1 250 ? 22.672 -6.637 -0.973 1 91.31 250 GLY B CA 1
ATOM 4032 C C . GLY B 1 250 ? 22.562 -8.016 -0.363 1 91.31 250 GLY B C 1
ATOM 4033 O O . GLY B 1 250 ? 21.891 -8.891 -0.918 1 91.31 250 GLY B O 1
ATOM 4034 N N . TYR B 1 251 ? 23.188 -8.219 0.829 1 91.69 251 TYR B N 1
ATOM 4035 C CA . TYR B 1 251 ? 23.141 -9.523 1.479 1 91.69 251 TYR B CA 1
ATOM 4036 C C . TYR B 1 251 ? 22.391 -9.453 2.803 1 91.69 251 TYR B C 1
ATOM 4038 O O . TYR B 1 251 ? 21.891 -10.469 3.297 1 91.69 251 TYR B O 1
ATOM 4046 N N . THR B 1 252 ? 22.281 -8.25 3.354 1 95.56 252 THR B N 1
ATOM 4047 C CA . THR B 1 252 ? 21.672 -8.133 4.676 1 95.56 252 THR B CA 1
ATOM 4048 C C . THR B 1 252 ? 20.172 -7.836 4.566 1 95.56 252 THR B C 1
ATOM 4050 O O . THR B 1 252 ? 19.438 -7.945 5.547 1 95.56 252 THR B O 1
ATOM 4053 N N . ARG B 1 253 ? 19.703 -7.449 3.402 1 97.62 253 ARG B N 1
ATOM 4054 C CA . ARG B 1 253 ? 18.281 -7.199 3.158 1 97.62 253 ARG B CA 1
ATOM 4055 C C . ARG B 1 253 ? 17.703 -8.25 2.213 1 97.62 253 ARG B C 1
ATOM 4057 O O . ARG B 1 253 ? 18.375 -8.711 1.295 1 97.62 253 ARG B O 1
ATOM 4064 N N . LEU B 1 254 ? 16.469 -8.547 2.363 1 98.06 254 LEU B N 1
ATOM 4065 C CA . LEU B 1 254 ? 15.797 -9.625 1.632 1 98.06 254 LEU B CA 1
ATOM 4066 C C . LEU B 1 254 ? 15.734 -9.305 0.142 1 98.06 254 LEU B C 1
ATOM 4068 O O . LEU B 1 254 ? 15.742 -10.219 -0.691 1 98.06 254 LEU B O 1
ATOM 4072 N N . GLY B 1 255 ? 15.734 -8.031 -0.212 1 97.38 255 GLY B N 1
ATOM 4073 C CA . GLY B 1 255 ? 15.617 -7.629 -1.605 1 97.38 255 GLY B CA 1
ATOM 4074 C C . GLY B 1 255 ? 16.922 -7.785 -2.379 1 97.38 255 GLY B C 1
ATOM 4075 O O . GLY B 1 255 ? 16.938 -7.641 -3.602 1 97.38 255 GLY B O 1
ATOM 4076 N N . GLY B 1 256 ? 18 -8.078 -1.69 1 95.12 256 GLY B N 1
ATOM 4077 C CA . GLY B 1 256 ? 19.281 -8.25 -2.365 1 95.12 256 GLY B CA 1
ATOM 4078 C C . GLY B 1 256 ? 19.719 -7.012 -3.127 1 95.12 256 GLY B C 1
ATOM 4079 O O . GLY B 1 256 ? 19.703 -5.902 -2.586 1 95.12 256 GLY B O 1
ATOM 4080 N N . PRO B 1 257 ? 20.172 -7.215 -4.367 1 93.38 257 PRO B N 1
ATOM 4081 C CA . PRO B 1 257 ? 20.641 -6.082 -5.164 1 93.38 257 PRO B CA 1
ATOM 4082 C C . PRO B 1 257 ? 19.594 -4.988 -5.324 1 93.38 257 PRO B C 1
ATOM 4084 O O . PRO B 1 257 ? 19.938 -3.809 -5.434 1 93.38 257 PRO B O 1
ATOM 4087 N N . PHE B 1 258 ? 18.328 -5.359 -5.355 1 96.38 258 PHE B N 1
ATOM 4088 C CA . PHE B 1 258 ? 17.266 -4.379 -5.508 1 96.38 258 PHE B CA 1
ATOM 4089 C C . PHE B 1 258 ? 17.219 -3.436 -4.309 1 96.38 258 PHE B C 1
ATOM 4091 O O . PHE B 1 258 ? 16.844 -2.266 -4.445 1 96.38 258 PHE B O 1
ATOM 4098 N N . ALA B 1 259 ? 17.594 -3.914 -3.137 1 96.19 259 ALA B N 1
ATOM 4099 C CA . ALA B 1 259 ? 17.609 -3.086 -1.935 1 96.19 259 ALA B CA 1
ATOM 4100 C C . ALA B 1 259 ? 18.641 -1.963 -2.061 1 96.19 259 ALA B C 1
ATOM 4102 O O . ALA B 1 259 ? 18.469 -0.892 -1.471 1 96.19 259 ALA B O 1
ATOM 4103 N N . LYS B 1 260 ? 19.609 -2.189 -2.928 1 93.06 260 LYS B N 1
ATOM 4104 C CA . LYS B 1 260 ? 20.75 -1.269 -3.016 1 93.06 260 LYS B CA 1
ATOM 4105 C C . LYS B 1 260 ? 20.594 -0.318 -4.199 1 93.06 260 LYS B C 1
ATOM 4107 O O . LYS B 1 260 ? 21.125 0.795 -4.18 1 93.06 260 LYS B O 1
ATOM 4112 N N . VAL B 1 261 ? 19.859 -0.742 -5.184 1 95.06 261 VAL B N 1
ATOM 4113 C CA . VAL B 1 261 ? 19.781 0.051 -6.406 1 95.06 261 VAL B CA 1
ATOM 4114 C C . VAL B 1 261 ? 19 1.333 -6.141 1 95.06 261 VAL B C 1
ATOM 4116 O O . VAL B 1 261 ? 18.016 1.326 -5.379 1 95.06 261 VAL B O 1
ATOM 4119 N N . PRO B 1 262 ? 19.453 2.453 -6.742 1 96.25 262 PRO B N 1
ATOM 4120 C CA . PRO B 1 262 ? 18.641 3.666 -6.617 1 96.25 262 PRO B CA 1
ATOM 4121 C C . PRO B 1 262 ? 17.219 3.488 -7.164 1 96.25 262 PRO B C 1
ATOM 4123 O O . PRO B 1 262 ? 17.031 2.785 -8.156 1 96.25 262 PRO B O 1
ATOM 4126 N N . LEU B 1 263 ? 16.281 4.152 -6.496 1 97.94 263 LEU B N 1
ATOM 4127 C CA . LEU B 1 263 ? 14.906 4.105 -6.988 1 97.94 263 LEU B CA 1
ATOM 4128 C C . LEU B 1 263 ? 14.828 4.551 -8.445 1 97.94 263 LEU B C 1
ATOM 4130 O O . LEU B 1 263 ? 15.438 5.555 -8.82 1 97.94 263 LEU B O 1
ATOM 4134 N N . GLY B 1 264 ? 14.133 3.752 -9.242 1 97.5 264 GLY B N 1
ATOM 4135 C CA . GLY B 1 264 ? 13.945 4.082 -10.648 1 97.5 264 GLY B CA 1
ATOM 4136 C C . GLY B 1 264 ? 14.969 3.416 -11.555 1 97.5 264 GLY B C 1
ATOM 4137 O O . GLY B 1 264 ? 14.859 3.498 -12.781 1 97.5 264 GLY B O 1
ATOM 4138 N N . GLU B 1 265 ? 15.938 2.756 -10.953 1 96.44 265 GLU B N 1
ATOM 4139 C CA . GLU B 1 265 ? 16.969 2.078 -11.727 1 96.44 265 GLU B CA 1
ATOM 4140 C C . GLU B 1 265 ? 16.781 0.565 -11.695 1 96.44 265 GLU B C 1
ATOM 4142 O O . GLU B 1 265 ? 16.406 0.001 -10.664 1 96.44 265 GLU B O 1
ATOM 4147 N N . SER B 1 266 ? 17.141 -0.047 -12.75 1 95.56 266 SER B N 1
ATOM 4148 C CA . SER B 1 266 ? 16.875 -1.468 -12.945 1 95.56 266 SER B CA 1
ATOM 4149 C C . SER B 1 266 ? 17.625 -2.316 -11.922 1 95.56 266 SER B C 1
ATOM 4151 O O . SER B 1 266 ? 18.844 -2.205 -11.789 1 95.56 266 SER B O 1
ATOM 4153 N N . GLY B 1 267 ? 16.875 -3.178 -11.25 1 92.12 267 GLY B N 1
ATOM 4154 C CA . GLY B 1 267 ? 17.484 -4.156 -10.367 1 92.12 267 GLY B CA 1
ATOM 4155 C C . GLY B 1 267 ? 18.141 -5.305 -11.102 1 92.12 267 GLY B C 1
ATOM 4156 O O . GLY B 1 267 ? 19.203 -5.793 -10.688 1 92.12 267 GLY B O 1
ATOM 4157 N N . VAL B 1 268 ? 17.531 -5.727 -12.156 1 90.56 268 VAL B N 1
ATOM 4158 C CA . VAL B 1 268 ? 18.031 -6.824 -12.969 1 90.56 268 VAL B CA 1
ATOM 4159 C C . VAL B 1 268 ? 19.406 -6.453 -13.539 1 90.56 268 VAL B C 1
ATOM 4161 O O . VAL B 1 268 ? 20.328 -7.273 -13.539 1 90.56 268 VAL B O 1
ATOM 4164 N N . GLU B 1 269 ? 19.469 -5.156 -13.984 1 87.75 269 GLU B N 1
ATOM 4165 C CA . GLU B 1 269 ? 20.766 -4.691 -14.484 1 87.75 269 GLU B CA 1
ATOM 4166 C C . GLU B 1 269 ? 21.812 -4.664 -13.375 1 87.75 269 GLU B C 1
ATOM 4168 O O . GLU B 1 269 ? 22.984 -4.953 -13.609 1 87.75 269 GLU B O 1
ATOM 4173 N N . ALA B 1 270 ? 21.359 -4.363 -12.219 1 83.31 270 ALA B N 1
ATOM 4174 C CA . ALA B 1 270 ? 22.281 -4.359 -11.078 1 83.31 270 ALA B CA 1
ATOM 4175 C C . ALA B 1 270 ? 22.797 -5.766 -10.789 1 83.31 270 ALA B C 1
ATOM 4177 O O . ALA B 1 270 ? 23.969 -5.945 -10.469 1 83.31 270 ALA B O 1
ATOM 4178 N N . ILE B 1 271 ? 21.984 -6.727 -10.844 1 82.12 271 ILE B N 1
ATOM 4179 C CA . ILE B 1 271 ? 22.359 -8.117 -10.625 1 82.12 271 ILE B CA 1
ATOM 4180 C C . ILE B 1 271 ? 23.375 -8.555 -11.68 1 82.12 271 ILE B C 1
ATOM 4182 O O . ILE B 1 271 ? 24.375 -9.188 -11.359 1 82.12 271 ILE B O 1
ATOM 4186 N N . ARG B 1 272 ? 23.125 -8.164 -12.891 1 80.31 272 ARG B N 1
ATOM 4187 C CA . ARG B 1 272 ? 24.016 -8.531 -13.977 1 80.31 272 ARG B CA 1
ATOM 4188 C C . ARG B 1 272 ? 25.406 -7.926 -13.766 1 80.31 272 ARG B C 1
ATOM 4190 O O . ARG B 1 272 ? 26.422 -8.578 -14.031 1 80.31 272 ARG B O 1
ATOM 4197 N N . ARG B 1 273 ? 25.5 -6.711 -13.273 1 76.12 273 ARG B N 1
ATOM 4198 C CA . ARG B 1 273 ? 26.781 -6.035 -13.039 1 76.12 273 ARG B CA 1
ATOM 4199 C C . ARG B 1 273 ? 27.547 -6.695 -11.906 1 76.12 273 ARG B C 1
ATOM 4201 O O . ARG B 1 273 ? 28.766 -6.801 -11.953 1 76.12 273 ARG B O 1
ATOM 4208 N N . MET B 1 274 ? 26.828 -7.164 -10.961 1 69.81 274 MET B N 1
ATOM 4209 C CA . MET B 1 274 ? 27.453 -7.84 -9.828 1 69.81 274 MET B CA 1
ATOM 4210 C C . MET B 1 274 ? 28.047 -9.172 -10.25 1 69.81 274 MET B C 1
ATOM 4212 O O . MET B 1 274 ? 29.109 -9.57 -9.758 1 69.81 274 MET B O 1
ATOM 4216 N N . ALA B 1 275 ? 27.453 -9.812 -11.109 1 66.5 275 ALA B N 1
ATOM 4217 C CA . ALA B 1 275 ? 27.922 -11.094 -11.617 1 66.5 275 ALA B CA 1
ATOM 4218 C C . ALA B 1 275 ? 29.156 -10.914 -12.508 1 66.5 275 ALA B C 1
ATOM 4220 O O . ALA B 1 275 ? 30.016 -11.797 -12.578 1 66.5 275 ALA B O 1
ATOM 4221 N N . ALA B 1 276 ? 29.172 -9.742 -13.109 1 66.56 276 ALA B N 1
ATOM 4222 C CA . ALA B 1 276 ? 30.297 -9.484 -14.016 1 66.56 276 ALA B CA 1
ATOM 4223 C C . ALA B 1 276 ? 31.547 -9.07 -13.242 1 66.56 276 ALA B C 1
ATOM 4225 O O . ALA B 1 276 ? 32.656 -9.219 -13.734 1 66.56 276 ALA B O 1
ATOM 4226 N N . GLU B 1 277 ? 31.328 -8.383 -12.125 1 55.31 277 GLU B N 1
ATOM 4227 C CA . GLU B 1 277 ? 32.469 -7.926 -11.336 1 55.31 277 GLU B CA 1
ATOM 4228 C C . GLU B 1 277 ? 33.125 -9.086 -10.609 1 55.31 277 GLU B C 1
ATOM 4230 O O . GLU B 1 277 ? 34.281 -8.969 -10.141 1 55.31 277 GLU B O 1
ATOM 4235 N N . ASP B 1 278 ? 32.5 -10.203 -10.406 1 50.81 278 ASP B N 1
ATOM 4236 C CA . ASP B 1 278 ? 33.125 -11.367 -9.773 1 50.81 278 ASP B CA 1
ATOM 4237 C C . ASP B 1 278 ? 33.875 -12.219 -10.789 1 50.81 278 ASP B C 1
ATOM 4239 O O . ASP B 1 278 ? 33.375 -12.461 -11.891 1 50.81 278 ASP B O 1
#

Nearest PDB structures (foldseek):
  6mfh-assembly1_A  TM=9.407E-01  e=1.677E-33  Chromohalobacter israelensis
  3ay3-assembly2_D  TM=9.734E-01  e=9.338E-31  Chromohalobacter israelensis DSM 3043
  3rfx-assembly1_A  TM=9.581E-01  e=4.339E-30  Agrobacterium fabrum str. C58
  3rft-assembly1_A  TM=9.568E-01  e=1.117E-29  Agrobacterium fabrum str. C58
  6wjb-assembly1_A  TM=6.786E-01  e=7.146E-15  Pseudomonas protegens Pf-5

Solvent-accessible surface area (backbone atoms only — not comparable to full-atom values): 28079 Å² total; per-residue (Å²): 125,43,66,20,36,30,31,34,17,32,77,40,78,64,28,51,68,36,48,67,61,49,49,74,49,26,64,29,26,40,33,24,20,80,57,79,78,75,94,76,68,53,95,53,43,46,73,48,72,34,50,48,53,36,51,85,52,42,37,68,67,23,65,71,21,42,34,34,38,44,54,48,53,70,94,50,34,31,44,60,78,73,42,40,39,39,37,42,46,13,44,51,31,51,54,52,27,31,53,75,39,60,26,51,36,36,42,32,61,40,31,33,29,19,32,2,59,37,54,30,85,66,60,43,46,61,80,60,69,79,35,27,34,35,51,40,15,41,30,35,41,43,45,51,53,47,36,44,30,38,22,78,74,67,66,32,25,24,39,35,29,27,33,54,43,76,39,93,61,69,82,46,73,70,23,34,22,32,24,14,37,62,67,37,49,47,46,43,52,50,23,64,68,65,41,91,78,65,53,62,38,56,41,66,35,50,27,50,21,87,56,39,43,60,42,53,75,89,51,52,83,42,65,62,74,51,78,50,46,35,62,84,46,42,67,69,43,56,74,74,46,75,81,76,61,87,84,36,51,43,67,45,18,58,27,18,53,36,45,64,38,58,80,41,40,47,25,66,60,47,46,54,50,56,60,65,74,101,122,43,65,20,36,31,31,34,16,34,76,40,79,64,26,51,68,38,48,67,61,50,48,72,46,25,64,29,27,40,32,24,21,79,54,78,76,76,93,76,68,53,95,51,42,45,74,48,71,33,50,47,54,34,50,86,54,41,36,70,67,23,64,71,21,42,34,34,38,45,55,49,54,71,95,50,33,32,42,60,79,72,42,40,40,39,37,43,47,11,43,50,32,51,54,53,26,30,53,76,38,60,26,50,34,35,42,32,61,40,31,33,30,19,32,2,58,36,54,29,86,66,60,42,46,60,81,60,67,80,35,28,34,34,51,41,14,42,30,34,40,43,47,51,52,48,36,44,29,38,23,76,74,68,66,31,22,25,38,34,29,27,33,54,43,73,39,92,61,67,82,46,76,68,23,34,21,33,25,14,37,61,68,36,50,47,47,41,53,51,25,65,68,65,42,87,79,65,52,62,37,57,41,66,36,50,27,50,20,87,55,40,42,58,44,53,76,89,49,53,82,42,65,62,73,51,78,51,45,34,62,83,47,42,68,69,42,54,73,74,47,76,81,77,62,87,84,36,51,44,69,43,19,59,28,17,51,36,45,63,38,59,76,41,40,47,24,64,60,49,48,53,50,55,59,66,75,99

Sequence (556 aa):
MLKKIVLTGARGALGTELRPALAKLTEALVSTDIVDAPDDLAPNETFVRADLAKMDEVAPLMDGAEMVVHFGAIPDEGPFETLLGPNYVGAYNVWEAAYRAGARRIVYASSIHALGLGETAAGLDTDAGHRPDTFYGLSKCFAEDMGRMYWEKRGLEAVCLRILSCTPEPQNVRALGTWLSYRDMVQLVERSLLTAVVGFTVAYGVSANTRAPVSNDRVRFLGYRPQDNAEDWAEAITAKERTPRADDMGYTRLGGPFAKVPLGESGVEAIRRMAAEDMLKKIVLTGARGALGTELRPALAKLTEALVSTDIVDAPDDLAPNETFVRADLAKMDEVAPLMDGAEMVVHFGAIPDEGPFETLLGPNYVGAYNVWEAAYRAGARRIVYASSIHALGLGETAAGLDTDAGHRPDTFYGLSKCFAEDMGRMYWEKRGLEAVCLRILSCTPEPQNVRALGTWLSYRDMVQLVERSLLTAVVGFTVAYGVSANTRAPVSNDRVRFLGYRPQDNAEDWAEAITAKERTPRADDMGYTRLGGPFAKVPLGESGVEAIRRMAAED

Foldseek 3Di:
DAAEEEEEPCVDPLNVLQQVVVVVVYQAYEYEYCDDDDPDHDPRYDYDYAFLLDLVRQLVSQAVHQEYEYPWADQWFADLVVRCRGLASSLVSNLVSNLVNPHAEYEYAAACQQQQQDFLQPQAEQPDHGDHQESNSVSSNNSLVVQLCCCVPRVYAYEYEHQAAEDCAQDAPLCLARYAYSVLVNLLVVLVVPQPDDRYHYYYRGAPRPSHSYDHPVPCSSVRDHDDYNVVCNVVRPVVDDDDDPPQSLRGTSNRQSNVDPYRDTSVVSVVVVVVVD/DAAEEEEEPCVDPLNVLQQVLVVVVYQAYEYEYCDDDDPDHDPRYDYDYAFLLDLVRQLVSQAVHQEYEYPWADQWFADLVVRCRGLASSLVSNLVSNLVNPHAEYEYAAACQQQQQDFLQPQAEQPDHGDHQESNSVSSNNSLVVQLCCCVPRVYAYEYEHQAAEDCAQDAPLCLARYAYSVLVNLLVVLVVPQPDDRRHYYYRGAPRPSHSYDHPVPCSSVRDHDDYNVVCNVVRPVVDDDDDPPQSLRGTRNRQSNVDPYRDTSVVSVVVVVVVD